Protein AF-0000000077888105 (afdb_homodimer)

Nearest PDB structures (foldseek):
  3f5o-assembly1_B  TM=9.189E-01  e=1.094E-11  Homo sapiens
  4xy6-assembly1_A  TM=9.609E-01  e=2.764E-10  Streptococcus pneumoniae TIGR4
  2h4u-assembly1_D  TM=9.027E-01  e=9.810E-11  Homo sapiens
  7qv0-assembly1_C-2  TM=7.825E-01  e=1.787E-06  Candidatus Scalindua brodae
  2hbo-assembly1_A-2  TM=7.442E-01  e=1.681E-06  Caulobacter vibrioides

Secondary structure (DSSP, 8-state):
-----GGGHHHHHHHHSS---------SSS-----------S-HHHHHHHHHHHHHHTT-S-S-HHHHHHTTEEEEEEETTEEEEEEE--GGGB-TTSBB-HHHHHHHHHHHHHHHHHHHS-SEEEEEEEEEEE----BTT-EEEEEEEEEEEETTEEEEEEEEEETTT--EEEEEEEEEEEE-SSHHHH-----/-----GGGHHHHHHHHSS---------SSS-----------S-HHHHHHHHHHHHHHTT-S-S-HHHHHHTTEEEEEEETTEEEEEEE--GGGB-TTSBB-HHHHHHHHHHHHHHHHHHHS-SEEEEEEEEEEE----BTT-EEEEEEEEEEEETTEEEEEEEEEETTT--EEEEEEEEEEEE-SSHHHH-----

Sequence (390 aa):
MPQVPTLLRYRIILAIYNNLKYDTVFNHACFTTIRLKVEMKDDPSLQRIHRRIRKLCDGAVEHDIESVTAKGIQLLQASNGFLLCSYIIHKPVLDENGNWQTGSIATMIDIIGSLAVHSVTPMFNVSVDFNMSFYSTAKFQEEVEIEAKVVGKKEKLTSVVVDIRKKNNGQIIAMGKQWMSSTNINSNRYQTSKLMPQVPTLLRYRIILAIYNNLKYDTVFNHACFTTIRLKVEMKDDPSLQRIHRRIRKLCDGAVEHDIESVTAKGIQLLQASNGFLLCSYIIHKPVLDENGNWQTGSIATMIDIIGSLAVHSVTPMFNVSVDFNMSFYSTAKFQEEVEIEAKVVGKKEKLTSVVVDIRKKNNGQIIAMGKQWMSSTNINSNRYQTSKL

Structure (mmCIF, N/CA/C/O backbone):
data_AF-0000000077888105-model_v1
#
loop_
_entity.id
_entity.type
_entity.pdbx_description
1 polymer 'Acyl-coenzyme A thioesterase 13'
#
loop_
_atom_site.group_PDB
_atom_site.id
_atom_site.type_symbol
_atom_site.label_atom_id
_atom_site.label_alt_id
_atom_site.label_comp_id
_atom_site.label_asym_id
_atom_site.label_entity_id
_atom_site.label_seq_id
_atom_site.pdbx_PDB_ins_code
_atom_site.Cartn_x
_atom_site.Cartn_y
_atom_site.Cartn_z
_atom_site.occupancy
_atom_site.B_iso_or_equiv
_atom_site.auth_seq_id
_atom_site.auth_comp_id
_atom_site.auth_asym_id
_atom_site.auth_atom_id
_atom_site.pdbx_PDB_model_num
ATOM 1 N N . MET A 1 1 ? -42.781 -27.172 -5.605 1 25.22 1 MET A N 1
ATOM 2 C CA . MET A 1 1 ? -41.5 -27.828 -5.371 1 25.22 1 MET A CA 1
ATOM 3 C C . MET A 1 1 ? -40.344 -26.891 -5.668 1 25.22 1 MET A C 1
ATOM 5 O O . MET A 1 1 ? -40.188 -26.422 -6.793 1 25.22 1 MET A O 1
ATOM 9 N N . PRO A 1 2 ? -39.844 -26.078 -4.77 1 28.45 2 PRO A N 1
ATOM 10 C CA . PRO A 1 2 ? -39.156 -24.828 -5.043 1 28.45 2 PRO A CA 1
ATOM 11 C C . PRO A 1 2 ? -37.75 -25.062 -5.602 1 28.45 2 PRO A C 1
ATOM 13 O O . PRO A 1 2 ? -37.125 -26.109 -5.34 1 28.45 2 PRO A O 1
ATOM 16 N N . GLN A 1 3 ? -37.469 -24.641 -6.887 1 27.12 3 GLN A N 1
ATOM 17 C CA . GLN A 1 3 ? -36.312 -24.797 -7.758 1 27.12 3 GLN A CA 1
ATOM 18 C C . GLN A 1 3 ? -35.031 -24.344 -7.062 1 27.12 3 GLN A C 1
ATOM 20 O O . GLN A 1 3 ? -34.938 -23.203 -6.578 1 27.12 3 GLN A O 1
ATOM 25 N N . VAL A 1 4 ? -34.312 -25.297 -6.371 1 30.06 4 VAL A N 1
ATOM 26 C CA . VAL A 1 4 ? -33.062 -25.188 -5.641 1 30.06 4 VAL A CA 1
ATOM 27 C C . VAL A 1 4 ? -32 -24.5 -6.52 1 30.06 4 VAL A C 1
ATOM 29 O O . VAL A 1 4 ? -31.781 -24.938 -7.652 1 30.06 4 VAL A O 1
ATOM 32 N N . PRO A 1 5 ? -31.75 -23.219 -6.367 1 28.77 5 PRO A N 1
ATOM 33 C CA . PRO A 1 5 ? -30.953 -22.406 -7.289 1 28.77 5 PRO A CA 1
ATOM 34 C C . PRO A 1 5 ? -29.578 -23.016 -7.562 1 28.77 5 PRO A C 1
ATOM 36 O O . PRO A 1 5 ? -29.031 -23.719 -6.711 1 28.77 5 PRO A O 1
ATOM 39 N N . THR A 1 6 ? -29.125 -23.359 -8.812 1 27.19 6 THR A N 1
ATOM 40 C CA . THR A 1 6 ? -28.047 -24.016 -9.555 1 27.19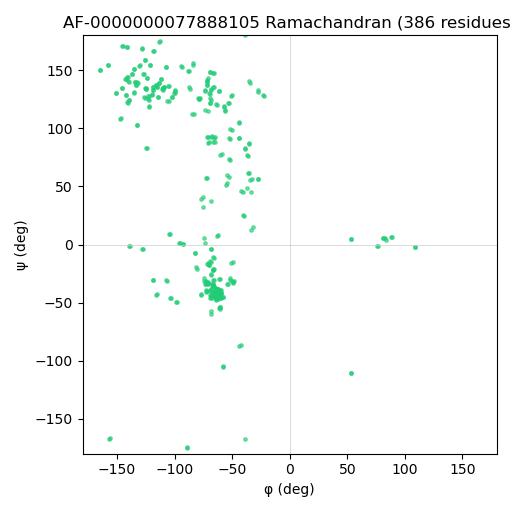 6 THR A CA 1
ATOM 41 C C . THR A 1 6 ? -26.688 -23.484 -9.125 1 27.19 6 THR A C 1
ATOM 43 O O . THR A 1 6 ? -25.656 -23.953 -9.602 1 27.19 6 THR A O 1
ATOM 46 N N . LEU A 1 7 ? -26.703 -22.359 -8.453 1 26.36 7 LEU A N 1
ATOM 47 C CA . LEU A 1 7 ? -25.406 -21.734 -8.266 1 26.36 7 LEU A CA 1
ATOM 48 C C . LEU A 1 7 ? -24.531 -22.562 -7.332 1 26.36 7 LEU A C 1
ATOM 50 O O . LEU A 1 7 ? -23.344 -22.266 -7.164 1 26.36 7 LEU A O 1
ATOM 54 N N . LEU A 1 8 ? -25.062 -23.531 -6.555 1 26.09 8 LEU A N 1
ATOM 55 C CA . LEU A 1 8 ? -24.375 -24.406 -5.617 1 26.09 8 LEU A CA 1
ATOM 56 C C . LEU A 1 8 ? -23.469 -25.391 -6.359 1 26.09 8 LEU A C 1
ATOM 58 O O . LEU A 1 8 ? -22.562 -25.953 -5.766 1 26.09 8 LEU A O 1
ATOM 62 N N . ARG A 1 9 ? -23.812 -25.672 -7.609 1 26.12 9 ARG A N 1
ATOM 63 C CA . ARG A 1 9 ? -23.234 -26.812 -8.32 1 26.12 9 ARG A CA 1
ATOM 64 C C . ARG A 1 9 ? -21.781 -26.547 -8.688 1 26.12 9 ARG A C 1
ATOM 66 O O . ARG A 1 9 ? -20.984 -27.484 -8.82 1 26.12 9 ARG A O 1
ATOM 73 N N . TYR A 1 10 ? -21.578 -25.203 -9.125 1 25.08 10 TYR A N 1
ATOM 74 C CA . TYR A 1 10 ? -20.25 -25.125 -9.742 1 25.08 10 TYR A CA 1
ATOM 75 C C . TYR A 1 10 ? -19.156 -25.219 -8.695 1 25.08 10 TYR A C 1
ATOM 77 O O . TYR A 1 10 ? -17.969 -25.281 -9.031 1 25.08 10 TYR A O 1
ATOM 85 N N . ARG A 1 11 ? -19.453 -25.016 -7.391 1 27.34 11 ARG A N 1
ATOM 86 C CA . ARG A 1 11 ? -18.484 -25 -6.301 1 27.34 11 ARG A CA 1
ATOM 87 C C . ARG A 1 11 ? -17.875 -26.375 -6.082 1 27.34 11 ARG A C 1
ATOM 89 O O . ARG A 1 11 ? -16.719 -26.5 -5.656 1 27.34 11 ARG A O 1
ATOM 96 N N . ILE A 1 12 ? -18.734 -27.438 -6.047 1 27.7 12 ILE A N 1
ATOM 97 C CA . ILE A 1 12 ? -18.391 -28.797 -5.633 1 27.7 12 ILE A CA 1
ATOM 98 C C . ILE A 1 12 ? -17.5 -29.453 -6.688 1 27.7 12 ILE A C 1
ATOM 100 O O . ILE A 1 12 ? -16.75 -30.391 -6.383 1 27.7 12 ILE A O 1
ATOM 104 N N . ILE A 1 13 ? -17.766 -29.094 -7.977 1 28.27 13 ILE A N 1
ATOM 105 C CA . ILE A 1 13 ? -17.234 -29.953 -9.031 1 28.27 13 ILE A CA 1
ATOM 106 C C . ILE A 1 13 ? -15.711 -29.906 -9.023 1 28.27 13 ILE A C 1
ATOM 108 O O . ILE A 1 13 ? -15.055 -30.828 -9.523 1 28.27 13 ILE A O 1
ATOM 112 N N . LEU A 1 14 ? -15.148 -28.734 -8.594 1 28.45 14 LEU A N 1
ATOM 113 C CA . LEU A 1 14 ? -13.695 -28.719 -8.742 1 28.45 14 LEU A CA 1
ATOM 114 C C . LEU A 1 14 ? -13.047 -29.672 -7.746 1 28.45 14 LEU A C 1
ATOM 116 O O . LEU A 1 14 ? -11.836 -29.891 -7.801 1 28.45 14 LEU A O 1
ATOM 120 N N . ALA A 1 15 ? -13.766 -30.094 -6.676 1 28.22 15 ALA A N 1
ATOM 121 C CA . ALA A 1 15 ? -13.297 -31.094 -5.719 1 28.22 15 ALA A CA 1
ATOM 122 C C . ALA A 1 15 ? -13.086 -32.438 -6.391 1 28.22 15 ALA A C 1
ATOM 124 O O . ALA A 1 15 ? -12.242 -33.219 -5.957 1 28.22 15 ALA A O 1
ATOM 125 N N . ILE A 1 16 ? -14.047 -32.875 -7.215 1 28.38 16 ILE A N 1
ATOM 126 C CA . ILE A 1 16 ? -14.25 -34.281 -7.457 1 28.38 16 ILE A CA 1
ATOM 127 C C . ILE A 1 16 ? -13.141 -34.812 -8.367 1 28.38 16 ILE A C 1
ATOM 129 O O . ILE A 1 16 ? -13.07 -36 -8.648 1 28.38 16 ILE A O 1
ATOM 133 N N . TYR A 1 17 ? -12.562 -34.062 -9.297 1 26.55 17 TYR A N 1
ATOM 134 C CA . TYR A 1 17 ? -11.836 -34.969 -10.18 1 26.55 17 TYR A CA 1
ATOM 135 C C . TYR A 1 17 ? -10.82 -35.781 -9.391 1 26.55 17 TYR A C 1
ATOM 137 O O . TYR A 1 17 ? -10.789 -37 -9.484 1 26.55 17 TYR A O 1
ATOM 145 N N . ASN A 1 18 ? -9.359 -35.5 -9.445 1 27.94 18 ASN A N 1
ATOM 146 C CA . ASN A 1 18 ? -8.414 -36.562 -9.156 1 27.94 18 ASN A CA 1
ATOM 147 C C . ASN A 1 18 ? -8.406 -36.906 -7.668 1 27.94 18 ASN A C 1
ATOM 149 O O . ASN A 1 18 ? -8.828 -36.094 -6.832 1 27.94 18 ASN A O 1
ATOM 153 N N . ASN A 1 19 ? -8.273 -38.281 -7.238 1 29.45 19 ASN A N 1
ATOM 154 C CA . ASN A 1 19 ? -8.078 -39.031 -6.004 1 29.45 19 ASN A CA 1
ATOM 155 C C . ASN A 1 19 ? -7.242 -38.25 -4.996 1 29.45 19 ASN A C 1
ATOM 157 O O . ASN A 1 19 ? -6.125 -38.656 -4.668 1 29.45 19 ASN A O 1
ATOM 161 N N . LEU A 1 20 ? -7.059 -37 -5.18 1 29.27 20 LEU A N 1
ATOM 162 C CA . LEU A 1 20 ? -6.113 -36.344 -4.285 1 29.27 20 LEU A CA 1
ATOM 163 C C . LEU A 1 20 ? -6.637 -36.344 -2.852 1 29.27 20 LEU A C 1
ATOM 165 O O . LEU A 1 20 ? -7.762 -35.906 -2.602 1 29.27 20 LEU A O 1
ATOM 169 N N . LYS A 1 21 ? -6.242 -37.406 -2.094 1 28.05 21 LYS A N 1
ATOM 170 C CA . LYS A 1 21 ? -6.441 -37.594 -0.657 1 28.05 21 LYS A CA 1
ATOM 171 C C . LYS A 1 21 ? -6.117 -36.281 0.097 1 28.05 21 LYS A C 1
ATOM 173 O O . LYS A 1 21 ? -5.023 -35.75 -0.044 1 28.05 21 LYS A O 1
ATOM 178 N N . TYR A 1 22 ? -7.035 -35.438 0.331 1 28.66 22 TYR A N 1
ATOM 179 C CA . TYR A 1 22 ? -6.961 -34.25 1.166 1 28.66 22 TYR A CA 1
ATOM 180 C C . TYR A 1 22 ? -6.594 -34.625 2.602 1 28.66 22 TYR A C 1
ATOM 182 O O . TYR A 1 22 ? -7.316 -35.375 3.264 1 28.66 22 TYR A O 1
ATOM 190 N N . ASP A 1 23 ? -5.305 -34.906 2.865 1 27.8 23 ASP A N 1
ATOM 191 C CA . ASP A 1 23 ? -4.969 -35 4.281 1 27.8 23 ASP A CA 1
ATOM 192 C C . ASP A 1 23 ? -5.121 -33.625 4.957 1 27.8 23 ASP A C 1
ATOM 194 O O . ASP A 1 23 ? -4.504 -32.656 4.535 1 27.8 23 ASP A O 1
ATOM 198 N N . THR A 1 24 ? -6.266 -33.25 5.449 1 28.16 24 THR A N 1
ATOM 199 C CA . THR A 1 24 ? -6.613 -32.094 6.266 1 28.16 24 THR A CA 1
ATOM 200 C C . THR A 1 24 ? -5.723 -32 7.504 1 28.16 24 THR A C 1
ATOM 202 O O . THR A 1 24 ? -5.875 -32.781 8.438 1 28.16 24 THR A O 1
ATOM 205 N N . VAL A 1 25 ? -4.434 -31.922 7.449 1 26.41 25 VAL A N 1
ATOM 206 C CA . VAL A 1 25 ? -3.768 -31.688 8.727 1 26.41 25 VAL A CA 1
ATOM 207 C C . VAL A 1 25 ? -4.094 -30.297 9.242 1 26.41 25 VAL A C 1
ATOM 209 O O . VAL A 1 25 ? -3.867 -29.297 8.539 1 26.41 25 VAL A O 1
ATOM 212 N N . PHE A 1 26 ? -5.113 -30.078 10.078 1 26.33 26 PHE A N 1
ATOM 213 C CA . PHE A 1 26 ? -5.562 -28.922 10.852 1 26.33 26 PHE A CA 1
ATOM 214 C C . PHE A 1 26 ? -4.445 -28.406 11.75 1 26.33 26 PHE A C 1
ATOM 216 O O . PHE A 1 26 ? -4.215 -28.953 12.836 1 26.33 26 PHE A O 1
ATOM 223 N N . ASN A 1 27 ? -3.273 -28.141 11.344 1 28.48 27 ASN A N 1
ATOM 224 C CA . ASN A 1 27 ? -2.49 -27.5 12.391 1 28.48 27 ASN A CA 1
ATOM 225 C C . ASN A 1 27 ? -2.99 -26.078 12.656 1 28.48 27 ASN A C 1
ATOM 227 O O . ASN A 1 27 ? -3.467 -25.406 11.75 1 28.48 27 ASN A O 1
ATOM 231 N N . HIS A 1 28 ? -3.266 -25.609 13.906 1 27.08 28 HIS A N 1
ATOM 232 C CA . HIS A 1 28 ? -3.955 -24.484 14.523 1 27.08 28 HIS A CA 1
ATOM 233 C C . HIS A 1 28 ? -3.617 -23.172 13.82 1 27.08 28 HIS A C 1
ATOM 235 O O . HIS A 1 28 ? -4.508 -22.375 13.547 1 27.08 28 HIS A O 1
ATOM 241 N N . ALA A 1 29 ? -2.416 -22.562 14.375 1 31.17 29 ALA A N 1
ATOM 242 C CA . ALA A 1 29 ? -2.324 -21.125 14.211 1 31.17 29 ALA A CA 1
ATOM 243 C C . ALA A 1 29 ? -2.332 -20.734 12.734 1 31.17 29 ALA A C 1
ATOM 245 O O . ALA A 1 29 ? -2.648 -19.594 12.391 1 31.17 29 ALA A O 1
ATOM 246 N N . CYS A 1 30 ? -1.394 -21.312 11.953 1 31.44 30 CYS A N 1
ATOM 247 C CA . CYS A 1 30 ? -1.281 -20.953 10.547 1 31.44 30 CYS A CA 1
ATOM 248 C C . CYS A 1 30 ? -2.449 -21.516 9.75 1 31.44 30 CYS A C 1
ATOM 250 O O . CYS A 1 30 ? -2.713 -22.719 9.789 1 31.44 30 CYS A O 1
ATOM 252 N N . PHE A 1 31 ? -3.529 -20.828 9.539 1 32.88 31 PHE A N 1
ATOM 253 C CA . PHE A 1 31 ? -4.617 -21.281 8.68 1 32.88 31 PHE A CA 1
ATOM 254 C C . PHE A 1 31 ? -4.121 -22.312 7.672 1 32.88 31 PHE A C 1
ATOM 256 O O . PHE A 1 31 ? -2.959 -22.281 7.27 1 32.88 31 PHE A O 1
ATOM 263 N N . THR A 1 32 ? -4.82 -23.422 7.645 1 31.97 32 THR A N 1
ATOM 264 C CA . THR A 1 32 ? -4.719 -24.609 6.809 1 31.97 32 THR A CA 1
ATOM 265 C C . THR A 1 32 ? -4.375 -24.25 5.371 1 31.97 32 THR A C 1
ATOM 267 O O . THR A 1 32 ? -5.109 -23.484 4.727 1 31.97 32 THR A O 1
ATOM 270 N N . THR A 1 33 ? -3.051 -24.047 5.137 1 35.5 33 THR A N 1
ATOM 271 C CA . THR A 1 33 ? -2.594 -24.109 3.752 1 35.5 33 THR A CA 1
ATOM 272 C C . THR A 1 33 ? -3.371 -25.172 2.975 1 35.5 33 THR A C 1
ATOM 274 O O . THR A 1 33 ? -3.248 -26.359 3.25 1 35.5 33 THR A O 1
ATOM 277 N N . ILE A 1 34 ? -4.609 -25.031 2.854 1 32.59 34 ILE A N 1
ATOM 278 C CA . ILE A 1 34 ? -5.246 -25.922 1.883 1 32.59 34 ILE A CA 1
ATOM 279 C C . ILE A 1 34 ? -4.32 -26.125 0.683 1 32.59 34 ILE A C 1
ATOM 281 O O . ILE A 1 34 ? -4.055 -25.172 -0.064 1 32.59 34 ILE A O 1
ATOM 285 N N . ARG A 1 35 ? -3.287 -27 0.92 1 34.88 35 ARG A N 1
ATOM 286 C CA . ARG A 1 35 ? -2.473 -27.547 -0.16 1 34.88 35 ARG A CA 1
ATOM 287 C C . ARG A 1 35 ? -3.34 -27.938 -1.353 1 34.88 35 ARG A C 1
ATOM 289 O O . ARG A 1 35 ? -3.883 -29.047 -1.395 1 34.88 35 ARG A O 1
ATOM 296 N N . LEU A 1 36 ? -4.281 -27.109 -1.799 1 37.28 36 LEU A N 1
ATOM 297 C CA . LEU A 1 36 ? -4.816 -27.484 -3.1 1 37.28 36 LEU A CA 1
ATOM 298 C C . LEU A 1 36 ? -3.695 -27.891 -4.051 1 37.28 36 LEU A C 1
ATOM 300 O O . LEU A 1 36 ? -2.639 -27.25 -4.074 1 37.28 36 LEU A O 1
ATOM 304 N N . LYS A 1 37 ? -3.57 -29.172 -4.262 1 38.69 37 LYS A N 1
ATOM 305 C CA . LYS A 1 37 ? -2.746 -29.766 -5.312 1 38.69 37 LYS A CA 1
ATOM 306 C C . LYS A 1 37 ? -2.705 -28.875 -6.547 1 38.69 37 LYS A C 1
ATOM 308 O O . LYS A 1 37 ? -3.688 -28.781 -7.289 1 38.69 37 LYS A O 1
ATOM 313 N N . VAL A 1 38 ? -2.273 -27.578 -6.398 1 43.5 38 VAL A N 1
ATOM 314 C CA . VAL A 1 38 ? -1.804 -26.906 -7.605 1 43.5 38 VAL A CA 1
ATOM 315 C C . VAL A 1 38 ? -1.09 -27.906 -8.516 1 43.5 38 VAL A C 1
ATOM 317 O O . VAL A 1 38 ? -0.17 -28.594 -8.078 1 43.5 38 VAL A O 1
ATOM 320 N N . GLU A 1 39 ? -1.805 -28.594 -9.359 1 44.09 39 GLU A N 1
ATOM 321 C CA . GLU A 1 39 ? -1.046 -29.328 -10.375 1 44.09 39 GLU A CA 1
ATOM 322 C C . GLU A 1 39 ? 0.284 -28.641 -10.672 1 44.09 39 GLU A C 1
ATOM 324 O O . GLU A 1 39 ? 0.344 -27.719 -11.484 1 44.09 39 GLU A O 1
ATOM 329 N N . MET A 1 40 ? 1.088 -28.453 -9.625 1 50.09 40 MET A N 1
ATOM 330 C CA . MET A 1 40 ? 2.432 -27.953 -9.898 1 50.09 40 MET A CA 1
ATOM 331 C C . MET A 1 40 ? 3.137 -28.812 -10.938 1 50.09 40 MET A C 1
ATOM 333 O O . MET A 1 40 ? 3.426 -29.984 -10.695 1 50.09 40 MET A O 1
ATOM 337 N N . LYS A 1 41 ? 2.648 -28.609 -12.227 1 52.38 41 LYS A N 1
ATOM 338 C CA . LYS A 1 41 ? 3.586 -29.234 -13.156 1 52.38 41 LYS A CA 1
ATOM 339 C C . LYS A 1 41 ? 5.023 -29.109 -12.664 1 52.38 41 LYS A C 1
ATOM 341 O O . LYS A 1 41 ? 5.34 -28.188 -11.898 1 52.38 41 LYS A O 1
ATOM 346 N N . ASP A 1 42 ? 5.789 -30.078 -12.812 1 60.94 42 ASP A N 1
ATOM 347 C CA . ASP A 1 42 ? 7.219 -30.203 -12.547 1 60.94 42 ASP A CA 1
ATOM 348 C C . ASP A 1 42 ? 7.969 -28.938 -12.969 1 60.94 42 ASP A C 1
ATOM 350 O O . ASP A 1 42 ? 9.117 -29.016 -13.406 1 60.94 42 ASP A O 1
ATOM 354 N N . ASP A 1 43 ? 7.273 -27.734 -13.008 1 68.56 43 ASP A N 1
ATOM 355 C CA . ASP A 1 43 ? 7.973 -26.516 -13.398 1 68.56 43 ASP A CA 1
ATOM 356 C C . ASP A 1 43 ? 8.688 -25.875 -12.203 1 68.56 43 ASP A C 1
ATOM 358 O O . ASP A 1 43 ? 8.055 -25.562 -11.195 1 68.56 43 ASP A O 1
ATOM 362 N N . PRO A 1 44 ? 9.961 -25.875 -12.195 1 75.06 44 PRO A N 1
ATOM 363 C CA . PRO A 1 44 ? 10.766 -25.312 -11.117 1 75.06 44 PRO A CA 1
ATOM 364 C C . PRO A 1 44 ? 10.328 -23.906 -10.727 1 75.06 44 PRO A C 1
ATOM 366 O O . PRO A 1 44 ? 10.383 -23.531 -9.555 1 75.06 44 PRO A O 1
ATOM 369 N N . SER A 1 45 ? 9.844 -23.125 -11.641 1 71.75 45 SER A N 1
ATOM 370 C CA . SER A 1 45 ? 9.391 -21.766 -11.344 1 71.75 45 SER A CA 1
ATOM 371 C C . SER A 1 45 ? 8.164 -21.781 -10.438 1 71.75 45 SER A C 1
ATOM 373 O O . SER A 1 45 ? 8.047 -20.969 -9.523 1 71.75 45 SER A O 1
ATOM 375 N N . LEU A 1 46 ? 7.34 -22.719 -10.617 1 76.06 46 LEU A N 1
ATOM 376 C CA . LEU A 1 46 ? 6.117 -22.828 -9.828 1 76.06 46 LEU A CA 1
ATOM 377 C C . LEU A 1 46 ? 6.43 -23.281 -8.406 1 76.06 46 LEU A C 1
ATOM 379 O O . LEU A 1 46 ? 5.789 -22.844 -7.449 1 76.06 46 LEU A O 1
ATOM 383 N N . GLN A 1 47 ? 7.434 -24.109 -8.344 1 80.5 47 GLN A N 1
ATOM 384 C CA . GLN A 1 47 ? 7.867 -24.562 -7.02 1 80.5 47 GLN A CA 1
ATOM 385 C C . GLN A 1 47 ? 8.453 -23.406 -6.215 1 80.5 47 GLN A C 1
ATOM 387 O O . GLN A 1 47 ? 8.242 -23.312 -5.004 1 80.5 47 GLN A O 1
ATOM 392 N N . ARG A 1 48 ? 9.102 -22.594 -6.938 1 80 48 ARG A N 1
ATOM 393 C CA . ARG A 1 48 ? 9.688 -21.422 -6.277 1 80 48 ARG A CA 1
ATOM 394 C C . ARG A 1 48 ? 8.602 -20.5 -5.75 1 80 48 ARG A C 1
ATOM 396 O O . ARG A 1 48 ? 8.695 -19.984 -4.633 1 80 48 ARG A O 1
ATOM 403 N N . ILE A 1 49 ? 7.59 -20.312 -6.562 1 82.81 49 ILE A N 1
ATOM 404 C CA . ILE A 1 49 ? 6.48 -19.453 -6.168 1 82.81 49 ILE A CA 1
ATOM 405 C C . ILE A 1 49 ? 5.793 -20.031 -4.934 1 82.81 49 ILE A C 1
ATOM 407 O O . ILE A 1 49 ? 5.484 -19.297 -3.99 1 82.81 49 ILE A O 1
ATOM 411 N N . HIS A 1 50 ? 5.66 -21.266 -4.906 1 83.19 50 HIS A N 1
ATOM 412 C CA . HIS A 1 50 ? 5.039 -21.938 -3.771 1 83.19 50 HIS A CA 1
ATOM 413 C C . HIS A 1 50 ? 5.863 -21.75 -2.5 1 83.19 50 HIS A C 1
ATOM 415 O O . HIS A 1 50 ? 5.312 -21.469 -1.436 1 83.19 50 HIS A O 1
ATOM 421 N N . ARG A 1 51 ? 7.086 -21.953 -2.674 1 82.62 51 ARG A N 1
ATOM 422 C CA . ARG A 1 51 ? 7.98 -21.812 -1.529 1 82.62 51 ARG A CA 1
ATOM 423 C C . ARG A 1 51 ? 7.969 -20.391 -0.998 1 82.62 51 ARG A C 1
ATOM 425 O O . ARG A 1 51 ? 7.969 -20.172 0.216 1 82.62 51 ARG A O 1
ATOM 432 N N . ARG A 1 52 ? 7.898 -19.469 -1.893 1 81.88 52 ARG A N 1
ATOM 433 C CA . ARG A 1 52 ? 7.914 -18.062 -1.498 1 81.88 52 ARG A CA 1
ATOM 434 C C . ARG A 1 52 ? 6.633 -17.688 -0.759 1 81.88 52 ARG A C 1
ATOM 436 O O . ARG A 1 52 ? 6.676 -17 0.255 1 81.88 52 ARG A O 1
ATOM 443 N N . ILE A 1 53 ? 5.562 -18.141 -1.259 1 84.19 53 ILE A N 1
ATOM 444 C CA . ILE A 1 53 ? 4.289 -17.859 -0.606 1 84.19 53 ILE A CA 1
ATOM 445 C C . ILE A 1 53 ? 4.27 -18.484 0.787 1 84.19 53 ILE A C 1
ATOM 447 O O . ILE A 1 53 ? 3.84 -17.844 1.753 1 84.19 53 ILE A O 1
ATOM 451 N N . ARG A 1 54 ? 4.793 -19.656 0.877 1 81.5 54 ARG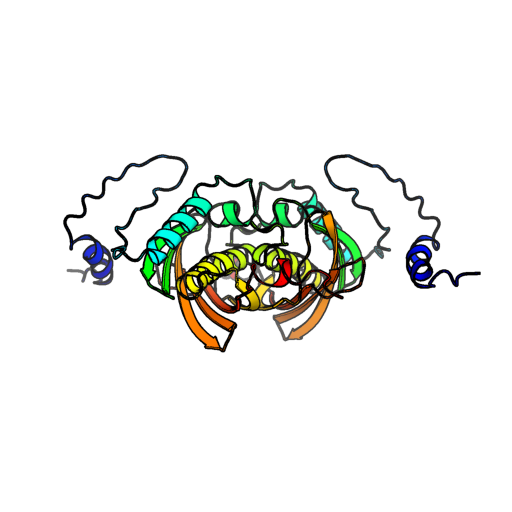 A N 1
ATOM 452 C CA . ARG A 1 54 ? 4.852 -20.328 2.166 1 81.5 54 ARG A CA 1
ATOM 453 C C . ARG A 1 54 ? 5.742 -19.578 3.146 1 81.5 54 ARG A C 1
ATOM 455 O O . ARG A 1 54 ? 5.391 -19.422 4.316 1 81.5 54 ARG A O 1
ATOM 462 N N . LYS A 1 55 ? 6.816 -19.125 2.619 1 80.31 55 LYS A N 1
ATOM 463 C CA . LYS A 1 55 ? 7.746 -18.375 3.461 1 80.31 55 LYS A CA 1
ATOM 464 C C . LYS A 1 55 ? 7.102 -17.078 3.973 1 80.31 55 LYS A C 1
ATOM 466 O O . LYS A 1 55 ? 7.297 -16.703 5.129 1 80.31 55 LYS A O 1
ATOM 471 N N . LEU A 1 56 ? 6.363 -16.516 3.1 1 79.25 56 LEU A N 1
ATOM 472 C CA . LEU A 1 56 ? 5.691 -15.273 3.482 1 79.25 56 LEU A CA 1
ATOM 473 C C . LEU A 1 56 ? 4.613 -15.539 4.527 1 79.25 56 LEU A C 1
ATOM 475 O O . LEU A 1 56 ? 4.449 -14.758 5.469 1 79.25 56 LEU A O 1
ATOM 479 N N . CYS A 1 57 ? 3.938 -16.625 4.379 1 77.88 57 CYS A N 1
ATOM 480 C CA . CYS A 1 57 ? 2.809 -16.953 5.242 1 77.88 57 CYS A CA 1
ATOM 481 C C . CYS A 1 57 ? 3.287 -17.453 6.602 1 77.88 57 CYS A C 1
ATOM 483 O O . CYS A 1 57 ? 2.617 -17.25 7.613 1 77.88 57 CYS A O 1
ATOM 485 N N . ASP A 1 58 ? 4.324 -18.328 6.629 1 71.5 58 ASP A N 1
ATOM 486 C CA . ASP A 1 58 ? 4.809 -18.938 7.859 1 71.5 58 ASP A CA 1
ATOM 487 C C . ASP A 1 58 ? 5.352 -17.891 8.82 1 71.5 58 ASP A C 1
ATOM 489 O O . ASP A 1 58 ? 5.535 -18.156 10.008 1 71.5 58 ASP A O 1
ATOM 493 N N . GLY A 1 59 ? 5.184 -16.719 8.516 1 59.97 59 GLY A N 1
ATOM 494 C CA . GLY A 1 59 ? 5.613 -15.672 9.43 1 59.97 59 GLY A CA 1
ATOM 495 C C . GLY A 1 59 ? 7.066 -15.805 9.852 1 59.97 59 GLY A C 1
ATOM 496 O O . GLY A 1 59 ? 7.438 -15.406 10.953 1 59.97 59 GLY A O 1
ATOM 497 N N . ALA A 1 60 ? 7.828 -16.75 9.305 1 50.41 60 ALA A N 1
ATOM 498 C CA . ALA A 1 60 ? 9.188 -16.984 9.773 1 50.41 60 ALA A CA 1
ATOM 499 C C . ALA A 1 60 ? 10 -15.695 9.797 1 50.41 60 ALA A C 1
ATOM 501 O O . ALA A 1 60 ? 11.039 -15.617 10.453 1 50.41 60 ALA A O 1
ATOM 502 N N . VAL A 1 61 ? 9.664 -14.828 8.969 1 50.16 61 VAL A N 1
ATOM 503 C CA . VAL A 1 61 ? 10.492 -13.625 8.969 1 50.16 61 VAL A CA 1
ATOM 504 C C . VAL A 1 61 ? 9.953 -12.625 9.977 1 50.16 61 VAL A C 1
ATOM 506 O O . VAL A 1 61 ? 8.75 -12.602 10.266 1 50.16 61 VAL A O 1
ATOM 509 N N . GLU A 1 62 ? 10.82 -12.07 10.695 1 56 62 GLU A N 1
ATOM 510 C CA . GLU A 1 62 ? 10.594 -10.93 11.578 1 56 62 GLU A CA 1
ATOM 511 C C . GLU A 1 62 ? 9.43 -10.07 11.07 1 56 62 GLU A C 1
ATOM 513 O O . GLU A 1 62 ? 9.195 -9.984 9.867 1 56 62 GLU A O 1
ATOM 518 N N . HIS A 1 63 ? 8.453 -9.688 11.914 1 61.56 63 HIS A N 1
ATOM 519 C CA . HIS A 1 63 ? 7.172 -8.992 11.93 1 61.56 63 HIS A CA 1
ATOM 520 C C . HIS A 1 63 ? 7.168 -7.828 10.938 1 61.56 63 HIS A C 1
ATOM 522 O O . HIS A 1 63 ? 6.926 -6.68 11.32 1 61.56 63 HIS A O 1
ATOM 528 N N . ASP A 1 64 ? 7.645 -8.219 9.688 1 80.19 64 ASP A N 1
ATOM 529 C CA . ASP A 1 64 ? 7.559 -7.129 8.727 1 80.19 64 ASP A CA 1
ATOM 530 C C . ASP A 1 64 ? 6.168 -7.051 8.102 1 80.19 64 ASP A C 1
ATOM 532 O O . ASP A 1 64 ? 5.375 -7.984 8.227 1 80.19 64 ASP A O 1
ATOM 536 N N . ILE A 1 65 ? 5.836 -5.953 7.656 1 87.31 65 ILE A N 1
ATOM 537 C CA . ILE A 1 65 ? 4.512 -5.617 7.145 1 87.31 65 ILE A CA 1
ATOM 538 C C . ILE A 1 65 ? 4.105 -6.621 6.07 1 87.31 65 ILE A C 1
ATOM 540 O O . ILE A 1 65 ? 2.949 -7.047 6.012 1 87.31 65 ILE A O 1
ATOM 544 N N . GLU A 1 66 ? 5.055 -7.078 5.328 1 88.44 66 GLU A N 1
ATOM 545 C CA . GLU A 1 66 ? 4.762 -8.023 4.258 1 88.44 66 GLU A CA 1
ATOM 546 C C . GLU A 1 66 ? 4.328 -9.375 4.82 1 88.44 66 GLU A C 1
ATOM 548 O O . GLU A 1 66 ? 3.35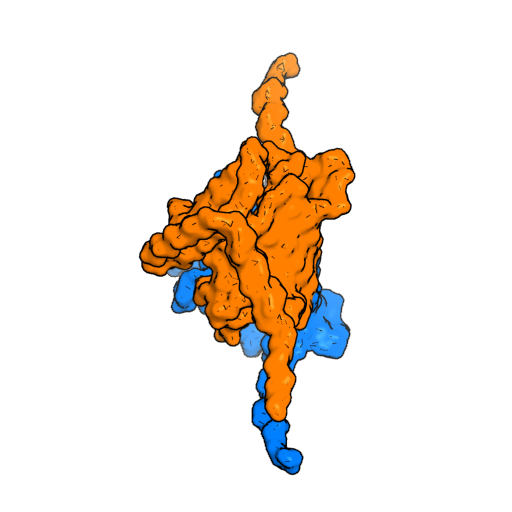 -9.961 4.355 1 88.44 66 GLU A O 1
ATOM 553 N N . SER A 1 67 ? 5.074 -9.812 5.793 1 87.5 67 SER A N 1
ATOM 554 C CA . SER A 1 67 ? 4.762 -11.102 6.398 1 87.5 67 SER A CA 1
ATOM 555 C C . SER A 1 67 ? 3.41 -11.062 7.105 1 87.5 67 SER A C 1
ATOM 557 O O . SER A 1 67 ? 2.637 -12.023 7.023 1 87.5 67 SER A O 1
ATOM 559 N N . VAL A 1 68 ? 3.158 -9.969 7.773 1 88.44 68 VAL A N 1
ATOM 560 C CA . VAL A 1 68 ? 1.89 -9.836 8.477 1 88.44 68 VAL A CA 1
ATOM 561 C C . VAL A 1 68 ? 0.739 -9.812 7.477 1 88.44 68 VAL A C 1
ATOM 563 O O . VAL A 1 68 ? -0.288 -10.461 7.684 1 88.44 68 VAL A O 1
ATOM 566 N N . THR A 1 69 ? 0.919 -9.102 6.41 1 92.62 69 THR A N 1
ATOM 567 C CA . THR A 1 69 ? -0.116 -8.992 5.387 1 92.62 69 THR A CA 1
ATOM 568 C C . THR A 1 69 ? -0.343 -10.336 4.699 1 92.62 69 THR A C 1
ATOM 570 O O . THR A 1 69 ? -1.479 -10.688 4.387 1 92.62 69 THR A O 1
ATOM 573 N N . ALA A 1 70 ? 0.673 -11.086 4.547 1 91.62 70 ALA A N 1
ATOM 574 C CA . ALA A 1 70 ? 0.62 -12.297 3.734 1 91.62 70 ALA A CA 1
ATOM 575 C C . ALA A 1 70 ? 0.031 -13.461 4.523 1 91.62 70 ALA A C 1
ATOM 577 O O . ALA A 1 70 ? -0.26 -14.516 3.961 1 91.62 70 ALA A O 1
ATOM 578 N N . LYS A 1 71 ? -0.136 -13.133 5.77 1 88.88 71 LYS A N 1
ATOM 579 C CA . LYS A 1 71 ? -0.699 -14.211 6.578 1 88.88 71 LYS A CA 1
ATOM 580 C C . LYS A 1 71 ? -2.105 -14.57 6.109 1 88.88 71 LYS A C 1
ATOM 582 O O . LYS A 1 71 ? -2.953 -13.695 5.934 1 88.88 71 LYS A O 1
ATOM 587 N N . GLY A 1 72 ? -2.318 -15.758 5.723 1 84.12 72 GLY A N 1
ATOM 588 C CA . GLY A 1 72 ? -3.65 -16.203 5.348 1 84.12 72 GLY A CA 1
ATOM 589 C C . GLY A 1 72 ? -3.801 -16.438 3.855 1 84.12 72 GLY A C 1
ATOM 590 O O . GLY A 1 72 ? -4.887 -16.781 3.383 1 84.12 72 GLY A O 1
ATOM 591 N N . ILE A 1 73 ? -2.768 -16.188 3.057 1 93.25 73 ILE A N 1
ATOM 592 C CA . ILE A 1 73 ? -2.82 -16.422 1.617 1 93.25 73 ILE A CA 1
ATOM 593 C C . ILE A 1 73 ? -2.797 -17.922 1.34 1 93.25 73 ILE A C 1
ATOM 595 O O . ILE A 1 73 ? -2.057 -18.656 1.985 1 93.25 73 ILE A O 1
ATOM 599 N N . GLN A 1 74 ? -3.607 -18.328 0.431 1 90.75 74 GLN A N 1
ATOM 600 C CA . GLN A 1 74 ? -3.576 -19.688 -0.102 1 90.75 74 GLN A CA 1
ATOM 601 C C . GLN A 1 74 ? -3.467 -19.672 -1.624 1 90.75 74 GLN A C 1
ATOM 603 O O . GLN A 1 74 ? -4.293 -19.062 -2.307 1 90.75 74 GLN A O 1
ATOM 608 N N . LEU A 1 75 ? -2.48 -20.391 -2.121 1 92.38 75 LEU A N 1
ATOM 609 C CA . LEU A 1 75 ? -2.312 -20.5 -3.564 1 92.38 75 LEU A CA 1
ATOM 610 C C . LEU A 1 75 ? -3.283 -21.516 -4.148 1 92.38 75 LEU A C 1
ATOM 612 O O . LEU A 1 75 ? -3.287 -22.688 -3.738 1 92.38 75 LEU A O 1
ATOM 616 N N . LEU A 1 76 ? -4.047 -21.125 -5.113 1 91.44 76 LEU A N 1
ATOM 617 C CA . LEU A 1 76 ? -5.031 -22.016 -5.727 1 91.44 76 LEU A CA 1
ATOM 618 C C . LEU A 1 76 ? -4.543 -22.516 -7.086 1 91.44 76 LEU A C 1
ATOM 620 O O . LEU A 1 76 ? -4.738 -23.688 -7.43 1 91.44 76 LEU A O 1
ATOM 624 N N . GLN A 1 77 ? -4.043 -21.625 -7.879 1 90.94 77 GLN A N 1
ATOM 625 C CA . GLN A 1 77 ? -3.52 -21.922 -9.211 1 90.94 77 GLN A CA 1
ATOM 626 C C . GLN A 1 77 ? -2.285 -21.078 -9.508 1 90.94 77 GLN A C 1
ATOM 628 O O . GLN A 1 77 ? -2.195 -19.922 -9.086 1 90.94 77 GLN A O 1
ATOM 633 N N . ALA A 1 78 ? -1.367 -21.734 -10.188 1 92.25 78 ALA A N 1
ATOM 634 C CA . ALA A 1 78 ? -0.18 -21 -10.602 1 92.25 78 ALA A CA 1
ATOM 635 C C . ALA A 1 78 ? 0.339 -21.484 -11.945 1 92.25 78 ALA A C 1
ATOM 637 O O . ALA A 1 78 ? 0.321 -22.688 -12.227 1 92.25 78 ALA A O 1
ATOM 638 N N . SER A 1 79 ? 0.654 -20.625 -12.781 1 90.75 79 SER A N 1
ATOM 639 C CA . SER A 1 79 ? 1.413 -20.812 -14.016 1 90.75 79 SER A CA 1
ATOM 640 C C . SER A 1 79 ? 2.287 -19.594 -14.312 1 90.75 79 SER A C 1
ATOM 642 O O . SER A 1 79 ? 2.207 -18.578 -13.617 1 90.75 79 SER A O 1
ATOM 644 N N . ASN A 1 80 ? 3.115 -19.734 -15.266 1 92.5 80 ASN A N 1
ATOM 645 C CA . ASN A 1 80 ? 3.955 -18.594 -15.602 1 92.5 80 ASN A CA 1
ATOM 646 C C . ASN A 1 80 ? 3.117 -17.359 -15.938 1 92.5 80 ASN A C 1
ATOM 648 O O . ASN A 1 80 ? 2.312 -17.391 -16.875 1 92.5 80 ASN A O 1
ATOM 652 N N . GLY A 1 81 ? 3.312 -16.344 -15.148 1 95.25 81 GLY A N 1
ATOM 653 C CA . GLY A 1 81 ? 2.641 -15.07 -15.391 1 95.25 81 GLY A CA 1
ATOM 654 C C . GLY A 1 81 ? 1.227 -15.031 -14.844 1 95.25 81 GLY A C 1
ATOM 655 O O . GLY A 1 81 ? 0.478 -14.086 -15.109 1 95.25 81 GLY A O 1
ATOM 656 N N . PHE A 1 82 ? 0.88 -16.078 -14.164 1 96.69 82 PHE A N 1
ATOM 657 C CA . PHE A 1 82 ? -0.489 -16.141 -13.672 1 96.69 82 PHE A CA 1
ATOM 658 C C . PHE A 1 82 ? -0.531 -16.781 -12.281 1 96.69 82 PHE A C 1
ATOM 660 O O . PHE A 1 82 ? 0.027 -17.859 -12.07 1 96.69 82 PHE A O 1
ATOM 667 N N . LEU A 1 83 ? -1.194 -16.094 -11.328 1 96.75 83 LEU A N 1
ATOM 668 C CA . LEU A 1 83 ? -1.437 -16.625 -9.992 1 96.75 83 LEU A CA 1
ATOM 669 C C . LEU A 1 83 ? -2.887 -16.406 -9.57 1 96.75 83 LEU A C 1
ATOM 671 O O . LEU A 1 83 ? -3.455 -15.344 -9.82 1 96.75 83 LEU A O 1
ATOM 675 N N . LEU A 1 84 ? -3.477 -17.406 -8.969 1 96.69 84 LEU A N 1
ATOM 676 C CA . LEU A 1 84 ? -4.766 -17.312 -8.289 1 96.69 84 LEU A CA 1
ATOM 677 C C . LEU A 1 84 ? -4.645 -17.734 -6.832 1 96.69 84 LEU A C 1
ATOM 679 O O . LEU A 1 84 ? -4.188 -18.844 -6.531 1 96.69 84 LEU A O 1
ATOM 683 N N . CYS A 1 85 ? -5.066 -16.828 -5.961 1 96.25 85 CYS A N 1
ATOM 684 C CA . CYS A 1 85 ? -4.945 -17.078 -4.531 1 96.25 85 CYS A CA 1
ATOM 685 C C . CYS A 1 85 ? -6.262 -16.812 -3.811 1 96.25 85 CYS A C 1
ATOM 687 O O . CYS A 1 85 ? -7.086 -16.031 -4.289 1 96.25 85 CYS A O 1
ATOM 689 N N . SER A 1 86 ? -6.422 -17.453 -2.736 1 96.75 86 SER A N 1
ATOM 690 C CA . SER A 1 86 ? -7.449 -17.109 -1.76 1 96.75 86 SER A CA 1
ATOM 691 C C . SER A 1 86 ? -6.836 -16.469 -0.518 1 96.75 86 SER A C 1
ATOM 693 O O . SER A 1 86 ? -5.66 -16.688 -0.213 1 96.75 86 SER A O 1
ATOM 695 N N . TYR A 1 87 ? -7.637 -15.641 0.14 1 96.94 87 TYR A N 1
ATOM 696 C CA . TYR A 1 87 ? -7.156 -14.883 1.288 1 96.94 87 TYR A CA 1
ATOM 697 C C . TYR A 1 87 ? -8.281 -14.602 2.27 1 96.94 87 TYR A C 1
ATOM 699 O O . TYR A 1 87 ? -9.367 -14.164 1.871 1 96.94 87 TYR A O 1
ATOM 707 N N . ILE A 1 88 ? -8.023 -14.891 3.51 1 96.75 88 ILE A N 1
ATOM 708 C CA . ILE A 1 88 ? -8.977 -14.555 4.566 1 96.75 88 ILE A CA 1
ATOM 709 C C . ILE A 1 88 ? -8.508 -13.312 5.312 1 96.75 88 ILE A C 1
ATOM 711 O O . ILE A 1 88 ? -7.379 -13.266 5.812 1 96.75 88 ILE A O 1
ATOM 715 N N . ILE A 1 89 ? -9.406 -12.344 5.391 1 96.88 89 ILE A N 1
ATOM 716 C CA . ILE A 1 89 ? -9.062 -11.086 6.043 1 96.88 89 ILE A CA 1
ATOM 717 C C . ILE A 1 89 ? -8.875 -11.312 7.543 1 96.88 89 ILE A C 1
ATOM 719 O O . ILE A 1 89 ? -9.75 -11.883 8.203 1 96.88 89 ILE A O 1
ATOM 723 N N . HIS A 1 90 ? -7.699 -10.914 8.031 1 93.81 90 HIS A N 1
ATOM 724 C CA . HIS A 1 90 ? -7.406 -11.086 9.453 1 93.81 90 HIS A CA 1
ATOM 725 C C . HIS A 1 90 ? -7.188 -9.742 10.133 1 93.81 90 HIS A C 1
ATOM 727 O O . HIS A 1 90 ? -7.059 -8.711 9.469 1 93.81 90 HIS A O 1
ATOM 733 N N . LYS A 1 91 ? -7.172 -9.641 11.344 1 92.75 91 LYS A N 1
ATOM 734 C CA . LYS A 1 91 ? -7.348 -8.445 12.164 1 92.75 91 LYS A CA 1
ATOM 735 C C . LYS A 1 91 ? -6.262 -7.414 11.875 1 92.75 91 LYS A C 1
ATOM 737 O O . LYS A 1 91 ? -6.551 -6.223 11.758 1 92.75 91 LYS A O 1
ATOM 742 N N . PRO A 1 92 ? -4.977 -7.773 11.742 1 90.94 92 PRO A N 1
ATOM 743 C CA . PRO A 1 92 ? -3.924 -6.762 11.617 1 90.94 92 PRO A CA 1
ATOM 744 C C . PRO A 1 92 ? -4.031 -5.961 10.32 1 90.94 92 PRO A C 1
ATOM 746 O O . PRO A 1 92 ? -3.387 -4.918 10.18 1 90.94 92 PRO A O 1
ATOM 749 N N . VAL A 1 93 ? -4.875 -6.395 9.367 1 94.38 93 VAL A N 1
ATOM 750 C CA . VAL A 1 93 ? -4.902 -5.727 8.07 1 94.38 93 VAL A CA 1
ATOM 751 C C . VAL A 1 93 ? -6.145 -4.844 7.969 1 94.38 93 VAL A C 1
ATOM 753 O O . VAL A 1 93 ? -6.438 -4.301 6.902 1 94.38 93 VAL A O 1
ATOM 756 N N . LEU A 1 94 ? -6.828 -4.707 9.07 1 93.38 94 LEU A N 1
ATOM 757 C CA . LEU A 1 94 ? -8.055 -3.926 9.102 1 93.38 94 LEU A CA 1
ATOM 758 C C . LEU A 1 94 ? -7.781 -2.486 9.523 1 93.38 94 LEU A C 1
ATOM 760 O O . LEU A 1 94 ? -6.797 -2.219 10.219 1 93.38 94 LEU A O 1
ATOM 764 N N . ASP A 1 95 ? -8.648 -1.589 9.07 1 89.19 95 ASP A N 1
ATOM 765 C CA . ASP A 1 95 ? -8.609 -0.224 9.578 1 89.19 95 ASP A CA 1
ATOM 766 C C . ASP A 1 95 ? -9.492 -0.075 10.82 1 89.19 95 ASP A C 1
ATOM 768 O O . ASP A 1 95 ? -10.008 -1.064 11.344 1 89.19 95 ASP A O 1
ATOM 772 N N . GLU A 1 96 ? -9.594 1.172 11.281 1 84.06 96 GLU A N 1
ATOM 773 C CA . GLU A 1 96 ? -10.312 1.439 12.523 1 84.06 96 GLU A CA 1
ATOM 774 C C . GLU A 1 96 ? -11.805 1.143 12.375 1 84.06 96 GLU A C 1
ATOM 776 O O . GLU A 1 96 ? -12.508 0.959 13.367 1 84.06 96 GLU A O 1
ATOM 781 N N . ASN A 1 97 ? -12.289 1.122 11.133 1 86.69 97 ASN A N 1
ATOM 782 C CA . ASN A 1 97 ? -13.711 0.874 10.898 1 86.69 97 ASN A CA 1
ATOM 783 C C . ASN A 1 97 ? -13.977 -0.597 10.586 1 86.69 97 ASN A C 1
ATOM 785 O O . ASN A 1 97 ? -15.102 -0.971 10.25 1 86.69 97 ASN A O 1
ATOM 789 N N . GLY A 1 98 ? -12.938 -1.436 10.602 1 91.69 98 GLY A N 1
ATOM 790 C CA . GLY A 1 98 ? -13.094 -2.863 10.367 1 91.69 98 GLY A CA 1
ATOM 791 C C . GLY A 1 98 ? -13.023 -3.242 8.898 1 91.69 98 GLY A C 1
ATOM 792 O O . GLY A 1 98 ? -13.336 -4.375 8.531 1 91.69 98 GLY A O 1
ATOM 793 N N . ASN A 1 99 ? -12.711 -2.312 8.07 1 94.31 99 ASN A N 1
ATOM 794 C CA . ASN A 1 99 ? -12.523 -2.584 6.648 1 94.31 99 ASN A CA 1
ATOM 795 C C . ASN A 1 99 ? -11.086 -2.996 6.344 1 94.31 99 ASN A C 1
ATOM 797 O O . ASN A 1 99 ? -10.164 -2.625 7.07 1 94.31 99 ASN A O 1
ATOM 801 N N . TRP A 1 100 ? -10.977 -3.855 5.293 1 96.5 100 TRP A N 1
ATOM 802 C CA . TRP A 1 100 ? -9.633 -4.09 4.777 1 96.5 100 TRP A CA 1
ATOM 803 C C . TRP A 1 100 ? -8.969 -2.775 4.367 1 96.5 100 TRP A C 1
ATOM 805 O O . TRP A 1 100 ? -9.438 -2.096 3.453 1 96.5 100 TRP A O 1
ATOM 815 N N . GLN A 1 101 ? -7.969 -2.453 5.035 1 95.19 101 GLN A N 1
ATOM 816 C CA . GLN A 1 101 ? -7.328 -1.151 4.887 1 95.19 101 GLN A CA 1
ATOM 817 C C . GLN A 1 101 ? -6.703 -1 3.502 1 95.19 101 GLN A C 1
ATOM 819 O O . GLN A 1 101 ? -6.098 -1.939 2.982 1 95.19 101 GLN A O 1
ATOM 824 N N . THR A 1 102 ? -6.668 0.192 2.965 1 95.94 102 THR A N 1
ATOM 825 C CA . THR A 1 102 ? -6.203 0.492 1.615 1 95.94 102 THR A CA 1
ATOM 826 C C . THR A 1 102 ? -4.719 0.169 1.473 1 95.94 102 THR A C 1
ATOM 828 O O . THR A 1 102 ? -4.305 -0.458 0.495 1 95.94 102 THR A O 1
ATOM 831 N N . GLY A 1 103 ? -3.949 0.577 2.402 1 94.75 103 GLY A N 1
ATOM 832 C CA . GLY A 1 103 ? -2.527 0.271 2.373 1 94.75 103 GLY A CA 1
ATOM 833 C C . GLY A 1 103 ? -2.238 -1.218 2.379 1 94.75 103 GLY A C 1
ATOM 834 O O . GLY A 1 103 ? -1.31 -1.677 1.711 1 94.75 103 GLY A O 1
ATOM 835 N N . SER A 1 104 ? -2.988 -1.933 3.117 1 94.94 104 SER A N 1
ATOM 836 C CA . SER A 1 104 ? -2.824 -3.381 3.162 1 94.94 104 SER A CA 1
ATOM 837 C C . SER A 1 104 ? -3.225 -4.023 1.839 1 94.94 104 SER A C 1
ATOM 839 O O . SER A 1 104 ? -2.594 -4.984 1.394 1 94.94 104 SER A O 1
ATOM 841 N N . ILE A 1 105 ? -4.281 -3.551 1.224 1 97.81 105 ILE A N 1
ATOM 842 C CA . ILE A 1 105 ? -4.676 -4.027 -0.098 1 97.81 105 ILE A CA 1
ATOM 843 C C . ILE A 1 105 ? -3.549 -3.768 -1.096 1 97.81 105 ILE A C 1
ATOM 845 O O . ILE A 1 105 ? -3.197 -4.648 -1.886 1 97.81 105 ILE A O 1
ATOM 849 N N . ALA A 1 106 ? -2.992 -2.57 -1.029 1 97.81 106 ALA A N 1
ATOM 850 C CA . ALA A 1 106 ? -1.877 -2.234 -1.91 1 97.81 106 ALA A CA 1
ATOM 851 C C . ALA A 1 106 ? -0.713 -3.201 -1.712 1 97.81 106 ALA A C 1
ATOM 853 O O . ALA A 1 106 ? -0.112 -3.666 -2.684 1 97.81 106 ALA A O 1
ATOM 854 N N . THR A 1 107 ? -0.403 -3.467 -0.462 1 96.12 107 THR A N 1
ATOM 855 C CA . THR A 1 107 ? 0.677 -4.391 -0.141 1 96.12 107 THR A CA 1
ATOM 856 C C . THR A 1 107 ? 0.384 -5.781 -0.701 1 96.12 107 THR A C 1
ATOM 858 O O . THR A 1 107 ? 1.27 -6.43 -1.263 1 96.12 107 THR A O 1
ATOM 861 N N . MET A 1 108 ? -0.831 -6.203 -0.589 1 96.69 108 MET A N 1
ATOM 862 C CA . MET A 1 108 ? -1.227 -7.512 -1.103 1 96.69 108 MET A CA 1
ATOM 863 C C . MET A 1 108 ? -1.076 -7.57 -2.619 1 96.69 108 MET A C 1
ATOM 865 O O . MET A 1 108 ? -0.53 -8.539 -3.156 1 96.69 108 MET A O 1
ATOM 869 N N . ILE A 1 109 ? -1.568 -6.562 -3.273 1 98.31 109 ILE A N 1
ATOM 870 C CA . ILE A 1 109 ? -1.455 -6.508 -4.727 1 98.31 109 ILE A CA 1
ATOM 871 C C . ILE A 1 109 ? 0.017 -6.535 -5.133 1 98.31 109 ILE A C 1
ATOM 873 O O . ILE A 1 109 ? 0.395 -7.234 -6.074 1 98.31 109 ILE A O 1
ATOM 877 N N . ASP A 1 110 ? 0.806 -5.828 -4.426 1 97.31 110 ASP A N 1
ATOM 878 C CA . ASP A 1 110 ? 2.242 -5.805 -4.691 1 97.31 110 ASP A CA 1
ATOM 879 C C . ASP A 1 110 ? 2.854 -7.195 -4.508 1 97.31 110 ASP A C 1
ATOM 881 O O . ASP A 1 110 ? 3.66 -7.637 -5.328 1 97.31 110 ASP A O 1
ATOM 885 N N . ILE A 1 111 ? 2.541 -7.887 -3.438 1 95 111 ILE A N 1
ATOM 886 C CA . ILE A 1 111 ? 3.088 -9.203 -3.145 1 95 111 ILE A CA 1
ATOM 887 C C . ILE A 1 111 ? 2.713 -10.18 -4.258 1 95 111 ILE A C 1
ATOM 889 O O . ILE A 1 111 ? 3.588 -10.797 -4.875 1 95 111 ILE A O 1
ATOM 893 N N . ILE A 1 112 ? 1.44 -10.273 -4.562 1 96.94 112 ILE A N 1
ATOM 894 C CA . ILE A 1 112 ? 0.958 -11.281 -5.508 1 96.94 112 ILE A CA 1
ATOM 895 C C . ILE A 1 112 ? 1.373 -10.891 -6.926 1 96.94 112 ILE A C 1
ATOM 897 O O . ILE A 1 112 ? 1.748 -11.75 -7.723 1 96.94 112 ILE A O 1
ATOM 901 N N . GLY A 1 113 ? 1.297 -9.594 -7.227 1 97.38 113 GLY A N 1
ATOM 902 C CA . GLY A 1 113 ? 1.776 -9.125 -8.516 1 97.38 113 GLY A CA 1
ATOM 903 C C . GLY A 1 113 ? 3.25 -9.406 -8.742 1 97.38 113 GLY A C 1
ATOM 904 O O . GLY A 1 113 ? 3.639 -9.867 -9.82 1 97.38 113 GLY A O 1
ATOM 905 N N . SER A 1 114 ? 4.031 -9.117 -7.75 1 95.44 114 SER A N 1
ATOM 906 C CA . SER A 1 114 ? 5.469 -9.344 -7.852 1 95.44 114 SER A CA 1
ATOM 907 C C . SER A 1 114 ? 5.785 -10.82 -8.047 1 95.44 114 SER A C 1
ATOM 909 O O . SER A 1 114 ? 6.699 -11.172 -8.797 1 95.44 114 SER A O 1
ATOM 911 N N . LEU A 1 115 ? 5.078 -11.656 -7.387 1 94.25 115 LEU A N 1
ATOM 912 C CA . LEU A 1 115 ? 5.281 -13.094 -7.531 1 94.25 115 LEU A CA 1
ATOM 913 C C . LEU A 1 115 ? 4.945 -13.547 -8.945 1 94.25 115 LEU A C 1
ATOM 915 O O . LEU A 1 115 ? 5.656 -14.383 -9.523 1 94.25 115 LEU A O 1
ATOM 919 N N . ALA A 1 116 ? 3.867 -13.047 -9.5 1 96 116 ALA A N 1
ATOM 920 C CA . ALA A 1 116 ? 3.514 -13.375 -10.875 1 96 116 ALA A CA 1
ATOM 921 C C . ALA A 1 116 ? 4.598 -12.914 -11.844 1 96 116 ALA A C 1
ATOM 923 O O . ALA A 1 116 ? 5 -13.664 -12.742 1 96 116 ALA A O 1
ATOM 924 N N . VAL A 1 117 ? 5.062 -11.742 -11.648 1 96.06 117 VAL A N 1
ATOM 925 C CA . VAL A 1 117 ? 6.117 -11.195 -12.5 1 96.06 117 VAL A CA 1
ATOM 926 C C . VAL A 1 117 ? 7.383 -12.039 -12.359 1 96.06 117 VAL A C 1
ATOM 928 O O . VAL A 1 117 ? 8.031 -12.367 -13.352 1 96.06 117 VAL A O 1
ATOM 931 N N . HIS A 1 118 ? 7.699 -12.391 -11.148 1 92.62 118 HIS A N 1
ATOM 932 C CA . HIS A 1 118 ? 8.891 -13.188 -10.883 1 92.62 118 HIS A CA 1
ATOM 933 C C . HIS A 1 118 ? 8.82 -14.531 -11.594 1 92.62 118 HIS A C 1
ATOM 935 O O . HIS A 1 118 ? 9.852 -15.094 -11.977 1 92.62 118 HIS A O 1
ATOM 941 N N . SER A 1 119 ? 7.652 -15.078 -11.812 1 91.19 119 SER A N 1
ATOM 942 C CA . SER A 1 119 ? 7.496 -16.375 -12.477 1 91.19 119 SER A CA 1
ATOM 943 C C . SER A 1 119 ? 7.922 -16.297 -13.938 1 91.19 119 SER A C 1
ATOM 945 O O . SER A 1 119 ? 8.297 -17.297 -14.539 1 91.19 119 SER A O 1
ATOM 947 N N . VAL A 1 120 ? 7.93 -15.07 -14.539 1 92.12 120 VAL A N 1
ATOM 948 C CA . VAL A 1 120 ? 8.305 -14.922 -15.938 1 92.12 120 VAL A CA 1
ATOM 949 C C . VAL A 1 120 ? 9.688 -14.289 -16.031 1 92.12 120 VAL A C 1
ATOM 951 O O . VAL A 1 120 ? 10.414 -14.5 -17.016 1 92.12 120 VAL A O 1
ATOM 954 N N . THR A 1 121 ? 9.977 -13.453 -15.047 1 90.75 121 THR A N 1
ATOM 955 C CA . THR A 1 121 ? 11.273 -12.805 -14.93 1 90.75 121 THR A CA 1
ATOM 956 C C . THR A 1 121 ? 11.898 -13.078 -13.562 1 90.75 121 THR A C 1
ATOM 958 O O . THR A 1 121 ? 11.789 -12.258 -12.648 1 90.75 121 THR A O 1
ATOM 961 N N . PRO A 1 122 ? 12.562 -14.227 -13.406 1 87.12 122 PRO A N 1
ATOM 962 C CA . PRO A 1 122 ? 13.086 -14.625 -12.102 1 87.12 122 PRO A CA 1
ATOM 963 C C . PRO A 1 122 ? 14.297 -13.797 -11.672 1 87.12 122 PRO A C 1
ATOM 965 O O . PRO A 1 122 ? 15.383 -14.336 -11.469 1 87.12 122 PRO A O 1
ATOM 968 N N . MET A 1 123 ? 14.125 -12.5 -11.602 1 85.81 123 MET A N 1
ATOM 969 C CA . MET A 1 123 ? 15.078 -11.492 -11.148 1 85.81 123 MET A CA 1
ATOM 970 C C . MET A 1 123 ? 14.445 -10.594 -10.086 1 85.81 123 MET A C 1
ATOM 972 O O . MET A 1 123 ? 13.266 -10.734 -9.766 1 85.81 123 MET A O 1
ATOM 976 N N . PHE A 1 124 ? 15.32 -9.867 -9.516 1 85.69 124 PHE A N 1
ATOM 977 C CA . PHE A 1 124 ? 14.773 -8.836 -8.641 1 85.69 124 PHE A CA 1
ATOM 978 C C . PHE A 1 124 ? 14.062 -7.762 -9.453 1 85.69 124 PHE A C 1
ATOM 980 O O . PHE A 1 124 ? 14.602 -7.254 -10.438 1 85.69 124 PHE A O 1
ATOM 987 N N . ASN A 1 125 ? 12.867 -7.613 -9.148 1 91.25 125 ASN A N 1
ATOM 988 C CA . ASN A 1 125 ? 12.047 -6.621 -9.836 1 91.25 125 ASN A CA 1
ATOM 989 C C . ASN A 1 125 ? 11.688 -5.457 -8.914 1 91.25 125 ASN A C 1
ATOM 991 O O . ASN A 1 125 ? 11.375 -5.668 -7.742 1 91.25 125 ASN A O 1
ATOM 995 N N . VAL A 1 126 ? 11.828 -4.254 -9.438 1 94.62 126 VAL A N 1
ATOM 996 C CA . VAL A 1 126 ? 11.484 -3.061 -8.672 1 94.62 126 VAL A CA 1
ATOM 997 C C . VAL A 1 126 ? 10.289 -2.359 -9.312 1 94.62 126 VAL A C 1
ATOM 999 O O . VAL A 1 126 ? 10.195 -2.275 -10.539 1 94.62 126 VAL A O 1
ATOM 1002 N N . SER A 1 127 ? 9.398 -1.901 -8.508 1 96.88 127 SER A N 1
ATOM 1003 C CA . SER A 1 127 ? 8.203 -1.225 -9.008 1 96.88 127 SER A CA 1
ATOM 1004 C C . SER A 1 127 ? 8.547 0.156 -9.562 1 96.88 127 SER A C 1
ATOM 1006 O O . SER A 1 127 ? 9.336 0.89 -8.961 1 96.88 127 SER A O 1
ATOM 1008 N N . VAL A 1 128 ? 7.934 0.519 -10.656 1 97.81 128 VAL A N 1
ATOM 1009 C CA . VAL A 1 128 ? 8.133 1.821 -11.281 1 97.81 128 VAL A CA 1
ATOM 1010 C C . VAL A 1 128 ? 6.84 2.623 -11.242 1 97.81 128 VAL A C 1
ATOM 1012 O O . VAL A 1 128 ? 6.852 3.822 -10.953 1 97.81 128 VAL A O 1
ATOM 1015 N N . ASP A 1 129 ? 5.742 1.916 -11.547 1 98.44 129 ASP A N 1
ATOM 1016 C CA . ASP A 1 129 ? 4.414 2.523 -11.547 1 98.44 129 ASP A CA 1
ATOM 1017 C C . ASP A 1 129 ? 3.377 1.568 -10.961 1 98.44 129 ASP A C 1
ATOM 1019 O O . ASP A 1 129 ? 3.428 0.361 -11.203 1 98.44 129 ASP A O 1
ATOM 1023 N N . PHE A 1 130 ? 2.482 2.082 -10.203 1 98.69 130 PHE A N 1
ATOM 1024 C CA . PHE A 1 130 ? 1.503 1.302 -9.453 1 98.69 130 PHE A CA 1
ATOM 1025 C C . PHE A 1 130 ? 0.186 2.059 -9.336 1 98.69 130 PHE A C 1
ATOM 1027 O O . PHE A 1 130 ? 0.086 3.023 -8.578 1 98.69 130 PHE A O 1
ATOM 1034 N N . ASN A 1 131 ? -0.858 1.588 -10.07 1 98.69 131 ASN A N 1
ATOM 1035 C CA . ASN A 1 131 ? -2.186 2.189 -10.078 1 98.69 131 ASN A CA 1
ATOM 1036 C C . ASN A 1 131 ? -3.238 1.238 -9.523 1 98.69 131 ASN A C 1
ATOM 1038 O O . ASN A 1 131 ? -3.266 0.058 -9.875 1 98.69 131 ASN A O 1
ATOM 1042 N N . MET A 1 132 ? -4.078 1.804 -8.727 1 98.69 132 MET A N 1
ATOM 1043 C CA . MET A 1 132 ? -5.113 0.972 -8.117 1 98.69 132 MET A CA 1
ATOM 1044 C C . MET A 1 132 ? -6.445 1.713 -8.062 1 98.69 132 MET A C 1
ATOM 1046 O O . MET A 1 132 ? -6.477 2.924 -7.84 1 98.69 132 MET A O 1
ATOM 1050 N N . SER A 1 133 ? -7.438 1.003 -8.234 1 98.75 133 SER A N 1
ATOM 1051 C CA . SER A 1 133 ? -8.805 1.473 -8.031 1 98.75 133 SER A CA 1
ATOM 1052 C C . SER A 1 133 ? -9.547 0.596 -7.023 1 98.75 133 SER A C 1
ATOM 1054 O O . SER A 1 133 ? -9.391 -0.627 -7.027 1 98.75 133 SER A O 1
ATOM 1056 N N . PHE A 1 134 ? -10.359 1.229 -6.246 1 98.38 134 PHE A N 1
ATOM 1057 C CA . PHE A 1 134 ? -11.102 0.551 -5.188 1 98.38 134 PHE A CA 1
ATOM 1058 C C . PHE A 1 134 ? -12.602 0.681 -5.414 1 98.38 134 PHE A C 1
ATOM 1060 O O . PHE A 1 134 ? -13.109 1.782 -5.637 1 98.38 134 PHE A O 1
ATOM 1067 N N . TYR A 1 135 ? -13.305 -0.424 -5.297 1 97.75 135 TYR A N 1
ATOM 1068 C CA . TYR A 1 135 ? -14.727 -0.447 -5.645 1 97.75 135 TYR A CA 1
ATOM 1069 C C . TYR A 1 135 ? -15.578 -0.807 -4.438 1 97.75 135 TYR A C 1
ATOM 1071 O O . TYR A 1 135 ? -16.75 -0.441 -4.367 1 97.75 135 TYR A O 1
ATOM 1079 N N . SER A 1 136 ? -15.031 -1.576 -3.592 1 96.75 136 SER A N 1
ATOM 1080 C CA . SER A 1 136 ? -15.656 -1.998 -2.34 1 96.75 136 SER A CA 1
ATOM 1081 C C . SER A 1 136 ? -14.602 -2.41 -1.313 1 96.75 136 SER A C 1
ATOM 1083 O O . SER A 1 136 ? -13.445 -2.006 -1.409 1 96.75 136 SER A O 1
ATOM 1085 N N . THR A 1 137 ? -15.023 -3.059 -0.247 1 96.19 137 THR A N 1
ATOM 1086 C CA . THR A 1 137 ? -14.086 -3.496 0.778 1 96.19 137 THR A CA 1
ATOM 1087 C C . THR A 1 137 ? -14.469 -4.871 1.313 1 96.19 137 THR A C 1
ATOM 1089 O O . THR A 1 137 ? -15.438 -5.473 0.853 1 96.19 137 THR A O 1
ATO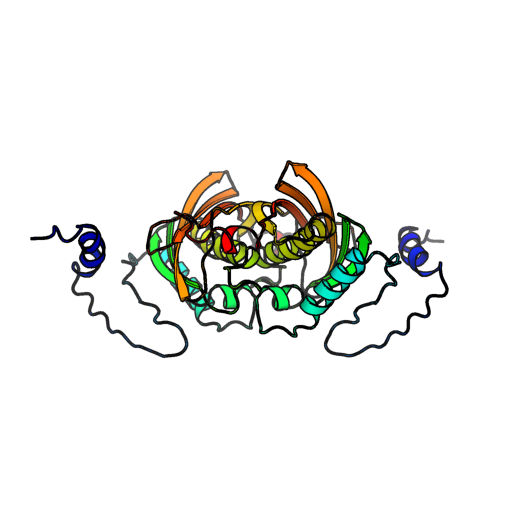M 1092 N N . ALA A 1 138 ? -13.609 -5.441 2.066 1 97.31 138 ALA A N 1
ATOM 1093 C CA . ALA A 1 138 ? -13.875 -6.684 2.789 1 97.31 138 ALA A CA 1
ATOM 1094 C C . ALA A 1 138 ? -13.703 -6.492 4.293 1 97.31 138 ALA A C 1
ATOM 1096 O O . ALA A 1 138 ? -13 -5.578 4.734 1 97.31 138 ALA A O 1
ATOM 1097 N N . LYS A 1 139 ? -14.383 -7.316 5.035 1 96.56 139 LYS A N 1
ATOM 1098 C CA . LYS A 1 139 ? -14.367 -7.23 6.492 1 96.56 139 LYS A CA 1
ATOM 1099 C C . LYS A 1 139 ? -13.68 -8.445 7.109 1 96.56 139 LYS A C 1
ATOM 1101 O O . LYS A 1 139 ? -13.32 -9.391 6.402 1 96.56 139 LYS A O 1
ATOM 1106 N N . PHE A 1 140 ? -13.555 -8.344 8.406 1 96.12 140 PHE A N 1
ATOM 1107 C CA . PHE A 1 140 ? -12.906 -9.391 9.172 1 96.12 140 PHE A CA 1
ATOM 1108 C C . PHE A 1 140 ? -13.492 -10.758 8.836 1 96.12 140 PHE A C 1
ATOM 1110 O O . PHE A 1 140 ? -14.711 -10.906 8.758 1 96.12 140 PHE A O 1
ATOM 1117 N N . GLN A 1 141 ? -12.68 -11.734 8.492 1 96.19 141 GLN A N 1
ATOM 1118 C CA . GLN A 1 141 ? -12.969 -13.148 8.297 1 96.19 141 GLN A CA 1
ATOM 1119 C C . GLN A 1 141 ? -13.664 -13.391 6.957 1 96.19 141 GLN A C 1
ATOM 1121 O O . GLN A 1 141 ? -13.961 -14.531 6.602 1 96.19 141 GLN A O 1
ATOM 1126 N N . GLU A 1 142 ? -13.93 -12.359 6.195 1 97.25 142 GLU A N 1
ATOM 1127 C CA . GLU A 1 142 ? -14.375 -12.57 4.82 1 97.25 142 GLU A CA 1
ATOM 1128 C C . GLU A 1 142 ? -13.242 -13.117 3.955 1 97.25 142 GLU A C 1
ATOM 1130 O O . GLU A 1 142 ? -12.07 -12.844 4.211 1 97.25 142 GLU A O 1
ATOM 1135 N N . GLU A 1 143 ? -13.664 -13.906 3 1 97.81 143 GLU A N 1
ATOM 1136 C CA . GLU A 1 143 ? -12.695 -14.508 2.09 1 97.81 143 GLU A CA 1
ATOM 1137 C C . GLU A 1 143 ? -12.727 -13.836 0.723 1 97.81 143 GLU A C 1
ATOM 1139 O O . GLU A 1 143 ? -13.797 -13.562 0.185 1 97.81 143 GLU A O 1
ATOM 1144 N N . VAL A 1 144 ? -11.516 -13.578 0.195 1 98.5 144 VAL A N 1
ATOM 1145 C CA . VAL A 1 144 ? -11.422 -12.953 -1.12 1 98.5 144 VAL A CA 1
ATOM 1146 C C . VAL A 1 144 ? -10.547 -13.812 -2.033 1 98.5 144 VAL A C 1
ATOM 1148 O O . VAL A 1 144 ? -9.805 -14.68 -1.562 1 98.5 144 VAL A O 1
ATOM 1151 N N . GLU A 1 145 ? -10.742 -13.594 -3.301 1 98.5 145 GLU A N 1
ATOM 1152 C CA . GLU A 1 145 ? -9.898 -14.18 -4.34 1 98.5 145 GLU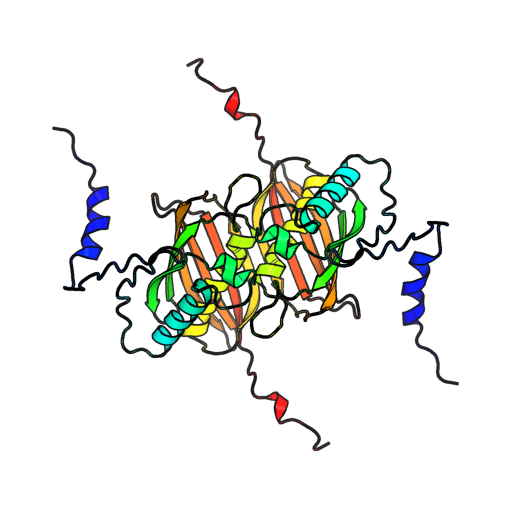 A CA 1
ATOM 1153 C C . GLU A 1 145 ? -9.031 -13.117 -5.008 1 98.5 145 GLU A C 1
ATOM 1155 O O . GLU A 1 145 ? -9.508 -12.023 -5.328 1 98.5 145 GLU A O 1
ATOM 1160 N N . ILE A 1 146 ? -7.777 -13.461 -5.191 1 98.62 146 ILE A N 1
ATOM 1161 C CA . ILE A 1 146 ? -6.809 -12.547 -5.789 1 98.62 146 ILE A CA 1
ATOM 1162 C C . ILE A 1 146 ? -6.203 -13.18 -7.039 1 98.62 146 ILE A C 1
ATOM 1164 O O . ILE A 1 146 ? -5.574 -14.242 -6.961 1 98.62 146 ILE A O 1
ATOM 1168 N N . GLU A 1 147 ? -6.418 -12.516 -8.141 1 98.62 147 GLU A N 1
ATOM 1169 C CA . GLU A 1 147 ? -5.895 -12.992 -9.422 1 98.62 147 GLU A CA 1
ATOM 1170 C C . GLU A 1 147 ? -4.852 -12.023 -9.984 1 98.62 147 GLU A C 1
ATOM 1172 O O . GLU A 1 147 ? -5.102 -10.82 -10.086 1 98.62 147 GLU A O 1
ATOM 1177 N N . ALA A 1 148 ? -3.699 -12.547 -10.305 1 98.69 148 ALA A N 1
ATOM 1178 C CA . ALA A 1 148 ? -2.639 -11.758 -10.922 1 98.69 148 ALA A CA 1
ATOM 1179 C C . ALA A 1 148 ? -2.277 -12.312 -12.305 1 98.69 148 ALA A C 1
ATOM 1181 O O . ALA A 1 148 ? -2.117 -13.523 -12.469 1 98.69 148 ALA A O 1
ATOM 1182 N N . LYS A 1 149 ? -2.125 -11.383 -13.281 1 98.75 149 LYS A N 1
ATOM 1183 C CA . LYS A 1 149 ? -1.773 -11.75 -14.648 1 98.75 149 LYS A CA 1
ATOM 1184 C C . LYS A 1 149 ? -0.759 -10.773 -15.242 1 98.75 149 LYS A C 1
ATOM 1186 O O . LYS A 1 149 ? -1.007 -9.57 -15.289 1 98.75 149 LYS A O 1
ATOM 1191 N N . VAL A 1 150 ? 0.314 -11.305 -15.68 1 98.5 150 VAL A N 1
ATOM 1192 C CA . VAL A 1 150 ? 1.234 -10.484 -16.469 1 98.5 150 VAL A CA 1
ATOM 1193 C C . VAL A 1 150 ? 0.604 -10.148 -17.812 1 98.5 150 VAL A C 1
ATOM 1195 O O . VAL A 1 150 ? 0.143 -11.039 -18.531 1 98.5 150 VAL A O 1
ATOM 1198 N N . VAL A 1 151 ? 0.681 -8.852 -18.219 1 98.56 151 VAL A N 1
ATOM 1199 C CA . VAL A 1 151 ? -0.09 -8.469 -19.391 1 98.56 151 VAL A CA 1
ATOM 1200 C C . VAL A 1 151 ? 0.82 -7.766 -20.406 1 98.56 151 VAL A C 1
ATOM 1202 O O . VAL A 1 151 ? 0.387 -7.414 -21.5 1 98.56 151 VAL A O 1
ATOM 1205 N N . GLY A 1 152 ? 2.076 -7.559 -20.016 1 97.38 152 GLY A N 1
ATOM 1206 C CA . GLY A 1 152 ? 2.98 -6.887 -20.938 1 97.38 152 GLY A CA 1
ATOM 1207 C C . GLY A 1 152 ? 4.441 -7.023 -20.547 1 97.38 152 GLY A C 1
ATOM 1208 O O . GLY A 1 152 ? 4.762 -7.141 -19.359 1 97.38 152 GLY A O 1
ATOM 1209 N N . LYS A 1 153 ? 5.277 -7.008 -21.547 1 96 153 LYS A N 1
ATOM 1210 C CA . LYS A 1 153 ? 6.727 -6.98 -21.391 1 96 153 LYS A CA 1
ATOM 1211 C C . LYS A 1 153 ? 7.375 -6.07 -22.438 1 96 153 LYS A C 1
ATOM 1213 O O . LYS A 1 153 ? 7.074 -6.164 -23.625 1 96 153 LYS A O 1
ATOM 1218 N N . LYS A 1 154 ? 8.047 -5.172 -21.953 1 95.25 154 LYS A N 1
ATOM 1219 C CA . LYS A 1 154 ? 8.82 -4.266 -22.797 1 95.25 154 LYS A CA 1
ATOM 1220 C C . LYS A 1 154 ? 10.242 -4.113 -22.266 1 95.25 154 LYS A C 1
ATOM 1222 O O . LYS A 1 154 ? 10.484 -3.373 -21.312 1 95.25 154 LYS A O 1
ATOM 1227 N N . GLU A 1 155 ? 11.25 -4.773 -22.891 1 94.5 155 GLU A N 1
ATOM 1228 C CA . GLU A 1 155 ? 12.625 -4.805 -22.422 1 94.5 155 GLU A CA 1
ATOM 1229 C C . GLU A 1 155 ? 12.711 -5.262 -20.969 1 94.5 155 GLU A C 1
ATOM 1231 O O . GLU A 1 155 ? 12.281 -6.371 -20.625 1 94.5 155 GLU A O 1
ATOM 1236 N N . LYS A 1 156 ? 13.062 -4.32 -20.156 1 95.88 156 LYS A N 1
ATOM 1237 C CA . LYS A 1 156 ? 13.227 -4.699 -18.766 1 95.88 156 LYS A CA 1
ATOM 1238 C C . LYS A 1 156 ? 11.938 -4.488 -17.969 1 95.88 156 LYS A C 1
ATOM 1240 O O . LYS A 1 156 ? 11.867 -4.812 -16.781 1 95.88 156 LYS A O 1
ATOM 1245 N N . LEU A 1 157 ? 10.93 -4.012 -18.688 1 97.56 157 LEU A N 1
ATOM 1246 C CA . LEU A 1 157 ? 9.68 -3.691 -18 1 97.56 157 LEU A CA 1
ATOM 1247 C C . LEU A 1 157 ? 8.664 -4.812 -18.172 1 97.56 157 LEU A C 1
ATOM 1249 O O . LEU A 1 157 ? 8.508 -5.355 -19.266 1 97.56 157 LEU A O 1
ATOM 1253 N N . THR A 1 158 ? 8.078 -5.184 -17.109 1 98.12 158 THR A N 1
ATOM 1254 C CA . THR A 1 158 ? 6.98 -6.141 -17.094 1 98.12 158 THR A CA 1
ATOM 1255 C C . THR A 1 158 ? 5.762 -5.559 -16.375 1 98.12 158 THR A C 1
ATOM 1257 O O . THR A 1 158 ? 5.895 -4.922 -15.328 1 98.12 158 THR A O 1
ATOM 1260 N N . SER A 1 159 ? 4.59 -5.723 -16.953 1 98.69 159 SER A N 1
ATOM 1261 C CA . SER A 1 159 ? 3.365 -5.211 -16.344 1 98.69 159 SER A CA 1
ATOM 1262 C C . SER A 1 159 ? 2.457 -6.348 -15.883 1 98.69 159 SER A C 1
ATOM 1264 O O . SER A 1 159 ? 2.332 -7.363 -16.578 1 98.69 159 SER A O 1
ATOM 1266 N N . VAL A 1 160 ? 1.834 -6.137 -14.773 1 98.75 160 VAL A N 1
ATOM 1267 C CA . VAL A 1 160 ? 0.933 -7.121 -14.18 1 98.75 160 VAL A CA 1
ATOM 1268 C C . VAL A 1 160 ? -0.354 -6.441 -13.727 1 98.75 160 VAL A C 1
ATOM 1270 O O . VAL A 1 160 ? -0.324 -5.305 -13.25 1 98.75 160 VAL A O 1
ATOM 1273 N N . VAL A 1 161 ? -1.45 -7.105 -13.945 1 98.94 161 VAL A N 1
ATOM 1274 C CA . VAL A 1 161 ? -2.74 -6.676 -13.414 1 98.94 161 VAL A CA 1
ATOM 1275 C C . VAL A 1 161 ? -3.195 -7.637 -12.312 1 98.94 161 VAL A C 1
ATOM 1277 O O . VAL A 1 161 ? -3.031 -8.852 -12.438 1 98.94 161 VAL A O 1
ATOM 1280 N N . VAL A 1 162 ? -3.674 -7.129 -11.203 1 98.88 162 VAL A N 1
ATOM 1281 C CA . VAL A 1 162 ? -4.18 -7.906 -10.078 1 98.88 162 VAL A CA 1
ATOM 1282 C C . VAL A 1 162 ? -5.621 -7.508 -9.781 1 98.88 162 VAL A C 1
ATOM 1284 O O . VAL A 1 162 ? -5.918 -6.324 -9.594 1 98.88 162 VAL A O 1
ATOM 1287 N N . ASP A 1 163 ? -6.469 -8.461 -9.711 1 98.81 163 ASP A N 1
ATOM 1288 C CA . ASP A 1 163 ? -7.875 -8.273 -9.367 1 98.81 163 ASP A CA 1
ATOM 1289 C C . ASP A 1 163 ? -8.219 -8.961 -8.055 1 98.81 163 ASP A C 1
ATOM 1291 O O . ASP A 1 163 ? -7.84 -10.117 -7.836 1 98.81 163 ASP A O 1
ATOM 1295 N N . ILE A 1 164 ? -8.953 -8.242 -7.246 1 98.88 164 ILE A N 1
ATOM 1296 C CA . ILE A 1 164 ? -9.414 -8.797 -5.98 1 98.88 164 ILE A CA 1
ATOM 1297 C C . ILE A 1 164 ? -10.938 -8.797 -5.941 1 98.88 164 ILE A C 1
ATOM 1299 O O . ILE A 1 164 ? -11.57 -7.754 -6.145 1 98.88 164 ILE A O 1
ATOM 1303 N N . ARG A 1 165 ? -11.484 -9.938 -5.613 1 98.81 165 ARG A N 1
ATOM 1304 C CA . ARG A 1 165 ? -12.938 -10.086 -5.559 1 98.81 165 ARG A CA 1
ATOM 1305 C C . ARG A 1 165 ? -13.359 -10.844 -4.305 1 98.81 165 ARG A C 1
ATOM 1307 O O . ARG A 1 165 ? -12.633 -11.719 -3.828 1 98.81 165 ARG A O 1
ATOM 1314 N N . LYS A 1 166 ? -14.555 -10.523 -3.863 1 98.19 166 LYS A N 1
ATOM 1315 C CA . LYS A 1 166 ? -15.148 -11.352 -2.822 1 98.19 166 LYS A CA 1
ATOM 1316 C C . LYS A 1 166 ? -15.453 -12.758 -3.348 1 98.19 166 LYS A C 1
ATOM 1318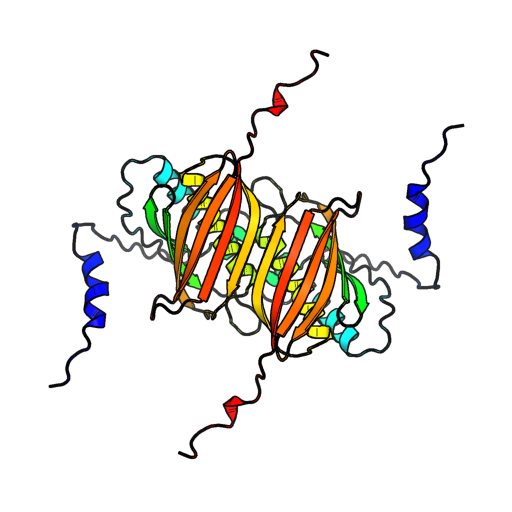 O O . LYS A 1 166 ? -16.016 -12.906 -4.434 1 98.19 166 LYS A O 1
ATOM 1323 N N . LYS A 1 167 ? -15.125 -13.648 -2.574 1 96 167 LYS A N 1
ATOM 1324 C CA . LYS A 1 167 ? -15.312 -15.031 -3.018 1 96 167 LYS A CA 1
ATOM 1325 C C . LYS A 1 167 ? -16.797 -15.398 -3.045 1 96 167 LYS A C 1
ATOM 1327 O O . LYS A 1 167 ? -17.234 -16.156 -3.908 1 96 167 LYS A O 1
ATOM 1332 N N . ASN A 1 168 ? -17.516 -14.836 -2.145 1 94 168 ASN A N 1
ATOM 1333 C CA . ASN A 1 168 ? -18.906 -15.25 -1.949 1 94 168 ASN A CA 1
ATOM 1334 C C . ASN A 1 168 ? -19.797 -14.758 -3.078 1 94 168 ASN A C 1
ATOM 1336 O O . ASN A 1 168 ? -20.719 -15.461 -3.504 1 94 168 ASN A O 1
ATOM 1340 N N . ASN A 1 169 ? -19.531 -13.602 -3.703 1 94.81 169 ASN A N 1
ATOM 1341 C CA . ASN A 1 169 ? -20.484 -13.078 -4.68 1 94.81 169 ASN A CA 1
ATOM 1342 C C . ASN A 1 169 ? -19.766 -12.5 -5.898 1 94.81 169 ASN A C 1
ATOM 1344 O O . ASN A 1 169 ? -20.422 -12 -6.82 1 94.81 169 ASN A O 1
ATOM 1348 N N . GLY A 1 170 ? -18.5 -12.523 -5.883 1 96.25 170 GLY A N 1
ATOM 1349 C CA . GLY A 1 170 ? -17.734 -12.07 -7.035 1 96.25 170 GLY A CA 1
ATOM 1350 C C . GLY A 1 170 ? -17.594 -10.555 -7.105 1 96.25 170 GLY A C 1
ATOM 1351 O O . GLY A 1 170 ? -17 -10.023 -8.039 1 96.25 170 GLY A O 1
ATOM 1352 N N . GLN A 1 171 ? -18.078 -9.891 -6.078 1 97.81 171 GLN A N 1
ATOM 1353 C CA . GLN A 1 171 ? -17.984 -8.438 -6.059 1 97.81 171 GLN A CA 1
ATOM 1354 C C . GLN A 1 171 ? -16.531 -7.98 -6.09 1 97.81 171 GLN A C 1
ATOM 1356 O O . GLN A 1 171 ? -15.695 -8.484 -5.328 1 97.81 171 GLN A O 1
ATOM 1361 N N . ILE A 1 172 ? -16.281 -7.004 -7.016 1 98.56 172 ILE A N 1
ATOM 1362 C CA . ILE A 1 172 ? -14.914 -6.496 -7.129 1 98.56 172 ILE A CA 1
ATOM 1363 C C . ILE A 1 172 ? -14.594 -5.602 -5.934 1 98.56 172 ILE A C 1
ATOM 1365 O O . ILE A 1 172 ? -15.398 -4.746 -5.555 1 98.56 172 ILE A O 1
ATOM 1369 N N . ILE A 1 173 ? -13.484 -5.816 -5.348 1 98.75 173 ILE A N 1
ATOM 1370 C CA . ILE A 1 173 ? -13 -4.988 -4.25 1 98.75 173 ILE A CA 1
ATOM 1371 C C . ILE A 1 173 ? -11.992 -3.969 -4.781 1 98.75 173 ILE A C 1
ATOM 1373 O O . ILE A 1 173 ? -12.109 -2.771 -4.508 1 98.75 173 ILE A O 1
ATOM 1377 N N . ALA A 1 174 ? -11.031 -4.43 -5.547 1 98.81 174 ALA A N 1
ATOM 1378 C CA . ALA A 1 174 ? -9.969 -3.566 -6.051 1 98.81 174 ALA A CA 1
ATOM 1379 C C . ALA A 1 174 ? -9.32 -4.164 -7.297 1 98.81 174 ALA A C 1
ATOM 1381 O O . ALA A 1 174 ? -9.359 -5.375 -7.508 1 98.81 174 ALA A O 1
ATOM 1382 N N . MET A 1 175 ? -8.75 -3.289 -8.109 1 98.75 175 MET A N 1
ATOM 1383 C CA . MET A 1 175 ? -7.922 -3.631 -9.258 1 98.75 175 MET A CA 1
ATOM 1384 C C . MET A 1 175 ? -6.637 -2.814 -9.266 1 98.75 175 MET A C 1
ATOM 1386 O O . MET A 1 175 ? -6.648 -1.621 -8.961 1 98.75 175 MET A O 1
ATOM 1390 N N . GLY A 1 176 ? -5.566 -3.465 -9.617 1 98.75 176 GLY A N 1
ATOM 1391 C CA . GLY A 1 176 ? -4.289 -2.775 -9.695 1 98.75 176 GLY A CA 1
ATOM 1392 C C . GLY A 1 176 ? -3.486 -3.15 -10.93 1 98.75 176 GLY A C 1
ATOM 1393 O O . GLY A 1 176 ? -3.586 -4.277 -11.422 1 98.75 176 GLY A O 1
ATOM 1394 N N . LYS A 1 177 ? -2.785 -2.217 -11.391 1 98.81 177 LYS A N 1
ATOM 1395 C CA . LYS A 1 177 ? -1.786 -2.43 -12.438 1 98.81 177 LYS A CA 1
ATOM 1396 C C . LYS A 1 177 ? -0.417 -1.915 -12 1 98.81 177 LYS A C 1
ATOM 1398 O O . LYS A 1 177 ? -0.299 -0.796 -11.5 1 98.81 177 LYS A O 1
ATOM 1403 N N . GLN A 1 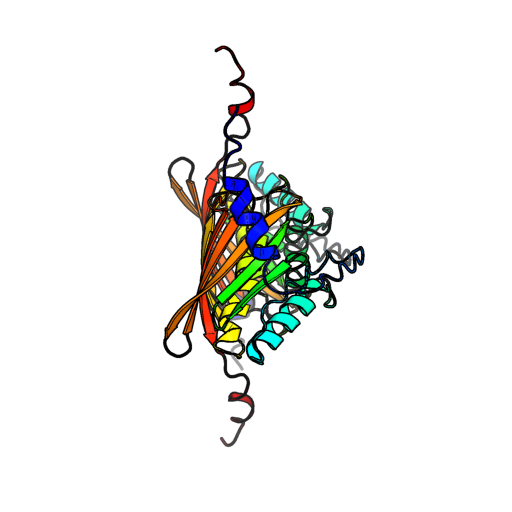178 ? 0.538 -2.734 -12.234 1 98.69 178 GLN A N 1
ATOM 1404 C CA . GLN A 1 178 ? 1.883 -2.406 -11.773 1 98.69 178 GLN A CA 1
ATOM 1405 C C . GLN A 1 178 ? 2.92 -2.686 -12.859 1 98.69 178 GLN A C 1
ATOM 1407 O O . GLN A 1 178 ? 2.861 -3.721 -13.531 1 98.69 178 GLN A O 1
ATOM 1412 N N . TRP A 1 179 ? 3.746 -1.717 -13.086 1 98.62 179 TRP A N 1
ATOM 1413 C CA . TRP A 1 179 ? 4.934 -1.895 -13.914 1 98.62 179 TRP A CA 1
ATOM 1414 C C . TRP A 1 179 ? 6.176 -2.09 -13.047 1 98.62 179 TRP A C 1
ATOM 1416 O O . TRP A 1 179 ? 6.41 -1.33 -12.109 1 98.62 179 TRP A O 1
ATOM 1426 N N . MET A 1 180 ? 6.938 -3.115 -13.359 1 97.88 180 MET A N 1
ATOM 1427 C CA . MET A 1 180 ? 8.172 -3.412 -12.633 1 97.88 180 MET A CA 1
ATOM 1428 C C . MET A 1 180 ? 9.352 -3.547 -13.594 1 97.88 180 MET A C 1
ATOM 1430 O O . MET A 1 180 ? 9.18 -4 -14.727 1 97.88 180 MET A O 1
ATOM 1434 N N . SER A 1 181 ? 10.5 -3.145 -13.125 1 97.06 181 SER A N 1
ATOM 1435 C CA . SER A 1 181 ? 11.734 -3.254 -13.898 1 97.06 181 SER A CA 1
ATOM 1436 C C . SER A 1 181 ? 12.672 -4.301 -13.305 1 97.06 181 SER A C 1
ATOM 1438 O O . SER A 1 181 ? 12.914 -4.309 -12.094 1 97.06 181 SER A O 1
ATOM 1440 N N . SER A 1 182 ? 13.195 -5.137 -14.133 1 93.19 182 SER A N 1
ATOM 1441 C CA . SER A 1 182 ? 14.148 -6.141 -13.68 1 93.19 182 SER A CA 1
ATOM 1442 C C . SER A 1 182 ? 15.531 -5.535 -13.469 1 93.19 182 SER A C 1
ATOM 1444 O O . SER A 1 182 ? 15.977 -4.703 -14.258 1 93.19 182 SER A O 1
ATOM 1446 N N . THR A 1 183 ? 16.094 -5.711 -12.312 1 83.81 183 THR A N 1
ATOM 1447 C CA . THR A 1 183 ? 17.438 -5.199 -12.023 1 83.81 183 THR A CA 1
ATOM 1448 C C . THR A 1 183 ? 18.453 -6.34 -11.984 1 83.81 183 THR A C 1
ATOM 1450 O O . THR A 1 183 ? 18.125 -7.453 -11.562 1 83.81 183 THR A O 1
ATOM 1453 N N . ASN A 1 184 ? 19.609 -6.309 -12.836 1 62.94 184 ASN A N 1
ATOM 1454 C CA . ASN A 1 184 ? 20.703 -7.289 -12.812 1 62.94 184 ASN A CA 1
ATOM 1455 C C . ASN A 1 184 ? 21.531 -7.164 -11.547 1 62.94 184 ASN A C 1
ATOM 1457 O O . ASN A 1 184 ? 22.094 -6.105 -11.273 1 62.94 184 ASN A O 1
ATOM 1461 N N . ILE A 1 185 ? 21.328 -7.715 -10.477 1 53.47 185 ILE A N 1
ATOM 1462 C CA . ILE A 1 185 ? 22.219 -7.609 -9.328 1 53.47 185 ILE A CA 1
ATOM 1463 C C . ILE A 1 185 ? 23.656 -7.91 -9.758 1 53.47 185 ILE A C 1
ATOM 1465 O O . ILE A 1 185 ? 24.609 -7.59 -9.047 1 53.47 185 ILE A O 1
ATOM 1469 N N . ASN A 1 186 ? 24 -8.727 -10.703 1 41.56 186 ASN A N 1
ATOM 1470 C CA . ASN A 1 186 ? 25.391 -9.086 -10.961 1 41.56 186 ASN A CA 1
ATOM 1471 C C . ASN A 1 186 ? 26.203 -7.887 -11.445 1 41.56 186 ASN A C 1
ATOM 1473 O O . ASN A 1 186 ? 27.438 -7.918 -11.43 1 41.56 186 ASN A O 1
ATOM 1477 N N . SER A 1 187 ? 25.703 -7.004 -12.289 1 38.72 187 SER A N 1
ATOM 1478 C CA . SER A 1 187 ? 26.734 -6.418 -13.148 1 38.72 187 SER A CA 1
ATOM 1479 C C . SER A 1 187 ? 27.688 -5.535 -12.352 1 38.72 187 SER A C 1
ATOM 1481 O O . SER A 1 187 ? 28.891 -5.504 -12.617 1 38.72 187 SER A O 1
ATOM 1483 N N . ASN A 1 188 ? 27.219 -4.379 -11.617 1 37.16 188 ASN A N 1
ATOM 1484 C CA . ASN A 1 188 ? 28.328 -3.496 -11.297 1 37.16 188 ASN A CA 1
ATOM 1485 C C . ASN A 1 188 ? 29.188 -4.055 -10.164 1 37.16 188 ASN A C 1
ATOM 1487 O O . ASN A 1 188 ? 29.953 -3.322 -9.539 1 37.16 188 ASN A O 1
ATOM 1491 N N . ARG A 1 189 ? 29.094 -5.184 -9.586 1 35.12 189 ARG A N 1
ATOM 1492 C CA . ARG A 1 189 ? 30.219 -5.445 -8.703 1 35.12 189 ARG A CA 1
ATOM 1493 C C . ARG A 1 189 ? 31.531 -5.438 -9.484 1 35.12 189 ARG A C 1
ATOM 1495 O O . ARG A 1 189 ? 32.625 -5.301 -8.898 1 35.12 189 ARG A O 1
ATOM 1502 N N . TYR A 1 190 ? 31.625 -6.02 -10.688 1 31.89 190 TYR A N 1
ATOM 1503 C CA . TYR A 1 190 ? 32.969 -6.145 -11.281 1 31.89 190 TYR A CA 1
ATOM 1504 C C . TYR A 1 190 ? 33.406 -4.832 -11.922 1 31.89 190 TYR A C 1
ATOM 1506 O O . TYR A 1 190 ? 34.5 -4.73 -12.445 1 31.89 190 TYR A O 1
ATOM 1514 N N . GLN A 1 191 ? 32.531 -3.881 -12.289 1 33.44 191 GLN A N 1
ATOM 1515 C CA . GLN A 1 191 ? 33.312 -2.834 -12.969 1 33.44 191 GLN A CA 1
ATOM 1516 C C . GLN A 1 191 ? 34.062 -1.964 -11.969 1 33.44 191 GLN A C 1
ATOM 1518 O O . GLN A 1 191 ? 33.531 -0.971 -11.469 1 33.44 191 GLN A O 1
ATOM 1523 N N . THR A 1 192 ? 34.656 -2.379 -10.875 1 27.5 192 THR A N 1
ATOM 1524 C CA . THR A 1 192 ? 35.75 -1.61 -10.266 1 27.5 192 THR A CA 1
ATOM 1525 C C . THR A 1 192 ? 36.656 -1.012 -11.336 1 27.5 192 THR A C 1
ATOM 1527 O O . THR A 1 192 ? 36.625 -1.438 -12.492 1 27.5 192 THR A O 1
ATOM 1530 N N . SER A 1 193 ? 38 -0.438 -10.898 1 27.88 193 SER A N 1
ATOM 1531 C CA . SER A 1 193 ? 39.094 0.54 -11.062 1 27.88 193 SER A CA 1
ATOM 1532 C C . SER A 1 193 ? 39.969 0.189 -12.25 1 27.88 193 SER A C 1
ATOM 1534 O O . SER A 1 193 ? 41.094 0.709 -12.375 1 27.88 193 SER A O 1
ATOM 1536 N N . LYS A 1 194 ? 39.688 -0.359 -13.328 1 25.95 194 LYS A N 1
ATOM 1537 C CA . LYS A 1 194 ? 40.906 -0.17 -14.109 1 25.95 194 LYS A CA 1
ATOM 1538 C C . LYS A 1 194 ? 41.125 1.3 -14.461 1 25.95 194 LYS A C 1
ATOM 1540 O O . LYS A 1 194 ? 42.031 1.641 -15.219 1 25.95 194 LYS A O 1
ATOM 1545 N N . LEU A 1 195 ? 40.219 2.301 -14.148 1 21.5 195 LEU A N 1
ATOM 1546 C CA . LEU A 1 195 ? 40.844 3.602 -14.391 1 21.5 195 LEU A CA 1
ATOM 1547 C C . LEU A 1 195 ? 41.594 4.09 -13.148 1 21.5 195 LEU A C 1
ATOM 1549 O O . LEU A 1 195 ? 41.156 3.865 -12.023 1 21.5 195 LEU A O 1
ATOM 1553 N N . MET B 1 1 ? 42.219 28.75 1.023 1 26.06 1 MET B N 1
ATOM 1554 C CA . MET B 1 1 ? 41.25 28.828 2.105 1 26.06 1 MET B CA 1
ATOM 1555 C C . MET B 1 1 ? 39.906 28.234 1.672 1 26.06 1 MET B C 1
ATOM 1557 O O . MET B 1 1 ? 39.281 28.734 0.73 1 26.06 1 MET B O 1
ATOM 1561 N N . PRO B 1 2 ? 39.656 26.953 1.773 1 28.45 2 PRO B N 1
ATOM 1562 C CA . PRO B 1 2 ? 38.688 26.219 0.959 1 28.45 2 PRO B CA 1
ATOM 1563 C C . PRO B 1 2 ? 37.219 26.562 1.316 1 28.45 2 PRO B C 1
ATOM 1565 O O . PRO B 1 2 ? 36.938 26.938 2.455 1 28.45 2 PRO B O 1
ATOM 1568 N N . GLN B 1 3 ? 36.438 27.203 0.354 1 26.69 3 GLN B N 1
ATOM 1569 C CA . GLN B 1 3 ? 35.094 27.75 0.372 1 26.69 3 GLN B CA 1
ATOM 1570 C C . GLN B 1 3 ? 34.094 26.734 0.885 1 26.69 3 GLN B C 1
ATOM 1572 O O . GLN B 1 3 ? 34 25.625 0.359 1 26.69 3 GLN B O 1
ATOM 1577 N N . VAL B 1 4 ? 33.844 26.734 2.238 1 29.59 4 VAL B N 1
ATOM 1578 C CA . VAL B 1 4 ? 32.938 25.906 3.018 1 29.59 4 VAL B CA 1
ATOM 1579 C C . VAL B 1 4 ? 31.531 25.953 2.393 1 29.59 4 VAL B C 1
ATOM 1581 O O . VAL B 1 4 ? 30.984 27.031 2.148 1 29.59 4 VAL B O 1
ATOM 1584 N N . PRO B 1 5 ? 31.109 24.953 1.605 1 29.06 5 PRO B N 1
ATOM 1585 C CA . PRO B 1 5 ? 29.906 24.984 0.771 1 29.06 5 PRO B CA 1
ATOM 1586 C C . PRO B 1 5 ? 28.656 25.344 1.557 1 29.06 5 PRO B C 1
ATOM 1588 O O . PRO B 1 5 ? 28.578 25.094 2.76 1 29.06 5 PRO B O 1
ATOM 1591 N N . THR B 1 6 ? 27.859 26.438 1.251 1 27 6 THR B N 1
ATOM 1592 C CA . THR B 1 6 ? 26.719 27.234 1.686 1 27 6 THR B CA 1
ATOM 1593 C C . THR B 1 6 ? 25.531 26.344 2.029 1 27 6 THR B C 1
ATOM 1595 O O . THR B 1 6 ? 24.484 26.828 2.461 1 27 6 THR B O 1
ATOM 1598 N N . LEU B 1 7 ? 25.609 25.109 1.59 1 26.52 7 LEU B N 1
ATOM 1599 C CA . LEU B 1 7 ? 24.375 24.344 1.701 1 26.52 7 LEU B CA 1
ATOM 1600 C C . LEU B 1 7 ? 24.047 24.047 3.162 1 26.52 7 LEU B C 1
ATOM 1602 O O . LEU B 1 7 ? 22.969 23.531 3.467 1 26.52 7 LEU B O 1
ATOM 1606 N N . LEU B 1 8 ? 24.969 24.219 4.117 1 26.2 8 LEU B N 1
ATOM 1607 C CA . LEU B 1 8 ? 24.812 24 5.551 1 26.2 8 LEU B CA 1
ATOM 1608 C C . LEU B 1 8 ? 23.875 25.031 6.164 1 26.2 8 LEU B C 1
ATOM 1610 O O . LEU B 1 8 ? 23.328 24.812 7.246 1 26.2 8 LEU B O 1
ATOM 1614 N N . ARG B 1 9 ? 23.797 26.203 5.539 1 26.58 9 ARG B N 1
ATOM 1615 C CA . ARG B 1 9 ? 23.219 27.375 6.184 1 26.58 9 ARG B CA 1
ATOM 1616 C C . ARG B 1 9 ? 21.703 27.25 6.297 1 26.58 9 ARG B C 1
ATOM 1618 O O . ARG B 1 9 ? 21.094 27.812 7.215 1 26.58 9 ARG B O 1
ATOM 1625 N N . TYR B 1 10 ? 21.125 26.703 5.125 1 25.52 10 TYR B N 1
ATOM 1626 C CA . TYR B 1 10 ? 19.688 26.906 5.18 1 25.52 10 TYR B CA 1
ATOM 1627 C C . TYR B 1 10 ? 19.047 26.016 6.238 1 25.52 10 TYR B C 1
ATOM 1629 O O . TYR B 1 10 ? 17.844 26.125 6.516 1 25.52 10 TYR B O 1
ATOM 1637 N N . ARG B 1 11 ? 19.766 24.969 6.715 1 27.34 11 ARG B N 1
ATOM 1638 C CA . ARG B 1 11 ? 19.234 23.969 7.645 1 27.34 11 ARG B CA 1
ATOM 1639 C C . ARG B 1 11 ? 18.984 24.594 9.016 1 27.34 11 ARG B C 1
ATOM 1641 O O . ARG B 1 11 ? 18.078 24.156 9.734 1 27.34 11 ARG B O 1
ATOM 1648 N N . ILE B 1 12 ? 19.969 25.391 9.516 1 27.69 12 ILE B N 1
ATOM 1649 C CA . ILE B 1 12 ? 20.016 25.891 10.883 1 27.69 12 ILE B CA 1
ATOM 1650 C C . ILE B 1 12 ? 18.938 26.953 11.086 1 27.69 12 ILE B C 1
ATOM 1652 O O . ILE B 1 12 ? 18.547 27.234 12.211 1 27.69 12 ILE B O 1
ATOM 1656 N N . ILE B 1 13 ? 18.656 27.703 9.984 1 28.22 13 ILE B N 1
ATOM 1657 C CA . ILE B 1 13 ? 17.953 28.969 10.211 1 28.22 13 ILE B CA 1
ATOM 1658 C C . ILE B 1 13 ? 16.547 28.688 10.734 1 28.22 13 ILE B C 1
ATOM 1660 O O . ILE B 1 13 ? 15.953 29.547 11.398 1 28.22 13 ILE B O 1
ATOM 1664 N N . LEU B 1 14 ? 15.984 27.516 10.305 1 28.47 14 LEU B N 1
ATOM 1665 C CA . LEU B 1 14 ? 14.594 27.406 10.734 1 28.47 14 LEU B CA 1
ATOM 1666 C C . LEU B 1 14 ? 14.508 27.188 12.242 1 28.47 14 LEU B C 1
ATOM 1668 O O . LEU B 1 14 ? 13.414 27.219 12.812 1 28.47 14 LEU B O 1
ATOM 1672 N N . ALA B 1 15 ? 15.617 26.766 12.898 1 28.06 15 ALA B N 1
ATOM 1673 C CA . ALA B 1 15 ? 15.688 26.609 14.352 1 28.06 15 ALA B CA 1
ATOM 1674 C C . ALA B 1 15 ? 15.539 27.953 15.055 1 28.06 15 ALA B C 1
ATOM 1676 O O . ALA B 1 15 ? 15.039 28.031 16.172 1 28.06 15 ALA B O 1
ATOM 1677 N N . ILE B 1 16 ? 16.219 28.969 14.531 1 28.53 16 ILE B N 1
ATOM 1678 C CA . ILE B 1 16 ? 16.594 30.094 15.391 1 28.53 16 ILE B CA 1
ATOM 1679 C C . ILE B 1 16 ? 15.367 30.953 15.672 1 28.53 16 ILE B C 1
ATOM 1681 O O . ILE B 1 16 ? 15.445 31.938 16.422 1 28.53 16 ILE B O 1
ATOM 1685 N N . TYR B 1 17 ? 14.344 31.062 14.828 1 26.62 17 TYR B N 1
ATOM 1686 C CA . TYR B 1 17 ? 13.555 32.188 15.281 1 26.62 17 TYR B CA 1
ATOM 1687 C C . TYR B 1 17 ? 13.078 31.984 16.719 1 26.62 17 TYR B C 1
ATOM 1689 O O . TYR B 1 17 ? 13.266 32.844 17.578 1 26.62 17 TYR B O 1
ATOM 1697 N N . ASN B 1 18 ? 11.672 31.609 17.016 1 28.03 18 ASN B N 1
ATOM 1698 C CA . ASN B 1 18 ? 11.109 31.938 18.312 1 28.03 18 ASN B CA 1
ATOM 1699 C C . ASN B 1 18 ? 11.711 31.078 19.422 1 28.03 18 ASN B C 1
ATOM 1701 O O . ASN B 1 18 ? 12.25 30.016 19.156 1 28.03 18 ASN B O 1
ATOM 1705 N N . ASN B 1 19 ? 11.961 31.625 20.734 1 29.53 19 ASN B N 1
ATOM 1706 C CA . ASN B 1 19 ? 12.375 31.188 22.062 1 29.53 19 ASN B CA 1
ATOM 1707 C C . ASN B 1 19 ? 11.859 29.797 22.375 1 29.53 19 ASN B C 1
ATOM 1709 O O . ASN B 1 19 ? 11.148 29.594 23.359 1 29.53 19 ASN B O 1
ATOM 1713 N N . LEU B 1 20 ? 11.383 29.094 21.453 1 29.41 20 LEU B N 1
ATOM 1714 C CA . LEU B 1 20 ? 10.734 27.844 21.844 1 29.41 20 LEU B CA 1
ATOM 1715 C C . LEU B 1 20 ? 11.75 26.875 22.453 1 29.41 20 LEU B C 1
ATOM 1717 O O . LEU B 1 20 ? 12.789 26.594 21.844 1 29.41 20 LEU B O 1
ATOM 1721 N N . LYS B 1 21 ? 11.859 26.938 23.812 1 28.23 21 LYS B N 1
ATOM 1722 C CA . LYS B 1 21 ? 12.602 26.016 24.672 1 28.23 21 LYS B CA 1
ATOM 1723 C C . LYS B 1 21 ? 12.359 24.562 24.25 1 28.23 21 LYS B C 1
ATOM 1725 O O . LYS B 1 21 ? 11.219 24.109 24.188 1 28.23 21 LYS B O 1
ATOM 1730 N N . TYR B 1 22 ? 13.125 24 23.422 1 28.84 22 TYR B N 1
ATOM 1731 C CA . TYR B 1 22 ? 13.148 22.594 23.031 1 28.84 22 TYR B CA 1
ATOM 1732 C C . TYR B 1 22 ? 13.445 21.703 24.234 1 28.84 22 TYR B C 1
ATOM 1734 O O . TYR B 1 22 ? 14.484 21.844 24.875 1 28.84 22 TYR B O 1
ATOM 1742 N N . ASP B 1 23 ? 12.445 21.469 25.109 1 27.89 23 ASP B N 1
ATOM 1743 C CA . ASP B 1 23 ? 12.703 20.406 26.078 1 27.89 23 ASP B CA 1
ATOM 1744 C C . ASP B 1 23 ? 12.844 19.062 25.391 1 27.89 23 ASP B C 1
ATOM 1746 O O . ASP B 1 23 ? 11.938 18.625 24.672 1 27.89 23 ASP B O 1
ATOM 1750 N N . THR B 1 24 ? 14.008 18.656 24.953 1 28.48 24 THR B N 1
ATOM 1751 C CA . THR B 1 24 ? 14.406 17.359 24.422 1 28.48 24 THR B CA 1
ATOM 1752 C C . THR B 1 24 ? 14.055 16.234 25.406 1 28.48 24 THR B C 1
ATOM 1754 O O . THR B 1 24 ? 14.703 16.078 26.438 1 28.48 24 THR B O 1
ATOM 1757 N N . VAL B 1 25 ? 12.852 15.977 25.812 1 26.48 25 VAL B N 1
ATOM 1758 C CA . VAL B 1 25 ? 12.695 14.773 26.609 1 26.48 25 VAL B CA 1
ATOM 1759 C C . VAL B 1 25 ? 12.922 13.539 25.75 1 26.48 25 VAL B C 1
ATOM 1761 O O . VAL B 1 25 ? 12.266 13.375 24.703 1 26.48 25 VAL B O 1
ATOM 1764 N N . PHE B 1 26 ? 14.125 12.969 25.656 1 26.38 26 PHE B N 1
ATOM 1765 C CA . PHE B 1 26 ? 14.594 11.719 25.078 1 26.38 26 PHE B CA 1
ATOM 1766 C C . PHE B 1 26 ? 13.828 10.531 25.641 1 26.38 26 PHE B C 1
ATOM 1768 O O . PHE B 1 26 ? 14.125 10.062 26.75 1 26.38 26 PHE B O 1
ATOM 1775 N N . ASN B 1 27 ? 12.57 10.445 25.656 1 28.47 27 ASN B N 1
ATOM 1776 C CA . ASN B 1 27 ? 12.133 9.117 26.062 1 28.47 27 ASN B CA 1
ATOM 1777 C C . ASN B 1 27 ? 12.453 8.07 25 1 28.47 27 ASN B C 1
ATOM 1779 O O . ASN B 1 27 ? 12.445 8.367 23.812 1 28.47 27 ASN B O 1
ATOM 1783 N N . HIS B 1 28 ? 13.102 6.902 25.297 1 27.2 28 HIS B N 1
ATOM 1784 C CA . HIS B 1 28 ? 13.766 5.824 24.578 1 27.2 28 HIS B CA 1
ATOM 1785 C C . HIS B 1 28 ? 12.977 5.414 23.328 1 27.2 28 HIS B C 1
ATOM 1787 O O . HIS B 1 28 ? 13.547 5.234 22.25 1 27.2 28 HIS B O 1
ATOM 1793 N N . ALA B 1 29 ? 11.969 4.414 23.656 1 31.3 29 ALA B N 1
ATOM 1794 C CA . ALA B 1 29 ? 11.562 3.562 22.531 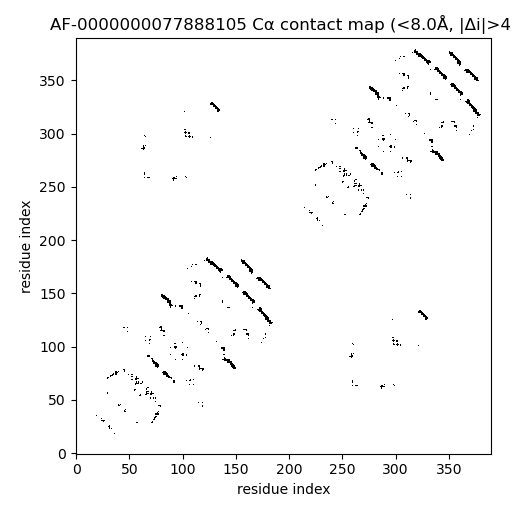1 31.3 29 ALA B CA 1
ATOM 1795 C C . ALA B 1 29 ? 10.945 4.383 21.406 1 31.3 29 ALA B C 1
ATOM 1797 O O . ALA B 1 29 ? 10.867 3.93 20.266 1 31.3 29 ALA B O 1
ATOM 1798 N N . CYS B 1 30 ? 9.906 5.18 21.75 1 31.56 30 CYS B N 1
ATOM 1799 C CA . CYS B 1 30 ? 9.211 5.973 20.75 1 31.56 30 CYS B CA 1
ATOM 1800 C C . CYS B 1 30 ? 10.078 7.129 20.266 1 31.56 30 CYS B C 1
ATOM 1802 O O . CYS B 1 30 ? 10.555 7.934 21.062 1 31.56 30 CYS B O 1
ATOM 1804 N N . PHE B 1 31 ? 10.852 7.016 19.219 1 32.59 31 PHE B N 1
ATOM 1805 C CA . PHE B 1 31 ? 11.602 8.133 18.641 1 32.59 31 PHE B CA 1
ATOM 1806 C C . PHE B 1 31 ? 10.953 9.461 19.016 1 32.59 31 PHE B C 1
ATOM 1808 O O . PHE B 1 31 ? 9.742 9.531 19.234 1 32.59 31 PHE B O 1
ATOM 1815 N N . THR B 1 32 ? 11.781 10.336 19.531 1 31.8 32 THR B N 1
ATOM 1816 C CA . THR B 1 32 ? 11.594 11.719 19.953 1 31.8 32 THR B CA 1
ATOM 1817 C C . THR B 1 32 ? 10.672 12.461 19 1 31.8 32 THR B C 1
ATOM 1819 O O . THR B 1 32 ? 10.945 12.555 17.797 1 31.8 32 THR B O 1
ATOM 1822 N N . THR B 1 33 ? 9.344 12.266 19.234 1 35.25 33 THR B N 1
ATOM 1823 C CA . THR B 1 33 ? 8.422 13.25 18.672 1 35.25 33 THR B CA 1
ATOM 1824 C C . THR B 1 33 ? 9.031 14.648 18.719 1 35.25 33 THR B C 1
ATOM 1826 O O . THR B 1 33 ? 9.234 15.203 19.797 1 35.25 33 THR B O 1
ATOM 1829 N N . ILE B 1 34 ? 10.086 14.867 18.094 1 32.5 34 ILE B N 1
ATOM 1830 C CA . ILE B 1 34 ? 10.461 16.266 17.953 1 32.5 34 ILE B CA 1
ATOM 1831 C C . ILE B 1 34 ? 9.203 17.125 17.766 1 32.5 34 ILE B C 1
ATOM 1833 O O . ILE B 1 34 ? 8.516 17 16.75 1 32.5 34 ILE B O 1
ATOM 1837 N N . ARG B 1 35 ? 8.516 17.328 18.922 1 35.06 35 ARG B N 1
ATOM 1838 C CA . ARG B 1 35 ? 7.48 18.359 19.031 1 35.06 35 ARG B CA 1
ATOM 1839 C C . ARG B 1 35 ? 7.898 19.641 18.312 1 35.06 35 ARG B C 1
ATOM 1841 O O . ARG B 1 35 ? 8.586 20.484 18.891 1 35.06 35 ARG B O 1
ATOM 1848 N N . LEU B 1 36 ? 8.438 19.578 17.109 1 37.31 36 LEU B N 1
ATOM 1849 C CA . LEU B 1 36 ? 8.516 20.875 16.453 1 37.31 36 LEU B CA 1
ATOM 1850 C C . LEU B 1 36 ? 7.215 21.656 16.625 1 37.31 36 LEU B C 1
ATOM 1852 O O . LEU B 1 36 ? 6.129 21.078 16.531 1 37.31 36 LEU B O 1
ATOM 1856 N N . LYS B 1 37 ? 7.242 22.641 17.484 1 39.16 37 LYS B N 1
ATOM 1857 C CA . LYS B 1 37 ? 6.207 23.656 17.641 1 39.16 37 LYS B CA 1
ATOM 1858 C C . LYS B 1 37 ? 5.559 24 16.297 1 39.16 37 LYS B C 1
ATOM 1860 O O . LYS B 1 37 ? 6.164 24.656 15.461 1 39.16 37 LYS B O 1
ATOM 1865 N N . VAL B 1 38 ? 5.008 22.969 15.57 1 43.38 38 VAL B N 1
ATOM 1866 C CA . VAL B 1 38 ? 4.02 23.344 14.562 1 43.38 38 VAL B CA 1
ATOM 1867 C C . VAL B 1 38 ? 3.195 24.531 15.07 1 43.38 38 VAL B C 1
ATOM 1869 O O . VAL B 1 38 ? 2.625 24.484 16.156 1 43.38 38 VAL B O 1
ATOM 1872 N N . GLU B 1 39 ? 3.643 25.75 14.859 1 43.91 39 GLU B N 1
ATOM 1873 C CA . GLU B 1 39 ? 2.697 26.828 15.117 1 43.91 39 GLU B CA 1
ATOM 1874 C C . GLU B 1 39 ? 1.258 26.359 14.922 1 43.91 39 GLU B C 1
ATOM 1876 O O . GLU B 1 39 ? 0.753 26.359 13.797 1 43.91 39 GLU B O 1
ATOM 1881 N N . MET B 1 40 ? 0.865 25.328 15.633 1 50.25 40 MET B N 1
ATOM 1882 C CA . MET B 1 40 ? -0.545 24.938 15.602 1 50.25 40 MET B CA 1
ATOM 1883 C C . MET B 1 40 ? -1.438 26.141 15.906 1 50.25 40 MET B C 1
ATOM 1885 O O . MET B 1 40 ? -1.403 26.672 17.016 1 50.25 40 MET B O 1
ATOM 1889 N N . LYS B 1 41 ? -1.506 27.078 14.828 1 52.22 41 LYS B N 1
ATOM 1890 C CA . LYS B 1 41 ? -2.605 28 15.109 1 52.22 41 LYS B CA 1
ATOM 1891 C C . LYS B 1 41 ? -3.752 27.281 15.82 1 52.22 41 LYS B C 1
ATOM 1893 O O . LYS B 1 41 ? -3.893 26.062 15.711 1 52.22 41 LYS B O 1
ATOM 1898 N N . ASP B 1 42 ? -4.312 27.875 16.734 1 61.12 42 ASP B N 1
ATOM 1899 C CA . ASP B 1 42 ? -5.496 27.5 17.5 1 61.12 42 ASP B CA 1
ATOM 1900 C C . ASP B 1 42 ? -6.555 26.859 16.609 1 61.12 42 ASP B C 1
ATOM 1902 O O . ASP B 1 42 ? -7.754 27.016 16.844 1 61.12 42 ASP B O 1
ATOM 1906 N N . ASP B 1 43 ? -6.133 26.25 15.438 1 68.31 43 ASP B N 1
ATOM 1907 C CA . ASP B 1 43 ? -7.125 25.609 14.57 1 68.31 43 ASP B CA 1
ATOM 1908 C C . ASP B 1 43 ? -7.449 24.203 15.047 1 68.31 43 ASP B C 1
ATOM 1910 O O . ASP B 1 43 ? -6.559 23.359 15.156 1 68.31 43 ASP B O 1
ATOM 1914 N N . PRO B 1 44 ? -8.625 23.969 15.508 1 74.75 44 PRO B N 1
ATOM 1915 C CA . PRO B 1 44 ? -9.07 22.656 16 1 74.75 44 PRO B CA 1
ATOM 1916 C C . PRO B 1 44 ? -8.758 21.531 15.023 1 74.75 44 PRO B C 1
ATOM 1918 O O . PRO B 1 44 ? -8.453 20.406 15.445 1 74.75 44 PRO B O 1
ATOM 1921 N N . SER B 1 45 ? -8.781 21.781 13.75 1 71.31 45 SER B N 1
ATOM 1922 C CA . SER B 1 45 ? -8.484 20.766 12.75 1 71.31 45 SER B CA 1
ATOM 1923 C C . SER B 1 45 ? -7.027 20.328 12.836 1 71.31 45 SER B C 1
ATOM 1925 O O . SER B 1 45 ? -6.73 19.125 12.719 1 71.31 45 SER B O 1
ATOM 1927 N N . LEU B 1 46 ? -6.184 21.203 13.125 1 76 46 LEU B N 1
ATOM 1928 C CA . LEU B 1 46 ? -4.758 20.906 13.211 1 76 46 LEU B CA 1
ATOM 1929 C C . LEU B 1 46 ? -4.449 20.109 14.469 1 76 46 LEU B C 1
ATOM 1931 O O . LEU B 1 46 ? -3.592 19.219 14.453 1 76 46 LEU B O 1
ATOM 1935 N N . GLN B 1 47 ? -5.199 20.422 15.484 1 80.38 47 GLN B N 1
ATOM 1936 C CA . GLN B 1 47 ? -5.039 19.656 16.719 1 80.38 47 GLN B CA 1
ATOM 1937 C C . GLN B 1 47 ? -5.477 18.219 16.547 1 80.38 47 GLN B C 1
ATOM 1939 O O . GLN B 1 47 ? -4.859 17.297 17.094 1 80.38 47 GLN B O 1
ATOM 1944 N N . ARG B 1 48 ? -6.473 18.109 15.766 1 79.88 48 ARG B N 1
ATOM 1945 C CA . ARG B 1 48 ? -6.961 16.75 15.5 1 79.88 48 ARG B CA 1
ATOM 1946 C C . ARG B 1 48 ? -5.934 15.945 14.719 1 79.88 48 ARG B C 1
ATOM 1948 O O . ARG B 1 48 ? -5.703 14.773 15.016 1 79.88 48 ARG B O 1
ATOM 1955 N N . ILE B 1 49 ? -5.34 16.594 13.75 1 82.81 49 ILE B N 1
ATOM 1956 C CA . ILE B 1 49 ? -4.332 15.93 12.93 1 82.81 49 ILE B CA 1
ATOM 1957 C C . ILE B 1 49 ? -3.152 15.508 13.812 1 82.81 49 ILE B C 1
ATOM 1959 O O . ILE B 1 49 ? -2.648 14.391 13.695 1 82.81 49 ILE B O 1
ATOM 1963 N N . HIS B 1 50 ? -2.807 16.328 14.695 1 83.06 50 HIS B N 1
ATOM 1964 C CA . HIS B 1 50 ? -1.706 16.031 15.602 1 83.06 50 HIS B CA 1
ATOM 1965 C C . HIS B 1 50 ? -2.027 14.844 16.5 1 83.06 50 HIS B C 1
ATOM 1967 O O . HIS B 1 50 ? -1.184 13.961 16.688 1 83.06 50 HIS B O 1
ATOM 1973 N N . ARG B 1 51 ? -3.188 14.883 16.984 1 82.44 51 ARG B N 1
ATOM 1974 C CA . ARG B 1 51 ? -3.613 13.797 17.859 1 82.44 51 ARG B CA 1
ATOM 1975 C C . ARG B 1 51 ? -3.652 12.477 17.109 1 82.44 51 ARG B C 1
ATOM 1977 O O . ARG B 1 51 ? -3.242 11.438 17.641 1 82.44 51 ARG B O 1
ATOM 1984 N N . ARG B 1 52 ? -4.062 12.547 15.898 1 81.69 52 ARG B N 1
ATOM 1985 C CA . ARG B 1 52 ? -4.176 11.336 15.094 1 81.69 52 ARG B CA 1
ATOM 1986 C C . ARG B 1 52 ? -2.799 10.766 14.773 1 81.69 52 ARG B C 1
ATOM 1988 O O . ARG B 1 52 ? -2.59 9.547 14.852 1 81.69 52 ARG B O 1
ATOM 1995 N N . ILE B 1 53 ? -1.924 11.609 14.43 1 84 53 ILE B N 1
ATOM 1996 C CA . ILE B 1 53 ? -0.571 11.156 14.125 1 84 53 ILE B CA 1
ATOM 1997 C C . ILE B 1 53 ? 0.063 10.547 15.375 1 84 53 ILE B C 1
ATOM 1999 O O . ILE B 1 53 ? 0.702 9.492 15.297 1 84 53 ILE B O 1
ATOM 2003 N N . ARG B 1 54 ? -0.183 11.156 16.469 1 81.31 54 ARG B N 1
ATOM 2004 C CA . ARG B 1 54 ? 0.352 10.648 17.734 1 81.31 54 ARG B CA 1
ATOM 2005 C C . ARG B 1 54 ? -0.231 9.281 18.062 1 81.31 54 ARG B C 1
ATOM 2007 O O . ARG B 1 54 ? 0.491 8.375 18.484 1 81.31 54 ARG B O 1
ATOM 2014 N N . LYS B 1 55 ? -1.487 9.18 17.812 1 80.25 55 LYS B N 1
ATOM 2015 C CA . LYS B 1 55 ? -2.154 7.906 18.078 1 80.25 55 LYS B CA 1
ATOM 2016 C C . LYS B 1 55 ? -1.599 6.797 17.188 1 80.25 55 LYS B C 1
ATOM 2018 O O . LYS B 1 55 ? -1.418 5.664 17.641 1 80.25 55 LYS B O 1
ATOM 2023 N N . LEU B 1 56 ? -1.334 7.195 16 1 79.31 56 LEU B N 1
ATOM 2024 C CA . LEU B 1 56 ? -0.791 6.219 15.07 1 79.31 56 LEU B CA 1
ATOM 2025 C C . LEU B 1 56 ? 0.623 5.809 15.469 1 79.31 56 LEU B C 1
ATOM 2027 O O . LEU B 1 56 ? 0.986 4.633 15.367 1 79.31 56 LEU B O 1
ATOM 2031 N N . CYS B 1 57 ? 1.375 6.75 15.922 1 77.69 57 CYS B N 1
ATOM 2032 C CA . CYS B 1 57 ? 2.781 6.523 16.234 1 77.69 57 CYS B CA 1
ATOM 2033 C C . CYS B 1 57 ? 2.936 5.781 17.562 1 77.69 57 CYS B C 1
ATOM 2035 O O . CYS B 1 57 ? 3.891 5.023 17.75 1 77.69 57 CYS B O 1
ATOM 2037 N N . ASP B 1 58 ? 2.156 6.156 18.609 1 71.25 58 ASP B N 1
ATOM 2038 C CA . ASP B 1 58 ? 2.277 5.578 19.953 1 71.25 58 ASP B CA 1
ATOM 2039 C C . ASP B 1 58 ? 1.977 4.082 19.922 1 71.25 58 ASP B C 1
ATOM 2041 O O . ASP B 1 58 ? 2.293 3.367 20.875 1 71.25 58 ASP B O 1
ATOM 2045 N N . GLY B 1 59 ? 1.842 3.561 18.828 1 59.47 59 GLY B N 1
ATOM 2046 C CA . GLY B 1 59 ? 1.634 2.123 18.75 1 59.47 59 GLY B CA 1
ATOM 2047 C C . GLY B 1 59 ? 0.493 1.633 19.609 1 59.47 59 GLY B C 1
ATOM 2048 O O . GLY B 1 59 ? 0.51 0.494 20.094 1 59.47 59 GLY B O 1
ATOM 2049 N N . ALA B 1 60 ? -0.253 2.527 20.266 1 50.09 60 ALA B N 1
ATOM 2050 C CA . ALA B 1 60 ? -1.276 2.086 21.219 1 50.09 60 ALA B CA 1
ATOM 2051 C C . ALA B 1 60 ? -2.209 1.062 20.578 1 50.09 60 ALA B C 1
ATOM 2053 O O . ALA B 1 60 ? -2.916 0.334 21.266 1 50.09 60 ALA B O 1
ATOM 2054 N N . VAL B 1 61 ? -2.389 1.18 19.344 1 50.16 61 VAL B N 1
ATOM 2055 C CA . VAL B 1 61 ? -3.352 0.243 18.766 1 50.16 61 VAL B CA 1
ATOM 2056 C C . VAL B 1 61 ? -2.646 -1.059 18.391 1 50.16 61 VAL B C 1
ATOM 2058 O O . VAL B 1 61 ? -1.457 -1.057 18.062 1 50.16 61 VAL B O 1
ATOM 2061 N N . GLU B 1 62 ? -3.254 -2.105 18.75 1 55.94 62 GLU B N 1
ATOM 2062 C CA . GLU B 1 62 ? -2.918 -3.463 18.328 1 55.94 62 GLU B CA 1
ATOM 2063 C C . GLU B 1 62 ? -2.246 -3.461 16.969 1 55.94 62 GLU B C 1
ATOM 2065 O O . GLU B 1 62 ? -2.52 -2.594 16.125 1 55.94 62 GLU B O 1
ATOM 2070 N N . HIS B 1 63 ? -1.109 -4.184 16.734 1 61.66 63 HIS B N 1
ATOM 2071 C CA . HIS B 1 63 ? -0.086 -4.492 15.742 1 61.66 63 HIS B CA 1
ATOM 2072 C C . HIS B 1 63 ? -0.667 -4.48 14.328 1 61.66 63 HIS B C 1
ATOM 2074 O O . HIS B 1 63 ? -0.475 -5.434 13.57 1 61.66 63 HIS B O 1
ATOM 2080 N N . ASP B 1 64 ? -1.494 -3.346 14.125 1 80.19 64 ASP B N 1
ATOM 2081 C CA . ASP B 1 64 ? -1.975 -3.311 12.75 1 80.19 64 ASP B CA 1
ATOM 2082 C C . ASP B 1 64 ? -0.948 -2.662 11.828 1 80.19 64 ASP B C 1
ATOM 2084 O O . ASP B 1 64 ? -0.025 -1.989 12.289 1 80.19 64 ASP B O 1
ATOM 2088 N N . ILE B 1 65 ? -0.995 -2.988 10.633 1 87.38 65 ILE B N 1
ATOM 2089 C CA . ILE B 1 65 ? -0.028 -2.602 9.609 1 87.38 65 ILE B CA 1
ATOM 2090 C C . ILE B 1 65 ? 0.117 -1.081 9.586 1 87.38 65 ILE B C 1
ATOM 2092 O O . ILE B 1 65 ? 1.226 -0.56 9.438 1 87.38 65 ILE B O 1
ATOM 2096 N N . GLU B 1 66 ? -0.951 -0.412 9.852 1 88.38 66 GLU B N 1
ATOM 2097 C CA . GLU B 1 66 ? -0.917 1.048 9.836 1 88.38 66 GLU B CA 1
ATOM 2098 C C . GLU B 1 66 ? -0.085 1.598 10.984 1 88.38 66 GLU B C 1
ATOM 2100 O O . GLU B 1 66 ? 0.734 2.498 10.797 1 88.38 66 GLU B O 1
ATOM 2105 N N . SER B 1 67 ? -0.32 1.039 12.133 1 87.38 67 SER B N 1
ATOM 2106 C CA . SER B 1 67 ? 0.41 1.494 13.312 1 87.38 67 SER B CA 1
ATOM 2107 C C . SER B 1 67 ? 1.898 1.184 13.195 1 87.38 67 SER B C 1
ATOM 2109 O O . SER B 1 67 ? 2.74 2.004 13.562 1 87.38 67 SER B O 1
ATOM 2111 N N . VAL B 1 68 ? 2.178 0.02 12.688 1 88.44 68 VAL B N 1
ATOM 2112 C CA . VAL B 1 68 ? 3.572 -0.373 12.523 1 88.44 68 VAL B CA 1
ATOM 2113 C C . VAL B 1 68 ? 4.254 0.549 11.508 1 88.44 68 VAL B C 1
ATOM 2115 O O . VAL B 1 68 ? 5.383 0.997 11.734 1 88.44 68 VAL B O 1
ATOM 2118 N N . THR B 1 69 ? 3.578 0.843 10.445 1 92.62 69 THR B N 1
ATOM 2119 C CA . THR B 1 69 ? 4.129 1.698 9.398 1 92.62 69 THR B CA 1
ATOM 2120 C C . THR B 1 69 ? 4.316 3.125 9.906 1 92.62 69 THR B C 1
ATOM 2122 O O . THR B 1 69 ? 5.301 3.785 9.578 1 92.62 69 THR B O 1
ATOM 2125 N N . ALA B 1 70 ? 3.465 3.555 10.75 1 91.62 70 ALA B N 1
ATOM 2126 C CA . ALA B 1 70 ? 3.426 4.957 11.156 1 91.62 70 ALA B CA 1
ATOM 2127 C C . ALA B 1 70 ? 4.457 5.238 12.25 1 91.62 70 ALA B C 1
ATOM 2129 O O . ALA B 1 70 ? 4.695 6.395 12.602 1 91.62 70 ALA B O 1
ATOM 2130 N N . LYS B 1 71 ? 5.004 4.133 12.656 1 88.81 71 LYS B N 1
ATOM 2131 C CA . LYS B 1 71 ? 6 4.336 13.703 1 88.81 71 LYS B CA 1
ATOM 2132 C C . LYS B 1 71 ? 7.176 5.164 13.188 1 88.81 71 LYS B C 1
ATOM 2134 O O . LYS B 1 71 ? 7.734 4.867 12.125 1 88.81 71 LYS B O 1
ATOM 2139 N N . GLY B 1 72 ? 7.434 6.27 13.766 1 83.94 72 GLY B N 1
ATOM 2140 C CA . GLY B 1 72 ? 8.586 7.074 13.391 1 83.94 72 GLY B CA 1
ATOM 2141 C C . GLY B 1 72 ? 8.219 8.352 12.656 1 83.94 72 GLY B C 1
ATOM 2142 O O . GLY B 1 72 ? 9.094 9.109 12.242 1 83.94 72 GLY B O 1
ATOM 2143 N N . ILE B 1 73 ? 6.934 8.586 12.391 1 93.25 73 ILE B N 1
ATOM 2144 C CA . ILE B 1 73 ? 6.492 9.805 11.727 1 93.25 73 ILE B CA 1
ATOM 2145 C C . ILE B 1 73 ? 6.625 10.984 12.688 1 93.25 73 ILE B C 1
ATOM 2147 O O . ILE B 1 73 ? 6.312 10.875 13.875 1 93.25 73 ILE B O 1
ATOM 2151 N N . GLN B 1 74 ? 7.117 12.062 12.172 1 90.69 74 GLN B N 1
ATOM 2152 C CA . GLN B 1 74 ? 7.129 13.344 12.883 1 90.69 74 GLN B CA 1
ATOM 2153 C C . GLN B 1 74 ? 6.473 14.438 12.047 1 90.69 74 GLN B C 1
ATOM 2155 O O . GLN B 1 74 ? 6.875 14.688 10.914 1 90.69 74 GLN B O 1
ATOM 2160 N N . LEU B 1 75 ? 5.504 15.094 12.656 1 92.31 75 LEU B N 1
ATOM 2161 C CA . LEU B 1 75 ? 4.84 16.203 11.977 1 92.31 75 LEU B CA 1
ATOM 2162 C C . LEU B 1 75 ? 5.691 17.469 12.039 1 92.31 75 LEU B C 1
ATOM 2164 O O . LEU B 1 75 ? 6.047 17.922 13.125 1 92.31 75 LEU B O 1
ATOM 2168 N N . LEU B 1 76 ? 5.969 18.047 10.914 1 91.44 76 LEU B N 1
ATOM 2169 C CA . LEU B 1 76 ? 6.797 19.25 10.852 1 91.44 76 LEU B CA 1
ATOM 2170 C C . LEU B 1 76 ? 5.941 20.5 10.625 1 91.44 76 LEU B C 1
ATOM 2172 O O . LEU B 1 76 ? 6.191 21.547 11.219 1 91.44 76 LEU B O 1
ATOM 2176 N N . GLN B 1 77 ? 5.035 20.406 9.711 1 90.94 77 GLN B N 1
ATOM 2177 C CA . GLN B 1 77 ? 4.121 21.5 9.359 1 90.94 77 GLN B CA 1
ATOM 2178 C C . GLN B 1 77 ? 2.734 20.953 9.016 1 90.94 77 GLN B C 1
ATOM 2180 O O . GLN B 1 77 ? 2.609 19.859 8.445 1 90.94 77 GLN B O 1
ATOM 2185 N N . ALA B 1 78 ? 1.76 21.734 9.453 1 92.25 78 ALA B N 1
ATOM 2186 C CA . ALA B 1 78 ? 0.396 21.344 9.109 1 92.25 78 ALA B CA 1
ATOM 2187 C C . ALA B 1 78 ? -0.486 22.578 8.891 1 92.25 78 ALA B C 1
ATOM 2189 O O . ALA B 1 78 ? -0.367 23.562 9.609 1 92.25 78 ALA B O 1
ATOM 2190 N N . SER B 1 79 ? -1.217 22.578 7.895 1 90.75 79 SER B N 1
ATOM 2191 C CA . SER B 1 79 ? -2.332 23.469 7.605 1 90.75 79 SER B CA 1
ATOM 2192 C C . SER B 1 79 ? -3.449 22.734 6.863 1 90.75 79 SER B C 1
ATOM 2194 O O . SER B 1 79 ? -3.293 21.578 6.484 1 90.75 79 SER B O 1
ATOM 2196 N N . ASN B 1 80 ? -4.539 23.391 6.723 1 92.44 80 ASN B N 1
ATOM 2197 C CA . ASN B 1 80 ? -5.625 22.734 6 1 92.44 80 ASN B CA 1
ATOM 2198 C C . ASN B 1 80 ? -5.195 22.312 4.598 1 92.44 80 ASN B C 1
ATOM 2200 O O . ASN B 1 80 ? -4.793 23.156 3.791 1 92.44 80 ASN B O 1
ATOM 2204 N N . GLY B 1 81 ? -5.254 21.031 4.371 1 95.25 81 GLY B N 1
ATOM 2205 C CA . GLY B 1 81 ? -4.949 20.5 3.055 1 95.25 81 GLY B CA 1
ATOM 2206 C C . GLY B 1 81 ? -3.461 20.297 2.818 1 95.25 81 GLY B C 1
ATOM 2207 O O . GLY B 1 81 ? -3.037 20.016 1.699 1 95.25 81 GLY B O 1
ATOM 2208 N N . PHE B 1 82 ? -2.725 20.547 3.85 1 96.69 82 PHE B N 1
ATOM 2209 C CA . PHE B 1 82 ? -1.279 20.469 3.684 1 96.69 82 PHE B CA 1
ATOM 2210 C C . PHE B 1 82 ? -0.625 19.875 4.926 1 96.69 82 PHE B C 1
ATOM 2212 O O . PHE B 1 82 ? -0.874 20.328 6.043 1 96.69 82 PHE B O 1
ATOM 2219 N N . LEU B 1 83 ? 0.214 18.844 4.711 1 96.75 83 LEU B N 1
ATOM 2220 C CA . LEU B 1 83 ? 1.015 18.25 5.777 1 96.75 83 LEU B CA 1
ATOM 2221 C C . LEU B 1 83 ? 2.457 18.047 5.324 1 96.75 83 LEU B C 1
ATOM 2223 O O . LEU B 1 83 ? 2.703 17.609 4.191 1 96.75 83 LEU B O 1
ATOM 2227 N N . LEU B 1 84 ? 3.391 18.359 6.195 1 96.69 84 LEU B N 1
ATOM 2228 C CA . LEU B 1 84 ? 4.801 18.016 6.043 1 96.69 84 LEU B CA 1
ATOM 2229 C C . LEU B 1 84 ? 5.297 17.203 7.227 1 96.69 84 LEU B C 1
ATOM 2231 O O . LEU B 1 84 ? 5.172 17.625 8.375 1 96.69 84 LEU B O 1
ATOM 2235 N N . CYS B 1 85 ? 5.855 16.031 6.887 1 96.25 85 CYS B N 1
ATOM 2236 C CA . CYS B 1 85 ? 6.309 15.125 7.941 1 96.25 85 CYS B CA 1
ATOM 2237 C C . CYS B 1 85 ? 7.73 14.641 7.672 1 96.25 85 CYS B C 1
ATOM 2239 O O . CYS B 1 85 ? 8.18 14.625 6.523 1 96.25 85 CYS B O 1
ATOM 2241 N N . SER B 1 86 ? 8.383 14.305 8.695 1 96.69 86 SER B N 1
ATOM 2242 C CA . SER B 1 86 ? 9.617 13.531 8.617 1 96.69 86 SER B CA 1
ATOM 2243 C C . SER B 1 86 ? 9.406 12.094 9.086 1 96.69 86 SER B C 1
ATOM 2245 O O . SER B 1 86 ? 8.484 11.82 9.852 1 96.69 86 SER B O 1
ATOM 2247 N N . TYR B 1 87 ? 10.242 11.211 8.547 1 96.88 87 TYR B N 1
ATOM 2248 C CA . TYR B 1 87 ? 10.086 9.789 8.82 1 96.88 87 TYR B CA 1
ATOM 2249 C C . TYR B 1 87 ? 11.438 9.078 8.758 1 96.88 87 TYR B C 1
ATOM 2251 O O . TYR B 1 87 ? 12.203 9.273 7.812 1 96.88 87 TYR B O 1
ATOM 2259 N N . ILE B 1 88 ? 11.711 8.312 9.781 1 96.75 88 ILE B N 1
ATOM 2260 C CA . ILE B 1 88 ? 12.906 7.48 9.789 1 96.75 88 ILE B CA 1
ATOM 2261 C C . ILE B 1 88 ? 12.531 6.035 9.469 1 96.75 88 ILE B C 1
ATOM 2263 O O . ILE B 1 88 ? 11.68 5.445 10.141 1 96.75 88 ILE B O 1
ATOM 2267 N N . ILE B 1 89 ? 13.219 5.492 8.477 1 96.81 89 ILE B N 1
ATOM 2268 C CA . ILE B 1 89 ? 12.922 4.133 8.047 1 96.81 89 ILE B CA 1
ATOM 2269 C C . ILE B 1 89 ? 13.344 3.145 9.133 1 96.81 89 ILE B C 1
ATOM 2271 O O . ILE B 1 89 ? 14.477 3.182 9.609 1 96.81 89 ILE B O 1
ATOM 2275 N N . HIS B 1 90 ? 12.391 2.312 9.539 1 93.75 90 HIS B N 1
ATOM 2276 C CA . HIS B 1 90 ? 12.672 1.328 10.578 1 93.75 90 HIS B CA 1
ATOM 2277 C C . HIS B 1 90 ? 12.477 -0.093 10.055 1 93.75 90 HIS B C 1
ATOM 2279 O O . HIS B 1 90 ? 11.93 -0.292 8.969 1 93.75 90 HIS B O 1
ATOM 2285 N N . LYS B 1 91 ? 12.891 -1.054 10.68 1 92.75 91 LYS B N 1
ATOM 2286 C CA . LYS B 1 91 ? 13.148 -2.412 10.203 1 92.75 91 LYS B CA 1
ATOM 2287 C C . LYS B 1 91 ? 11.867 -3.061 9.68 1 92.75 91 LYS B C 1
ATOM 2289 O O . LYS B 1 91 ? 11.883 -3.703 8.625 1 92.75 91 LYS B O 1
ATOM 2294 N N . PRO B 1 92 ? 10.711 -2.941 10.344 1 90.94 92 PRO B N 1
ATOM 2295 C CA . PRO B 1 92 ? 9.531 -3.688 9.914 1 90.94 92 PRO B CA 1
ATOM 2296 C C . PRO B 1 92 ? 9.008 -3.24 8.547 1 90.94 92 PRO B C 1
ATOM 2298 O O . PRO B 1 92 ? 8.188 -3.926 7.945 1 90.94 92 PRO B O 1
ATOM 2301 N N . VAL B 1 93 ? 9.508 -2.115 8.016 1 94.38 93 VAL B N 1
ATOM 2302 C CA . VAL B 1 93 ? 8.938 -1.592 6.781 1 94.38 93 VAL B CA 1
ATOM 2303 C C . VAL B 1 93 ? 9.883 -1.881 5.617 1 94.38 93 VAL B C 1
ATOM 2305 O O . VAL B 1 93 ? 9.672 -1.399 4.5 1 94.38 93 VAL B O 1
ATOM 2308 N N . LEU B 1 94 ? 10.891 -2.666 5.891 1 93.44 94 LEU B N 1
ATOM 2309 C CA . LEU B 1 94 ? 11.891 -2.986 4.879 1 93.44 94 LEU B CA 1
ATOM 2310 C C . LEU B 1 94 ? 11.547 -4.289 4.164 1 93.44 94 LEU B C 1
ATOM 2312 O O . LEU B 1 94 ? 10.859 -5.145 4.723 1 93.44 94 LEU B O 1
ATOM 2316 N N . ASP B 1 95 ? 12.023 -4.391 2.922 1 89.19 95 ASP B N 1
ATOM 2317 C CA . ASP B 1 95 ? 11.938 -5.672 2.227 1 89.19 95 ASP B CA 1
ATOM 2318 C C . ASP B 1 95 ? 13.172 -6.527 2.494 1 89.19 95 ASP B C 1
ATOM 2320 O O . ASP B 1 95 ? 14.008 -6.176 3.33 1 89.19 95 ASP B O 1
ATOM 2324 N N . GLU B 1 96 ? 13.227 -7.664 1.806 1 84.06 96 GLU B N 1
ATOM 2325 C CA . GLU B 1 96 ? 14.297 -8.633 2.049 1 84.06 96 GLU B CA 1
ATOM 2326 C C . GLU B 1 96 ? 15.656 -8.07 1.641 1 84.06 96 GLU B C 1
ATOM 2328 O O . GLU B 1 96 ? 16.688 -8.562 2.084 1 84.06 96 GLU B O 1
ATOM 2333 N N . ASN B 1 97 ? 15.641 -7.066 0.769 1 86.81 97 ASN B N 1
ATOM 2334 C CA . ASN B 1 97 ? 16.891 -6.48 0.296 1 86.81 97 ASN B CA 1
ATOM 2335 C C . ASN B 1 97 ? 17.266 -5.242 1.102 1 86.81 97 ASN B C 1
ATOM 2337 O O . ASN B 1 97 ? 18.234 -4.551 0.772 1 86.81 97 ASN B O 1
ATOM 2341 N N . GLY B 1 98 ? 16.469 -4.887 2.109 1 91.88 98 GLY B N 1
ATOM 2342 C CA . GLY B 1 98 ? 16.781 -3.758 2.973 1 91.88 98 GLY B CA 1
ATOM 2343 C C . GLY B 1 98 ? 16.234 -2.443 2.443 1 91.88 98 GLY B C 1
ATOM 2344 O O . GLY B 1 98 ? 16.594 -1.373 2.943 1 91.88 98 GLY B O 1
ATOM 2345 N N . ASN B 1 99 ? 15.484 -2.49 1.402 1 94.38 99 ASN B N 1
ATOM 2346 C CA . ASN B 1 99 ? 14.844 -1.298 0.864 1 94.38 99 ASN B CA 1
ATOM 2347 C C . ASN B 1 99 ? 13.484 -1.049 1.522 1 94.38 99 ASN B C 1
ATOM 2349 O O . ASN B 1 99 ? 12.844 -1.984 2.004 1 94.38 99 ASN B O 1
ATOM 2353 N N . TRP B 1 100 ? 13.156 0.265 1.592 1 96.5 100 TRP B N 1
ATOM 2354 C CA . TRP B 1 100 ? 11.773 0.565 1.963 1 96.5 100 TRP B CA 1
ATOM 2355 C C . TRP B 1 100 ? 10.797 -0.105 1.006 1 96.5 100 TRP B C 1
ATOM 2357 O O . TRP B 1 100 ? 10.773 0.206 -0.187 1 96.5 100 TRP B O 1
ATOM 2367 N N . GLN B 1 101 ? 10.062 -0.977 1.521 1 95.25 101 GLN B N 1
ATOM 2368 C CA . GLN B 1 101 ? 9.203 -1.832 0.713 1 95.25 101 GLN B CA 1
ATOM 2369 C C . GLN B 1 101 ? 8.102 -1.021 0.037 1 95.25 101 GLN B C 1
ATOM 2371 O O . GLN B 1 101 ? 7.52 -0.123 0.65 1 95.25 101 GLN B O 1
ATOM 2376 N N . THR B 1 102 ? 7.664 -1.403 -1.134 1 96 102 THR B N 1
ATOM 2377 C CA . THR B 1 102 ? 6.691 -0.69 -1.954 1 96 102 THR B CA 1
ATOM 2378 C C . THR B 1 102 ? 5.336 -0.629 -1.255 1 96 102 THR B C 1
ATOM 2380 O O . THR B 1 102 ? 4.707 0.43 -1.198 1 96 102 THR B O 1
ATOM 2383 N N . GLY B 1 103 ? 4.902 -1.711 -0.741 1 94.81 103 GLY B N 1
ATOM 2384 C CA . GLY B 1 103 ? 3.645 -1.735 -0.012 1 94.81 103 GLY B CA 1
ATOM 2385 C C . GLY B 1 103 ? 3.637 -0.816 1.194 1 94.81 103 GLY B C 1
ATOM 2386 O O . GLY B 1 103 ? 2.621 -0.184 1.494 1 94.81 103 GLY B O 1
ATOM 2387 N N . SER B 1 104 ? 4.723 -0.762 1.867 1 95 104 SER B N 1
ATOM 2388 C CA . SER B 1 104 ? 4.84 0.124 3.02 1 95 104 SER B CA 1
ATOM 2389 C C . SER B 1 104 ? 4.832 1.589 2.596 1 95 104 SER B C 1
ATOM 2391 O O . SER B 1 104 ? 4.258 2.436 3.279 1 95 104 SER B O 1
ATOM 2393 N N . ILE B 1 105 ? 5.488 1.919 1.507 1 97.81 105 ILE B N 1
ATOM 2394 C CA . ILE B 1 105 ? 5.445 3.271 0.961 1 97.81 105 ILE B CA 1
ATOM 2395 C C . ILE B 1 105 ? 4.004 3.645 0.615 1 97.81 105 ILE B C 1
ATOM 2397 O O . ILE B 1 105 ? 3.545 4.742 0.941 1 97.81 105 ILE B O 1
ATOM 2401 N N . ALA B 1 106 ? 3.314 2.707 -0.026 1 97.81 106 ALA B N 1
ATOM 2402 C CA . ALA B 1 106 ? 1.914 2.943 -0.366 1 97.81 106 ALA B CA 1
ATOM 2403 C C . ALA B 1 106 ? 1.087 3.232 0.884 1 97.81 106 ALA B C 1
ATOM 2405 O O . ALA B 1 106 ? 0.262 4.148 0.893 1 97.81 106 ALA B O 1
ATOM 2406 N N . THR B 1 107 ? 1.308 2.436 1.906 1 96.06 107 THR B N 1
ATOM 2407 C CA . THR B 1 107 ? 0.598 2.619 3.168 1 96.06 107 THR B CA 1
ATOM 2408 C C . THR B 1 107 ? 0.9 3.99 3.764 1 96.06 107 THR B C 1
ATOM 2410 O O . THR B 1 107 ? -0.004 4.676 4.242 1 96.06 107 THR B O 1
ATOM 2413 N N . MET B 1 108 ? 2.121 4.395 3.691 1 96.69 108 MET B N 1
ATOM 2414 C CA . MET B 1 108 ? 2.521 5.699 4.219 1 96.69 108 MET B CA 1
ATOM 2415 C C . MET B 1 108 ? 1.838 6.828 3.453 1 96.69 108 MET B C 1
ATOM 2417 O O . MET B 1 108 ? 1.306 7.758 4.059 1 96.69 108 MET B O 1
ATOM 2421 N N . ILE B 1 109 ? 1.871 6.734 2.152 1 98.31 109 ILE B N 1
ATOM 2422 C CA . ILE B 1 109 ? 1.226 7.746 1.324 1 98.31 109 ILE B CA 1
ATOM 2423 C C . ILE B 1 109 ? -0.264 7.809 1.653 1 98.31 109 ILE B C 1
ATOM 2425 O O . ILE B 1 109 ? -0.836 8.898 1.771 1 98.31 109 ILE B O 1
ATOM 2429 N N . ASP B 1 110 ? -0.844 6.688 1.827 1 97.25 110 ASP B N 1
ATOM 2430 C CA . ASP B 1 110 ? -2.256 6.621 2.188 1 97.25 110 ASP B CA 1
ATOM 2431 C C . ASP B 1 110 ? -2.512 7.289 3.537 1 97.25 110 ASP B C 1
ATOM 2433 O O . ASP B 1 110 ? -3.477 8.039 3.689 1 97.25 110 ASP B O 1
ATOM 2437 N N . ILE B 1 111 ? -1.716 7.02 4.539 1 94.94 111 ILE B N 1
ATOM 2438 C CA . ILE B 1 111 ? -1.881 7.574 5.879 1 94.94 111 ILE B CA 1
ATOM 2439 C C . ILE B 1 111 ? -1.779 9.102 5.824 1 94.94 111 ILE B C 1
ATOM 2441 O O . ILE B 1 111 ? -2.697 9.805 6.246 1 94.94 111 ILE B O 1
ATOM 2445 N N . ILE B 1 112 ? -0.713 9.609 5.258 1 96.94 112 ILE B N 1
ATOM 2446 C CA . ILE B 1 112 ? -0.445 11.039 5.277 1 96.94 112 ILE B CA 1
ATOM 2447 C C . ILE B 1 112 ? -1.413 11.758 4.34 1 96.94 112 ILE B C 1
ATOM 2449 O O . ILE B 1 112 ? -1.899 12.844 4.656 1 96.94 112 ILE B O 1
ATOM 2453 N N . GLY B 1 113 ? -1.675 11.141 3.186 1 97.31 113 GLY B N 1
ATOM 2454 C CA . GLY B 1 113 ? -2.668 11.695 2.279 1 97.31 113 GLY B CA 1
ATOM 2455 C C . GLY B 1 113 ? -4.051 11.797 2.898 1 97.31 113 GLY B C 1
ATOM 2456 O O . GLY B 1 113 ? -4.719 12.82 2.771 1 97.31 113 GLY B O 1
ATOM 2457 N N . SER B 1 114 ? -4.449 10.742 3.537 1 95.38 114 SER B N 1
ATOM 2458 C CA . SER B 1 114 ? -5.766 10.719 4.172 1 95.38 114 SER B CA 1
ATOM 2459 C C . SER B 1 114 ? -5.875 11.773 5.266 1 95.38 114 SER B C 1
ATOM 2461 O O . SER B 1 114 ? -6.926 12.398 5.43 1 95.38 114 SER B O 1
ATOM 2463 N N . LEU B 1 115 ? -4.84 11.961 5.996 1 94.12 115 LEU B N 1
ATOM 2464 C CA . LEU B 1 115 ? -4.836 12.977 7.043 1 94.12 115 LEU B CA 1
ATOM 2465 C C . LEU B 1 115 ? -4.969 14.375 6.449 1 94.12 115 LEU B C 1
ATOM 2467 O O . LEU B 1 115 ? -5.688 15.219 6.992 1 94.12 115 LEU B O 1
ATOM 2471 N N . ALA B 1 116 ? -4.273 14.625 5.367 1 96 116 ALA B N 1
ATOM 2472 C CA . ALA B 1 116 ? -4.398 15.922 4.695 1 96 116 ALA B CA 1
ATOM 2473 C C . ALA B 1 116 ? -5.828 16.141 4.203 1 96 116 ALA B C 1
ATOM 2475 O O . ALA B 1 116 ? -6.395 17.219 4.395 1 96 116 ALA B O 1
ATOM 2476 N N . VAL B 1 117 ? -6.379 15.148 3.617 1 96 117 VAL B N 1
ATOM 2477 C CA . VAL B 1 117 ? -7.75 15.242 3.119 1 96 117 VAL B CA 1
ATOM 2478 C C . VAL B 1 117 ? -8.711 15.469 4.285 1 96 117 VAL B C 1
ATOM 2480 O O . VAL B 1 117 ? -9.609 16.312 4.199 1 96 117 VAL B O 1
ATOM 2483 N N . HIS B 1 118 ? -8.484 14.758 5.348 1 92.56 118 HIS B N 1
ATOM 2484 C CA . HIS B 1 118 ? -9.344 14.875 6.52 1 92.56 118 HIS B CA 1
ATOM 2485 C C . HIS B 1 118 ? -9.312 16.297 7.086 1 92.56 118 HIS B C 1
ATOM 2487 O O . HIS B 1 118 ? -10.297 16.766 7.66 1 92.56 118 HIS B O 1
ATOM 2493 N N . SER B 1 119 ? -8.227 17.016 6.938 1 91.12 119 SER B N 1
ATOM 2494 C CA . SER B 1 119 ? -8.109 18.375 7.449 1 91.12 119 SER B CA 1
ATOM 2495 C C . SER B 1 119 ? -9.047 19.328 6.719 1 91.12 119 SER B C 1
ATOM 2497 O O . SER B 1 119 ? -9.43 20.375 7.258 1 91.12 119 SER B O 1
ATOM 2499 N N . VAL B 1 120 ? -9.484 18.969 5.484 1 92.06 120 VAL B N 1
ATOM 2500 C CA . VAL B 1 120 ? -10.367 19.844 4.715 1 92.06 120 VAL B CA 1
ATOM 2501 C C . VAL B 1 120 ? -11.781 19.25 4.695 1 92.06 120 VAL B C 1
ATOM 2503 O O . VAL B 1 120 ? -12.758 19.984 4.566 1 92.06 120 VAL B O 1
ATOM 2506 N N . THR B 1 121 ? -11.82 17.922 4.746 1 90.62 121 THR B N 1
ATOM 2507 C CA . THR B 1 121 ? -13.07 17.172 4.812 1 90.62 121 THR B CA 1
ATOM 2508 C C . THR B 1 121 ? -13.094 16.25 6.02 1 90.62 121 THR B C 1
ATOM 2510 O O . THR B 1 121 ? -12.805 15.055 5.895 1 90.62 121 THR B O 1
ATOM 2513 N N . PRO B 1 122 ? -13.445 16.766 7.191 1 86.94 122 PRO B N 1
ATOM 2514 C CA . PRO B 1 122 ? -13.383 15.977 8.422 1 86.94 122 PRO B CA 1
ATOM 2515 C C . PRO B 1 122 ? -14.469 14.914 8.5 1 86.94 122 PRO B C 1
ATOM 2517 O O . PRO B 1 122 ? -15.297 14.93 9.422 1 86.94 122 PRO B O 1
ATOM 2520 N N . MET B 1 123 ? -14.508 14.039 7.531 1 85.38 123 MET B N 1
ATOM 2521 C CA . MET B 1 123 ? -15.383 12.883 7.398 1 85.38 123 MET B CA 1
ATOM 2522 C C . MET B 1 123 ? -14.57 11.617 7.109 1 85.38 123 MET B C 1
ATOM 2524 O O . MET B 1 123 ? -13.352 11.68 6.973 1 85.38 123 MET B O 1
ATOM 2528 N N . PHE B 1 124 ? -15.297 10.578 7.219 1 85.31 124 PHE B N 1
ATOM 2529 C CA . PHE B 1 124 ? -14.656 9.352 6.758 1 85.31 124 PHE B CA 1
ATOM 2530 C C . PHE B 1 124 ? -14.484 9.367 5.242 1 85.31 124 PHE B C 1
ATOM 2532 O O . PHE B 1 124 ? -15.43 9.664 4.512 1 85.31 124 PHE B O 1
ATOM 2539 N N . ASN B 1 125 ? -13.297 9.25 4.867 1 90.88 125 ASN B N 1
ATOM 2540 C CA . ASN B 1 125 ? -12.969 9.242 3.447 1 90.88 125 ASN B CA 1
ATOM 2541 C C . ASN B 1 125 ? -12.5 7.867 2.986 1 90.88 125 ASN B C 1
ATOM 2543 O O . ASN B 1 125 ? -11.75 7.191 3.695 1 90.88 125 ASN B O 1
ATOM 2547 N N . VAL B 1 126 ? -13.031 7.441 1.856 1 94.5 126 VAL B N 1
ATOM 2548 C CA . VAL B 1 126 ? -12.641 6.156 1.289 1 94.5 126 VAL B CA 1
ATOM 2549 C C . VAL B 1 126 ? -11.906 6.375 -0.031 1 94.5 126 VAL B C 1
ATOM 2551 O O . VAL B 1 126 ? -12.289 7.242 -0.823 1 94.5 126 VAL B O 1
ATOM 2554 N N . SER B 1 127 ? -10.875 5.633 -0.241 1 96.88 127 SER B N 1
ATOM 2555 C CA . SER B 1 127 ? -10.086 5.766 -1.463 1 96.88 127 SER B CA 1
ATOM 2556 C C . SER B 1 127 ? -10.844 5.211 -2.668 1 96.88 127 SER B C 1
ATOM 2558 O O . SER B 1 127 ? -11.477 4.16 -2.58 1 96.88 127 SER B O 1
ATOM 2560 N N . VAL B 1 128 ? -10.727 5.895 -3.781 1 97.81 128 VAL B N 1
ATOM 2561 C CA . VAL B 1 128 ? -11.367 5.469 -5.023 1 97.81 128 VAL B CA 1
ATOM 2562 C C . VAL B 1 128 ? -10.305 5.137 -6.066 1 97.81 128 VAL B C 1
ATOM 2564 O O . VAL B 1 128 ? -10.422 4.141 -6.781 1 97.81 128 VAL B O 1
ATOM 2567 N N . ASP B 1 129 ? -9.297 6.012 -6.125 1 98.44 129 ASP B N 1
ATOM 2568 C CA . ASP B 1 129 ? -8.188 5.84 -7.055 1 98.44 129 ASP B CA 1
ATOM 2569 C C . ASP B 1 129 ? -6.859 6.211 -6.398 1 98.44 129 ASP B C 1
ATOM 2571 O O . ASP B 1 129 ? -6.789 7.172 -5.625 1 98.44 129 ASP B O 1
ATOM 2575 N N . PHE B 1 130 ? -5.855 5.469 -6.664 1 98.69 130 PHE B N 1
ATOM 2576 C CA . PHE B 1 130 ? -4.551 5.602 -6.023 1 98.69 130 PHE B CA 1
ATOM 2577 C C . PHE B 1 130 ? -3.434 5.238 -6.992 1 98.69 130 PHE B C 1
ATOM 2579 O O . PHE B 1 130 ? -3.234 4.062 -7.309 1 98.69 130 PHE B O 1
ATOM 2586 N N . ASN B 1 131 ? -2.664 6.27 -7.453 1 98.69 131 ASN B N 1
ATOM 2587 C CA . ASN B 1 131 ? -1.555 6.109 -8.391 1 98.69 131 ASN B CA 1
ATOM 2588 C C . ASN B 1 131 ? -0.224 6.504 -7.75 1 98.69 131 ASN B C 1
ATOM 2590 O O . ASN B 1 131 ? -0.131 7.535 -7.086 1 98.69 131 ASN B O 1
ATOM 2594 N N . MET B 1 132 ? 0.74 5.691 -8.031 1 98.69 132 MET B N 1
ATOM 2595 C CA . MET B 1 132 ? 2.051 5.969 -7.453 1 98.69 132 MET B CA 1
ATOM 2596 C C . MET B 1 132 ? 3.162 5.672 -8.453 1 98.69 132 MET B C 1
ATOM 2598 O O . MET B 1 132 ? 3.066 4.723 -9.234 1 98.69 132 MET B O 1
ATOM 2602 N N . SER B 1 133 ? 4.133 6.445 -8.391 1 98.75 133 SER B N 1
ATOM 2603 C CA . SER B 1 133 ? 5.379 6.219 -9.125 1 98.75 133 SER B CA 1
ATOM 2604 C C . SER B 1 133 ? 6.574 6.184 -8.18 1 98.75 133 SER B C 1
ATOM 2606 O O . SER B 1 133 ? 6.641 6.961 -7.223 1 98.75 133 SER B O 1
ATOM 2608 N N . PHE B 1 134 ? 7.492 5.332 -8.5 1 98.38 134 PHE B N 1
ATOM 2609 C CA . PHE B 1 134 ? 8.68 5.129 -7.672 1 98.38 134 PHE B CA 1
ATOM 2610 C C . PHE B 1 134 ? 9.945 5.469 -8.445 1 98.38 134 PHE B C 1
ATOM 2612 O O . PHE B 1 134 ? 10.133 5.004 -9.57 1 98.38 134 PHE B O 1
ATOM 2619 N N . TYR B 1 135 ? 10.82 6.23 -7.824 1 97.75 135 TYR B N 1
ATOM 2620 C CA . TYR B 1 135 ? 11.992 6.746 -8.523 1 97.75 135 TYR B CA 1
ATOM 2621 C C . TYR B 1 135 ? 13.273 6.242 -7.879 1 97.75 135 TYR B C 1
ATOM 2623 O O . TYR B 1 135 ? 14.312 6.156 -8.539 1 97.75 135 TYR B O 1
ATOM 2631 N N . SER B 1 136 ? 13.219 6.02 -6.629 1 96.81 136 SER B N 1
ATOM 2632 C CA . SER B 1 136 ? 14.312 5.48 -5.836 1 96.81 136 SER B CA 1
ATOM 2633 C C . SER B 1 136 ? 13.805 4.816 -4.562 1 96.81 136 SER B C 1
ATOM 2635 O O . SER B 1 136 ? 12.633 4.434 -4.484 1 96.81 136 SER B O 1
ATOM 2637 N N . THR B 1 137 ? 14.695 4.52 -3.629 1 96.19 137 THR B N 1
ATOM 2638 C CA . THR B 1 137 ? 14.281 3.891 -2.379 1 96.19 137 THR B CA 1
ATOM 2639 C C . THR B 1 137 ? 15.07 4.465 -1.203 1 96.19 137 THR B C 1
ATOM 2641 O O . THR B 1 137 ? 15.891 5.363 -1.38 1 96.19 137 THR B O 1
ATOM 2644 N N . ALA B 1 138 ? 14.656 4.137 -0.037 1 97.31 138 ALA B N 1
ATOM 2645 C CA . ALA B 1 138 ? 15.375 4.469 1.19 1 97.31 138 ALA B CA 1
ATOM 2646 C C . ALA B 1 138 ? 15.742 3.209 1.969 1 97.31 138 ALA B C 1
ATOM 2648 O O . ALA B 1 138 ? 15.102 2.166 1.81 1 97.31 138 ALA B O 1
ATOM 2649 N N . LYS B 1 139 ? 16.766 3.314 2.75 1 96.56 139 LYS B N 1
ATOM 2650 C CA . LYS B 1 139 ? 17.281 2.186 3.521 1 96.56 139 LYS B CA 1
ATOM 2651 C C . LYS B 1 139 ? 17.094 2.41 5.016 1 96.56 139 LYS B C 1
ATOM 2653 O O . LYS B 1 139 ? 16.656 3.486 5.438 1 96.56 139 LYS B O 1
ATOM 2658 N N . PHE B 1 140 ? 17.438 1.362 5.719 1 96.12 140 PHE B N 1
ATOM 2659 C CA . PHE B 1 140 ? 17.297 1.374 7.172 1 96.12 140 PHE B CA 1
ATOM 2660 C C . PHE B 1 140 ? 17.938 2.617 7.766 1 96.12 140 PHE B C 1
ATOM 2662 O O . PHE B 1 140 ? 19.062 2.984 7.387 1 96.12 140 PHE B O 1
ATOM 2669 N N . GLN B 1 141 ? 17.25 3.371 8.594 1 96.25 141 GLN B N 1
ATOM 2670 C CA . GLN B 1 141 ? 17.672 4.492 9.414 1 96.25 141 GLN B CA 1
ATOM 2671 C C . GLN B 1 141 ? 17.859 5.754 8.578 1 96.25 141 GLN B C 1
ATOM 2673 O O . GLN B 1 141 ? 18.203 6.816 9.102 1 96.25 141 GLN B O 1
ATOM 2678 N N . GLU B 1 142 ? 17.656 5.688 7.281 1 97.25 142 GLU B N 1
ATOM 2679 C CA . GLU B 1 142 ? 17.594 6.918 6.496 1 97.25 142 GLU B CA 1
ATOM 2680 C C . GLU B 1 142 ? 16.328 7.719 6.82 1 97.25 142 GLU B C 1
ATOM 2682 O O . GLU B 1 142 ? 15.305 7.148 7.191 1 97.25 142 GLU B O 1
ATOM 2687 N N . GLU B 1 143 ? 16.5 9.016 6.711 1 97.81 143 GLU B N 1
ATOM 2688 C CA . GLU B 1 143 ? 15.383 9.906 6.992 1 97.81 143 GLU B CA 1
ATOM 2689 C C . GLU B 1 143 ? 14.797 10.477 5.703 1 97.81 143 GLU B C 1
ATOM 2691 O O . GLU B 1 143 ? 15.531 10.875 4.801 1 97.81 143 GLU B O 1
ATOM 2696 N N . VAL B 1 144 ? 13.453 10.484 5.656 1 98.5 144 VAL B N 1
ATOM 2697 C CA . VAL B 1 144 ? 12.773 11.023 4.484 1 98.5 144 VAL B CA 1
ATOM 2698 C C . VAL B 1 144 ? 11.781 12.109 4.91 1 98.5 144 VAL B C 1
ATOM 2700 O O . VAL B 1 144 ? 11.43 12.203 6.086 1 98.5 144 VAL B O 1
ATOM 2703 N N . GLU B 1 145 ? 11.453 12.938 3.963 1 98.5 145 GLU B N 1
ATOM 2704 C CA . GLU B 1 145 ? 10.398 13.938 4.109 1 98.5 145 GLU B CA 1
ATOM 2705 C C . GLU B 1 145 ? 9.18 13.586 3.264 1 98.5 145 GLU B C 1
ATOM 2707 O O . GLU B 1 145 ? 9.312 13.195 2.104 1 98.5 145 GLU B O 1
ATOM 2712 N N . ILE B 1 146 ? 8.039 13.727 3.867 1 98.62 146 ILE B N 1
ATOM 2713 C CA . ILE B 1 146 ? 6.777 13.398 3.211 1 98.62 146 ILE B CA 1
ATOM 2714 C C . ILE B 1 146 ? 5.871 14.633 3.189 1 98.62 146 ILE B C 1
ATOM 2716 O O . ILE B 1 146 ? 5.512 15.164 4.242 1 98.62 146 ILE B O 1
ATOM 2720 N N . GLU B 1 147 ? 5.551 15.055 1.992 1 98.62 147 GLU B N 1
ATOM 2721 C CA . GLU B 1 147 ? 4.684 16.219 1.807 1 98.62 147 GLU B CA 1
ATOM 2722 C C . GLU B 1 147 ? 3.359 15.812 1.159 1 98.62 147 GLU B C 1
ATOM 2724 O O . GLU B 1 147 ? 3.344 15.148 0.124 1 98.62 147 GLU B O 1
ATOM 2729 N N . ALA B 1 148 ? 2.275 16.188 1.784 1 98.69 148 ALA B N 1
ATOM 2730 C CA . ALA B 1 148 ? 0.942 15.953 1.237 1 98.69 148 ALA B CA 1
ATOM 2731 C C . ALA B 1 148 ? 0.205 17.266 0.99 1 98.69 148 ALA B C 1
ATOM 2733 O O . ALA B 1 148 ? 0.205 18.156 1.844 1 98.69 148 ALA B O 1
ATOM 2734 N N . LYS B 1 149 ? -0.454 17.344 -0.198 1 98.75 149 LYS B N 1
ATOM 2735 C CA . LYS B 1 149 ? -1.212 18.547 -0.576 1 98.75 149 LYS B CA 1
ATOM 2736 C C . LYS B 1 149 ? -2.521 18.156 -1.26 1 98.75 149 LYS B C 1
ATOM 2738 O O . LYS B 1 149 ? -2.52 17.453 -2.27 1 98.75 149 LYS B O 1
ATOM 2743 N N . VAL B 1 150 ? -3.584 18.641 -0.732 1 98.5 150 VAL B N 1
ATOM 2744 C CA . VAL B 1 150 ? -4.852 18.531 -1.442 1 98.5 150 VAL B CA 1
ATOM 2745 C C . VAL B 1 150 ? -4.828 19.406 -2.693 1 98.5 150 VAL B C 1
ATOM 2747 O O . VAL B 1 150 ? -4.512 20.594 -2.617 1 98.5 150 VAL B O 1
ATOM 2750 N N . VAL B 1 151 ? -5.273 18.844 -3.852 1 98.56 151 VAL B N 1
ATOM 2751 C CA . VAL B 1 151 ? -5.066 19.594 -5.09 1 98.56 151 VAL B CA 1
ATOM 2752 C C . VAL B 1 151 ? -6.391 19.703 -5.844 1 98.56 151 VAL B C 1
ATOM 2754 O O . VAL B 1 151 ? -6.461 20.375 -6.883 1 98.56 151 VAL B O 1
ATOM 2757 N N . GLY B 1 152 ? -7.426 19.062 -5.316 1 97.38 152 GLY B N 1
ATOM 2758 C CA . GLY B 1 152 ? -8.703 19.141 -6.004 1 97.38 152 GLY B CA 1
ATOM 2759 C C . GLY B 1 152 ? -9.875 18.688 -5.145 1 97.38 152 GLY B C 1
ATOM 2760 O O . GLY B 1 152 ? -9.711 17.844 -4.258 1 97.38 152 GLY B O 1
ATOM 2761 N N . LYS B 1 153 ? -11 19.281 -5.43 1 95.94 153 LYS B N 1
ATOM 2762 C CA . LYS B 1 153 ? -12.273 18.906 -4.824 1 95.94 153 LYS B CA 1
ATOM 2763 C C . LYS B 1 153 ? -13.406 18.953 -5.848 1 95.94 153 LYS B C 1
ATOM 2765 O O . LYS B 1 153 ? -13.555 19.953 -6.566 1 95.94 153 LYS B O 1
ATOM 2770 N N . LYS B 1 154 ? -14 17.906 -5.988 1 95.25 154 LYS B N 1
ATOM 2771 C CA . LYS B 1 154 ? -15.172 17.797 -6.852 1 95.25 154 LYS B CA 1
ATOM 2772 C C . LYS B 1 154 ? -16.312 17.062 -6.141 1 95.25 154 LYS B C 1
ATOM 2774 O O . LYS B 1 154 ? -16.312 15.836 -6.047 1 95.25 154 LYS B O 1
ATOM 2779 N N . GLU B 1 155 ? -17.344 17.781 -5.648 1 94.38 155 GLU B N 1
ATOM 2780 C CA . GLU B 1 155 ? -18.438 17.219 -4.852 1 94.38 155 GLU B CA 1
ATOM 2781 C C . GLU B 1 155 ? -17.891 16.438 -3.654 1 94.38 155 GLU B C 1
ATOM 2783 O O . GLU B 1 155 ? -17.188 17 -2.812 1 94.38 155 GLU B O 1
ATOM 2788 N N . LYS B 1 156 ? -18.078 15.164 -3.766 1 95.81 156 LYS B N 1
ATOM 2789 C CA . LYS B 1 156 ? -17.656 14.359 -2.623 1 95.81 156 LYS B CA 1
ATOM 2790 C C . LYS B 1 156 ? -16.234 13.859 -2.801 1 95.81 156 LYS B C 1
ATOM 2792 O O . LYS B 1 156 ? -15.672 13.211 -1.91 1 95.81 156 LYS B O 1
ATOM 2797 N N . LEU B 1 157 ? -15.641 14.242 -3.926 1 97.5 157 LEU B N 1
ATOM 2798 C CA . LEU B 1 157 ? -14.305 13.742 -4.227 1 97.5 157 LEU B CA 1
ATOM 2799 C C . LEU B 1 157 ? -13.242 14.781 -3.871 1 97.5 157 LEU B C 1
ATOM 2801 O O . LEU B 1 157 ? -13.414 15.969 -4.152 1 97.5 157 LEU B O 1
ATOM 2805 N N . THR B 1 158 ? -12.25 14.336 -3.197 1 98.12 158 THR B N 1
ATOM 2806 C CA . THR B 1 158 ? -11.078 15.148 -2.891 1 98.12 158 THR B CA 1
ATOM 2807 C C . THR B 1 158 ? -9.805 14.453 -3.361 1 98.12 158 THR B C 1
ATOM 2809 O O . THR B 1 158 ? -9.648 13.242 -3.182 1 98.12 158 THR B O 1
ATOM 2812 N N . SER B 1 159 ? -8.914 15.172 -4.004 1 98.62 159 SER B N 1
ATOM 2813 C CA . SER B 1 159 ? -7.656 14.594 -4.477 1 98.62 159 SER B CA 1
ATOM 2814 C C . SER B 1 159 ? -6.469 15.164 -3.713 1 98.62 159 SER B C 1
ATOM 2816 O O . SER B 1 159 ? -6.434 16.359 -3.404 1 98.62 159 SER B O 1
ATOM 2818 N N . VAL B 1 160 ? -5.523 14.32 -3.465 1 98.75 160 VAL B N 1
ATOM 2819 C CA . VAL B 1 160 ? -4.316 14.688 -2.732 1 98.75 160 VAL B CA 1
ATOM 2820 C C . VAL B 1 160 ? -3.088 14.125 -3.443 1 98.75 160 VAL B C 1
ATOM 2822 O O . VAL B 1 160 ? -3.131 13.023 -3.988 1 98.75 160 VAL B O 1
ATOM 2825 N N . VAL B 1 161 ? -2.051 14.914 -3.479 1 98.94 161 VAL B N 1
ATOM 2826 C CA . VAL B 1 161 ? -0.75 14.469 -3.965 1 98.94 161 VAL B CA 1
ATOM 2827 C C . VAL B 1 161 ? 0.231 14.367 -2.799 1 98.94 161 VAL B C 1
ATOM 2829 O O . VAL B 1 161 ? 0.245 15.227 -1.913 1 98.94 161 VAL B O 1
ATOM 2832 N N . VAL B 1 162 ? 0.984 13.297 -2.713 1 98.88 162 VAL B N 1
ATOM 2833 C CA . VAL B 1 162 ? 1.992 13.062 -1.685 1 98.88 162 VAL B CA 1
ATOM 2834 C C . VAL B 1 162 ? 3.352 12.828 -2.338 1 98.88 162 VAL B C 1
ATOM 2836 O O . VAL B 1 162 ? 3.484 11.969 -3.211 1 98.88 162 VAL B O 1
ATOM 2839 N N . ASP B 1 163 ? 4.32 13.555 -1.909 1 98.81 163 ASP B N 1
ATOM 2840 C CA . ASP B 1 163 ? 5.699 13.422 -2.369 1 98.81 163 ASP B CA 1
ATOM 2841 C C . ASP B 1 163 ? 6.613 12.969 -1.233 1 98.81 163 ASP B C 1
ATOM 2843 O O . ASP B 1 163 ? 6.547 13.5 -0.125 1 98.81 163 ASP B O 1
ATOM 2847 N N . ILE B 1 164 ? 7.461 12.023 -1.574 1 98.88 164 ILE B N 1
ATOM 2848 C CA . ILE B 1 164 ? 8.445 11.531 -0.613 1 98.88 164 ILE B CA 1
ATOM 2849 C C . ILE B 1 164 ? 9.852 11.766 -1.152 1 98.88 164 ILE B C 1
ATOM 2851 O O . ILE B 1 164 ? 10.18 11.344 -2.264 1 98.88 164 ILE B O 1
ATOM 2855 N N . ARG B 1 165 ? 10.664 12.375 -0.32 1 98.81 165 ARG B N 1
ATOM 2856 C CA . ARG B 1 165 ? 12.039 12.68 -0.711 1 98.81 165 ARG B CA 1
ATOM 2857 C C . ARG B 1 165 ? 13.016 12.328 0.405 1 98.81 165 ARG B C 1
ATOM 2859 O O . ARG B 1 165 ? 12.68 12.422 1.587 1 98.81 165 ARG B O 1
ATOM 2866 N N . LYS B 1 166 ? 14.219 11.992 -0.032 1 98.25 166 LYS B N 1
ATOM 2867 C CA . LYS B 1 166 ? 15.289 11.875 0.958 1 98.25 166 LYS B CA 1
ATOM 2868 C C . LYS B 1 166 ? 15.609 13.227 1.579 1 98.25 166 LYS B C 1
ATOM 2870 O O . LYS B 1 166 ? 15.758 14.227 0.868 1 98.25 166 LYS B O 1
ATOM 2875 N N . LYS B 1 167 ? 15.742 13.188 2.801 1 95.94 167 LYS B N 1
ATOM 2876 C CA . LYS B 1 167 ? 15.992 14.453 3.492 1 95.94 167 LYS B CA 1
ATOM 2877 C C . LYS B 1 167 ? 17.391 14.969 3.207 1 95.94 167 LYS B C 1
ATOM 2879 O O . LYS B 1 167 ? 17.609 16.172 3.113 1 95.94 167 LYS B O 1
ATOM 2884 N N . ASN B 1 168 ? 18.297 14.062 3.045 1 93.88 168 ASN B N 1
ATOM 2885 C CA . ASN B 1 168 ? 19.703 14.422 2.951 1 93.88 168 ASN B CA 1
ATOM 2886 C C . ASN B 1 168 ? 20.031 15.094 1.615 1 93.88 168 ASN B C 1
ATOM 2888 O O . ASN B 1 168 ? 20.828 16.031 1.56 1 93.88 168 ASN B O 1
ATOM 2892 N N . ASN B 1 169 ? 19.359 14.75 0.517 1 94.75 169 ASN B N 1
ATOM 2893 C CA . ASN B 1 169 ? 19.781 15.289 -0.771 1 94.75 169 ASN B CA 1
ATOM 2894 C C . ASN B 1 169 ? 18.578 15.68 -1.631 1 94.75 169 ASN B C 1
ATOM 2896 O O . ASN B 1 169 ? 18.75 16.156 -2.76 1 94.75 169 ASN B O 1
ATOM 2900 N N . GLY B 1 170 ? 17.422 15.469 -1.145 1 96.19 170 GLY B N 1
ATOM 2901 C CA . GLY B 1 170 ? 16.219 15.891 -1.856 1 96.19 170 GLY B CA 1
ATOM 2902 C C . GLY B 1 170 ? 15.812 14.93 -2.955 1 96.19 170 GLY B C 1
ATOM 2903 O O . GLY B 1 170 ? 14.828 15.164 -3.662 1 96.19 170 GLY B O 1
ATOM 2904 N N . GLN B 1 171 ? 16.516 13.812 -3.031 1 97.81 171 GLN B N 1
ATOM 2905 C CA . GLN B 1 171 ? 16.188 12.828 -4.055 1 97.81 171 GLN B CA 1
ATOM 2906 C C . GLN B 1 171 ? 14.766 12.305 -3.873 1 97.81 171 GLN B C 1
ATOM 2908 O O . GLN B 1 171 ? 14.375 11.938 -2.766 1 97.81 171 GLN B O 1
ATOM 2913 N N . ILE B 1 172 ? 14.023 12.305 -5.031 1 98.56 172 ILE B N 1
ATOM 2914 C CA . ILE B 1 172 ? 12.648 11.82 -4.969 1 98.56 172 ILE B CA 1
ATOM 2915 C C . ILE B 1 172 ? 12.641 10.297 -4.832 1 98.56 172 ILE B C 1
ATOM 2917 O O . ILE B 1 172 ? 13.375 9.602 -5.535 1 98.56 172 ILE B O 1
ATOM 2921 N N . ILE B 1 173 ? 11.883 9.812 -3.932 1 98.75 173 ILE B N 1
ATOM 2922 C CA . ILE B 1 173 ? 11.695 8.383 -3.742 1 98.75 173 ILE B CA 1
ATOM 2923 C C . ILE B 1 173 ? 10.406 7.934 -4.426 1 98.75 173 ILE B C 1
ATOM 2925 O O . ILE B 1 173 ? 10.414 6.969 -5.195 1 98.75 173 ILE B O 1
ATOM 2929 N N . ALA B 1 174 ? 9.328 8.633 -4.168 1 98.81 174 ALA B N 1
ATOM 2930 C CA . ALA B 1 174 ? 8.023 8.258 -4.703 1 98.81 174 ALA B CA 1
ATOM 2931 C C . ALA B 1 174 ? 7.074 9.453 -4.742 1 98.81 174 ALA B C 1
ATOM 2933 O O . ALA B 1 174 ? 7.242 10.406 -3.982 1 98.81 174 ALA B O 1
ATOM 2934 N N . MET B 1 175 ? 6.109 9.383 -5.645 1 98.75 175 MET B N 1
ATOM 2935 C CA . MET B 1 175 ? 4.988 10.312 -5.75 1 98.75 175 MET B CA 1
ATOM 2936 C C . MET B 1 175 ? 3.67 9.562 -5.883 1 98.75 175 MET B C 1
ATOM 2938 O O . MET B 1 175 ? 3.59 8.562 -6.594 1 98.75 175 MET B O 1
ATOM 2942 N N . GLY B 1 176 ? 2.676 10.062 -5.203 1 98.75 176 GLY B N 1
ATOM 2943 C CA . GLY B 1 176 ? 1.36 9.445 -5.285 1 98.75 176 GLY B CA 1
ATOM 2944 C C . GLY B 1 176 ? 0.238 10.461 -5.414 1 98.75 176 GLY B C 1
ATOM 2945 O O . GLY B 1 176 ? 0.339 11.57 -4.902 1 98.75 176 GLY B O 1
ATOM 2946 N N . LYS B 1 177 ? -0.731 10.07 -6.117 1 98.81 177 LYS B N 1
ATOM 2947 C CA . LYS B 1 177 ? -1.991 10.805 -6.184 1 98.81 177 LYS B CA 1
ATOM 2948 C C . LYS B 1 177 ? -3.17 9.914 -5.809 1 98.81 177 LYS B C 1
ATOM 2950 O O . LYS B 1 177 ? -3.285 8.789 -6.305 1 98.81 177 LYS B O 1
ATOM 2955 N N . GLN B 1 178 ? -3.988 10.453 -4.992 1 98.69 178 GLN B N 1
ATOM 2956 C CA . GLN B 1 178 ? -5.105 9.664 -4.477 1 98.69 178 GLN B CA 1
ATOM 2957 C C . GLN B 1 178 ? -6.402 10.469 -4.508 1 98.69 178 GLN B C 1
ATOM 2959 O O . GLN B 1 178 ? -6.418 11.648 -4.152 1 98.69 178 GLN B O 1
ATOM 2964 N N . TRP B 1 179 ? -7.41 9.852 -5.039 1 98.62 179 TRP B N 1
ATOM 2965 C CA . TRP B 1 179 ? -8.766 10.375 -4.949 1 98.62 179 TRP B CA 1
ATOM 2966 C C . TRP B 1 179 ? -9.555 9.656 -3.859 1 98.62 179 TRP B C 1
ATOM 2968 O O . TRP B 1 179 ? -9.562 8.422 -3.797 1 98.62 179 TRP B O 1
ATOM 2978 N N . MET B 1 180 ? -10.195 10.414 -3.002 1 97.81 180 MET B N 1
ATOM 2979 C CA . MET B 1 180 ? -11.008 9.867 -1.92 1 97.81 180 MET B CA 1
ATOM 2980 C C . MET B 1 180 ? -12.414 10.461 -1.937 1 97.81 180 MET B C 1
ATOM 2982 O O . MET B 1 180 ? -12.594 11.617 -2.309 1 97.81 180 MET B O 1
ATOM 2986 N N . SER B 1 181 ? -13.367 9.664 -1.545 1 97 181 SER B N 1
ATOM 2987 C CA . SER B 1 181 ? -14.758 10.094 -1.454 1 97 181 SER B CA 1
ATOM 2988 C C . SER B 1 181 ? -15.219 10.172 -0.002 1 97 181 SER B C 1
ATOM 2990 O O . SER B 1 181 ? -14.992 9.25 0.781 1 97 181 SER B O 1
ATOM 2992 N N . SER B 1 182 ? -15.867 11.242 0.314 1 93 182 SER B N 1
ATOM 2993 C CA . SER B 1 182 ? -16.406 11.398 1.663 1 93 182 SER B CA 1
ATOM 2994 C C . SER B 1 182 ? -17.688 10.609 1.841 1 93 182 SER B C 1
ATOM 2996 O O . SER B 1 182 ? -18.531 10.57 0.938 1 93 182 SER B O 1
ATOM 2998 N N . THR B 1 183 ? -17.75 9.766 2.824 1 83.69 183 THR B N 1
ATOM 2999 C CA . THR B 1 183 ? -18.953 8.984 3.098 1 83.69 183 THR B CA 1
ATOM 3000 C C . THR B 1 183 ? -19.688 9.539 4.316 1 83.69 183 THR B C 1
ATOM 3002 O O . THR B 1 183 ? -19.062 10.008 5.266 1 83.69 183 THR B O 1
ATOM 3005 N N . ASN B 1 184 ? -21.078 9.953 4.215 1 62.94 184 ASN B N 1
ATOM 3006 C CA . ASN B 1 184 ? -21.891 10.398 5.332 1 62.94 184 ASN B CA 1
ATOM 3007 C C . ASN B 1 184 ? -22.25 9.25 6.27 1 62.94 184 ASN B C 1
ATOM 3009 O O . ASN B 1 184 ? -22.844 8.258 5.852 1 62.94 184 ASN B O 1
ATOM 3013 N N . ILE B 1 185 ? -21.578 8.844 7.215 1 53.25 185 ILE B N 1
ATOM 3014 C CA . ILE B 1 185 ? -22.016 7.793 8.117 1 53.25 185 ILE B CA 1
ATOM 3015 C C . ILE B 1 185 ? -23.438 8.086 8.594 1 53.25 185 ILE B C 1
ATOM 3017 O O . ILE B 1 185 ? -24.141 7.191 9.086 1 53.25 185 ILE B O 1
ATOM 3021 N N . ASN B 1 186 ? -23.938 9.258 8.758 1 41.72 186 ASN B N 1
ATOM 3022 C CA . ASN B 1 186 ? -25.25 9.484 9.367 1 41.72 186 ASN B CA 1
ATOM 3023 C C . ASN B 1 186 ? -26.375 8.977 8.469 1 41.72 186 ASN B C 1
ATOM 3025 O O . ASN B 1 186 ? -27.516 8.859 8.906 1 41.72 186 ASN B O 1
ATOM 3029 N N . SER B 1 187 ? -26.297 9.031 7.176 1 39.22 187 SER B N 1
ATOM 3030 C CA . SER B 1 187 ? -27.625 9.109 6.57 1 39.22 187 SER B CA 1
ATOM 3031 C C . SER B 1 187 ? -28.391 7.809 6.77 1 39.22 187 SER B C 1
ATOM 3033 O O . SER B 1 187 ? -29.609 7.824 6.949 1 39.22 187 SER B O 1
ATOM 3035 N N . ASN B 1 188 ? -27.875 6.559 6.309 1 37.59 188 ASN B N 1
ATOM 3036 C CA . ASN B 1 188 ? -28.922 5.559 6.293 1 37.59 188 ASN B CA 1
ATOM 3037 C C . ASN B 1 188 ? -29.281 5.094 7.703 1 37.59 188 ASN B C 1
ATOM 3039 O O . ASN B 1 188 ? -29.906 4.047 7.879 1 37.59 188 ASN B O 1
ATOM 3043 N N . ARG B 1 189 ? -28.797 5.488 8.797 1 35.38 189 ARG B N 1
ATOM 3044 C CA . ARG B 1 189 ? -29.516 4.953 9.953 1 35.38 189 ARG B CA 1
ATOM 3045 C C . ARG B 1 189 ? -30.969 5.422 9.953 1 35.38 189 ARG B C 1
ATOM 3047 O O . ARG B 1 189 ? -31.828 4.797 10.578 1 35.38 189 ARG B O 1
ATOM 3054 N N . TYR B 1 190 ? -31.297 6.691 9.664 1 32.25 190 TYR B N 1
ATOM 3055 C CA . TYR B 1 190 ? -32.688 7.094 9.906 1 32.25 190 TYR B CA 1
ATOM 3056 C C . TYR B 1 190 ? -33.562 6.664 8.758 1 32.25 190 TYR B C 1
ATOM 3058 O O . TYR B 1 190 ? -34.781 6.895 8.789 1 32.25 190 TYR B O 1
ATOM 3066 N N . GLN B 1 191 ? -33.125 6.352 7.551 1 33.84 191 GLN B N 1
ATOM 3067 C CA . GLN B 1 191 ? -34.25 6.066 6.699 1 33.84 191 GLN B CA 1
ATOM 3068 C C . GLN B 1 191 ? -34.844 4.691 7.012 1 33.84 191 GLN B C 1
ATOM 3070 O O . GLN B 1 191 ? -34.406 3.686 6.449 1 33.84 191 GLN B O 1
ATOM 3075 N N . THR B 1 192 ? -35.031 4.168 8.203 1 27.92 192 THR B N 1
ATOM 3076 C CA . THR B 1 192 ? -36.031 3.143 8.461 1 27.92 192 THR B CA 1
ATOM 3077 C C . THR B 1 192 ? -37.312 3.428 7.672 1 27.92 192 THR B C 1
ATOM 3079 O O . THR B 1 192 ? -37.531 4.559 7.234 1 27.92 192 THR B O 1
ATOM 3082 N N . SER B 1 193 ? -38.469 2.451 7.82 1 28.77 193 SER B N 1
ATOM 3083 C CA . SER B 1 193 ? -39.688 1.843 7.32 1 28.77 193 SER B CA 1
ATOM 3084 C C . SER B 1 193 ? -40.844 2.848 7.305 1 28.77 193 SER B C 1
ATOM 3086 O O . SER B 1 193 ? -42.031 2.461 7.246 1 28.77 193 SER B O 1
ATOM 3088 N N . LYS B 1 194 ? -40.844 4.043 7.043 1 26.28 194 LYS B N 1
ATOM 3089 C CA . LYS B 1 194 ? -42.25 4.395 6.914 1 26.28 194 LYS B CA 1
ATOM 3090 C C . LYS B 1 194 ? -42.875 3.746 5.676 1 26.28 194 LYS B C 1
ATOM 3092 O O . LYS B 1 194 ? -44.031 4.023 5.332 1 26.28 194 LYS B O 1
ATOM 3097 N N . LEU B 1 195 ? -42.156 2.994 4.773 1 21.48 195 LEU B N 1
ATOM 3098 C CA . LEU B 1 195 ? -43.094 2.324 3.857 1 21.48 195 LEU B CA 1
ATOM 3099 C C . LEU B 1 195 ? -43.562 0.988 4.43 1 21.48 195 LEU B C 1
ATOM 3101 O O . LEU B 1 195 ? -42.781 0.287 5.086 1 21.48 195 LEU B O 1
#

InterPro domains:
  IPR006683 Thioesterase domain [PF03061] (102-171)
  IPR029069 HotDog domain superfamily [SSF54637] (70-177)
  IPR039298 Acyl-coenzyme A thioesterase 13 [PTHR21660] (64-179)

Radius of gyration: 23.5 Å; Cα contacts (8 Å, |Δi|>4): 770; chains: 2; bounding box: 84×71×49 Å

Solvent-accessible surface area (backbone atoms only — not comparable to full-atom values): 21343 Å² total; per-residue (Å²): 130,83,80,76,73,69,76,67,55,72,70,57,56,78,66,62,68,74,90,68,77,77,77,78,66,77,56,78,86,63,66,61,65,59,74,50,79,39,75,64,59,95,44,69,55,55,53,49,52,50,51,50,53,47,49,33,37,65,45,75,52,75,83,17,51,64,27,63,64,35,39,49,60,28,62,55,40,70,52,78,22,29,35,32,29,37,35,43,40,52,72,42,42,35,43,98,84,44,34,52,25,66,31,48,52,49,29,48,46,48,53,53,33,48,52,18,45,31,46,70,46,85,51,56,65,44,69,40,36,42,38,36,38,41,73,52,73,48,39,74,68,39,50,32,33,38,39,20,36,52,77,47,76,56,91,56,33,38,28,27,39,29,41,32,24,34,60,87,77,58,49,58,24,36,40,35,41,35,34,27,35,59,50,76,81,70,59,74,72,69,69,67,66,88,115,132,84,82,75,75,71,78,66,56,72,69,56,56,78,65,63,67,75,88,70,78,78,77,78,68,78,54,79,85,61,66,62,62,59,74,50,79,40,76,64,59,94,43,67,56,55,52,49,52,51,51,50,52,47,50,33,36,66,45,73,53,76,84,17,50,64,25,61,63,34,39,50,61,29,64,54,42,72,52,77,24,29,35,31,29,38,35,43,40,50,74,44,43,35,40,96,87,45,33,52,25,67,31,49,52,48,27,49,46,47,55,51,33,48,51,17,46,31,45,70,46,85,50,56,64,44,68,41,36,41,37,36,38,43,75,52,73,49,39,73,68,39,48,32,33,40,38,20,37,53,77,46,75,55,91,56,33,39,28,29,39,30,40,31,23,34,61,89,78,58,48,58,24,34,41,34,40,34,34,27,35,58,51,76,80,68,58,75,72,70,71,67,67,87,114

Foldseek 3Di:
DDDPDCPVPVVCVVVPDDPPPQPQPCDPDQPGLSPQPQVPPVDPLVVVLVVVLCVLQVLPDDPDLSSVLSHAWHWNYDDQQKTKIKGFDADVQADPVQWRDPVSVQSVCCVVQVSNNCSNVVADKDWDDKDKDFDATDGHGFMKMKMKGWDDDDPQKTKMKIWIAGPVPRHTGMIMMIIIGGDDPPPPVPPPDPD/DDDPDCPVPVVCVVVPDDPPPQPQPPDPDQPGLSPQPQVPPVDPLVVVLVVVLCVLQVLPDDPDLSSVLSHAWHWNYDDQQKTKIKGFDADVQADPVQWRDPVSVQSVCCSVQVSNNCSNVVADKDWDDKDKDFDATDGHGFMKMKMKGWDDDDPQKTKMKIWIAGPVPRHTGMIMMIIIGGDDPPDPVPPPDPD

Organism: Lupinus albus (NCBI:txid3870)

pLDDT: mean 75.39, std 28.0, range [21.48, 98.94]